Protein AF-A0A4S4N550-F1 (afdb_monomer)

InterPro domains:
  IPR002610 Peptidase S54, RHOMBOID-like [PTHR22936] (182-518)
  IPR022764 Peptidase S54, rhomboid domain [PF01694] (342-481)
  IPR032710 NTF2-like domain superfamily [SSF54427] (17-102)
  IPR035952 Rhomboid-like superfamily [G3DSA:1.20.1540.10] (322-481)
  IPR035952 Rhomboid-like superfamily [SSF144091] (239-483)

Nearest PDB structures (foldseek):
  8snl-assembly1_B  TM=7.639E-01  e=4.269E-12  Homo sapiens
  8ysb-assembly1_A  TM=7.796E-01  e=1.512E-03  Micromonospora chersina
  3kkg-assembly1_A-2  TM=8.257E-01  e=2.969E-03  Jannaschia sp. CCS1
  2f99-assembly1_D  TM=7.691E-01  e=9.806E-03  Streptomyces galilaeus
  8r20-assembly1_B  TM=7.360E-01  e=1.339E-02  Micromonospora

Organism: NCBI:txid2447956

Solvent-accessible surface area (backbone atoms only — not comparable to full-atom values): 31348 Å² total; per-residue (Å²): 140,72,81,51,77,60,71,69,41,34,52,49,34,39,61,73,58,66,70,34,87,78,38,48,35,94,67,58,42,79,46,76,76,46,76,49,79,57,100,46,33,41,40,38,32,29,38,42,32,31,44,33,67,34,49,38,59,65,84,42,66,92,48,70,55,62,68,34,67,41,82,40,63,35,39,38,44,36,32,43,59,86,97,38,80,71,50,76,48,76,44,66,60,64,68,66,50,48,49,46,58,67,56,79,83,77,86,70,93,76,88,77,83,83,74,84,90,74,83,88,69,87,66,70,78,70,65,81,80,73,73,92,80,86,80,89,79,88,83,89,83,88,83,88,86,85,90,84,84,86,89,81,98,81,85,82,87,82,89,86,89,86,84,92,86,88,84,84,91,84,83,92,81,87,89,84,89,80,83,86,81,86,83,84,93,82,84,96,75,87,85,77,82,85,72,79,78,81,72,73,82,78,63,82,74,80,91,69,83,81,66,54,74,65,39,52,66,76,61,58,68,92,66,56,68,67,56,54,52,49,36,56,74,70,65,58,55,72,33,95,68,37,62,54,49,52,53,51,52,52,51,29,51,53,42,43,53,47,46,28,49,54,18,25,73,44,59,72,36,42,50,20,66,38,54,58,65,39,91,35,57,8,36,37,69,38,43,42,31,41,74,32,24,28,43,57,70,48,37,34,82,36,88,88,53,58,80,79,48,63,41,62,31,65,55,41,59,40,73,73,68,81,46,68,32,48,44,48,70,43,42,33,91,86,48,45,88,92,52,75,32,68,48,63,62,32,37,53,48,12,45,45,35,52,60,12,56,56,51,41,52,56,46,48,53,45,37,70,47,54,38,24,51,48,20,13,56,53,25,53,64,52,35,52,52,30,32,49,50,2,28,30,42,1,38,45,42,22,54,33,51,46,73,84,96,54,47,30,39,39,45,63,16,33,46,63,52,71,56,55,78,49,52,53,52,58,41,43,78,69,70,75,56,71,67,72,64,54,54,56,52,53,51,51,50,52,51,52,50,52,51,53,50,60,54,27,74,42,86,40,37,50,47,46,16,37,54,28,2,37,54,39,23,51,29,42,30,59,52,62,47,85,79,85,61,93,44,71,69,55,41,52,51,51,52,51,50,23,54,50,28,49,52,51,49,52,50,53,52,54,52,47,55,48,42,48,78,75,42,54,40,68,60,45,47,54,68,78,70,58,131

Secondary structure (DSSP, 8-state):
-----SHHHHHHHIIIIIS-TTTS-TT-EEEEEEEEE-SSEEEEEEEEEEE--S--TTTSTT------EEEEEEEEEEEEETTEEEEEEEEE-HHHHHHHHHS-------S----S--PPPTTSSGGGS-------------------------------------------------PPPP-----------------GGGS-----PPPPHHHHHHT-----HHHHHHHHHTT--S-SS-HHHHHHHHHHHHHHHHHHHHHHHHHSSSS--SSS--TTS---HHHHHHHT-B-GGGTS-BTTB-TT-EEE-TT---SS---EEEHHHHH-TT--TTS----GGGGTGGGT--SSHHHHHHHHHHIIIIIHHHHHHH-HHHHHHHHHHHHHHHHHHHHHHSPTTS-B--SGGG--THHHHTTHHHHHHTT-S-HHHHHHHHHHHHHHHHHHHHHTTSTT--HHHHHHHHHHHHHHHHHHS----SSHHHHHHHHHHHHHHHHHHHHHHHHHHHHHHHS-HHHHHHHHH--

Radius of gyration: 36.57 Å; Cα contacts (8 Å, |Δi|>4): 682; chains: 1; bounding box: 60×77×114 Å

pLDDT: mean 70.1, std 24.18, range [22.47, 97.38]

Sequence (531 aa):
MTGGVGFEELSRFYKYHFTQDNVTPPDTELITVSRTVGADRIIDEMIYKCTHTTEIDYFLPGITPTGKPLEIALVGVVAFRGDKLTFEHIYWDQASTLVQATIPSTNTRRGMTTPEDAPFNHETIVRHGRTESRTNLLHNDSYEGVKDGSYDPSQAEAGYGYNPSEYNLNDKQNPAVYSYGAHPTQPYSDMAEIVEPYDAARTQAVDEKPPSSVARALGFSSRFLAQRIEDKKRGVVRQRRPYAVYVLTTAMLGVLIYELVLNSKNQGTPISFHPVVNPLLGPSSSALINAGARFPPCMTTVQGLPLDTQFPCLNDTANPPDRLCPLEEVCGFGGFHNETPDQWFRFITPIFLHAGIIHFILNMFAQLTAAAEIEREMGSAGFLIVYFAAGIFGNVLGSNFSLVGVPSVGASGAIFDRITRSLGLISWLIGSTTIDQVGRRLAWMVVELIIAFAVGYIPFVDNFAHIGGFLMGLLTGMVLYPIISATTRHRTIVWALRGAALAVAVVLFVVLIRNFYTSDPYSGVLILLHP

Mean predicted aligned error: 19.84 Å

Foldseek 3Di:
DDAADDDPRNVVCCVPQNPDPQQDAPAWDWAWPDWDDDPFKIKTWTWIWDQQQHHNCRQRNPQGRQRFIDTWIKIWIWGHDVPDTPDIDIDTDNVSRCCRRPPDPPPPPDDDDDDPDDDDDPCPVVPVVDDDDDDDDDDDDDDDDDDDDDDDDDDDDDDDDDDDDDDDDDDDDDDDDDDDDDDDDDDDDDDDDDPDPDPPPPDPDPDDDADDPVCVVLPVGPDDLVVVVVCVVVVPFPADWLVLLVVLLVLLVVLQVVQLVLQCVQQVGSAQPPPHHQPQRGHDQLSCLCSQFLALQLAFPFPVAHQQRWDQASNFRDHVGPDTDGPQRSNHPPGQPPHTRHSLCSLQRLLSDASHDNRSVVQSVLSVPQLRVQCRHLPNVLSVVLQRLQSSQLSLQCLQAPDHPATAHHSLSSRLQPCLVVCVVLVVVVPNDDPVVSVVSVVVSVVVLVVLCVCCVRGRRTNSSNVRSNLSSVLSSLQRGDDRDPDPVSVVVSVVSNVVSVVVSVCSVVVSVCCSHPPRSVVNNVVVPDD

Structure (mmCIF, N/CA/C/O backbone):
data_AF-A0A4S4N550-F1
#
_entry.id   AF-A0A4S4N550-F1
#
loop_
_atom_site.group_PDB
_atom_site.id
_atom_site.type_symbol
_atom_site.label_atom_id
_atom_site.label_alt_id
_atom_site.label_comp_id
_atom_site.label_asym_id
_atom_site.label_entity_id
_atom_site.label_seq_id
_atom_site.pdbx_PDB_ins_code
_atom_site.Cartn_x
_atom_site.Cartn_y
_atom_site.Cartn_z
_atom_site.occupancy
_atom_site.B_iso_or_equiv
_atom_site.auth_seq_id
_atom_site.auth_comp_id
_atom_site.auth_asym_id
_atom_site.auth_atom_id
_atom_site.pdbx_PDB_model_num
ATOM 1 N N . MET A 1 1 ? 13.303 17.871 -47.542 1.00 51.69 1 MET A N 1
ATOM 2 C CA . MET A 1 1 ? 14.172 17.105 -46.625 1.00 51.69 1 MET A CA 1
ATOM 3 C C . MET A 1 1 ? 15.324 16.546 -47.439 1.00 51.69 1 MET A C 1
ATOM 5 O O . MET A 1 1 ? 15.070 15.995 -48.502 1.00 51.69 1 MET A O 1
ATOM 9 N N . THR A 1 2 ? 16.551 16.752 -46.980 1.00 70.50 2 THR A N 1
ATOM 10 C CA . THR A 1 2 ? 17.818 16.268 -47.555 1.00 70.50 2 THR A CA 1
ATOM 11 C C . THR A 1 2 ? 18.341 15.139 -46.661 1.00 70.50 2 THR A C 1
ATOM 13 O O . THR A 1 2 ? 18.217 15.216 -45.441 1.00 70.50 2 THR A O 1
ATOM 16 N N . GLY A 1 3 ? 18.845 14.051 -47.246 1.00 80.19 3 GLY A N 1
ATOM 17 C CA . GLY A 1 3 ? 19.295 12.871 -46.497 1.00 80.19 3 GLY A CA 1
ATOM 18 C C . GLY A 1 3 ? 19.286 11.598 -47.345 1.00 80.19 3 GLY A C 1
ATOM 19 O O . GLY A 1 3 ? 19.142 11.666 -48.564 1.00 80.19 3 GLY A O 1
ATOM 20 N N . GLY A 1 4 ? 19.425 10.437 -46.700 1.00 81.81 4 GLY A N 1
ATOM 21 C CA . GLY A 1 4 ? 19.353 9.125 -47.352 1.00 81.81 4 GLY A CA 1
ATOM 22 C C . GLY A 1 4 ? 18.876 8.031 -46.397 1.00 81.81 4 GLY A C 1
ATOM 23 O O . GLY A 1 4 ? 19.163 8.093 -45.200 1.00 81.81 4 GLY A O 1
ATOM 24 N N . VAL A 1 5 ? 18.150 7.032 -46.913 1.00 79.25 5 VAL A N 1
ATOM 25 C CA . VAL A 1 5 ? 17.636 5.901 -46.125 1.00 79.25 5 VAL A CA 1
ATOM 26 C C . VAL A 1 5 ? 18.313 4.605 -46.568 1.00 79.25 5 VAL A C 1
ATOM 28 O O . VAL A 1 5 ? 18.310 4.224 -47.733 1.00 79.25 5 VAL A O 1
ATOM 31 N N . GLY A 1 6 ? 18.882 3.876 -45.608 1.00 80.12 6 GLY A N 1
ATOM 32 C CA . GLY A 1 6 ? 19.648 2.662 -45.891 1.00 80.12 6 GLY A CA 1
ATOM 33 C C . GLY A 1 6 ? 21.117 2.941 -46.224 1.00 80.12 6 GLY A C 1
ATOM 34 O O . GLY A 1 6 ? 21.540 4.079 -46.404 1.00 80.12 6 GLY A O 1
ATOM 35 N N . PHE A 1 7 ? 21.927 1.881 -46.239 1.00 75.81 7 PHE A N 1
ATOM 36 C CA . PHE A 1 7 ? 23.390 1.996 -46.246 1.00 75.81 7 PHE A CA 1
ATOM 37 C C . PHE A 1 7 ? 23.944 2.727 -47.477 1.00 75.81 7 PHE A C 1
ATOM 39 O O . PHE A 1 7 ? 24.812 3.582 -47.331 1.00 75.81 7 PHE A O 1
ATOM 46 N N . GLU A 1 8 ? 23.447 2.411 -48.675 1.00 81.38 8 GLU A N 1
ATOM 47 C CA . GLU A 1 8 ? 23.959 2.985 -49.926 1.00 81.38 8 GLU A CA 1
ATOM 48 C C . GLU A 1 8 ? 23.646 4.481 -50.044 1.00 81.38 8 GLU A C 1
ATOM 50 O O . GLU A 1 8 ? 24.540 5.278 -50.335 1.00 81.38 8 GLU A O 1
ATOM 55 N N . GLU A 1 9 ? 22.405 4.879 -49.757 1.00 81.25 9 GLU A N 1
ATOM 56 C CA . GLU A 1 9 ? 21.990 6.282 -49.814 1.00 81.25 9 GLU A CA 1
ATOM 57 C C . GLU A 1 9 ? 22.645 7.117 -48.716 1.00 81.25 9 GLU A C 1
ATOM 59 O O . GLU A 1 9 ? 23.111 8.222 -48.989 1.00 81.25 9 GLU A O 1
ATOM 64 N N . LEU A 1 10 ? 22.755 6.580 -47.496 1.00 80.38 10 LEU A N 1
ATOM 65 C CA . LEU A 1 10 ? 23.438 7.255 -46.394 1.00 80.38 10 LEU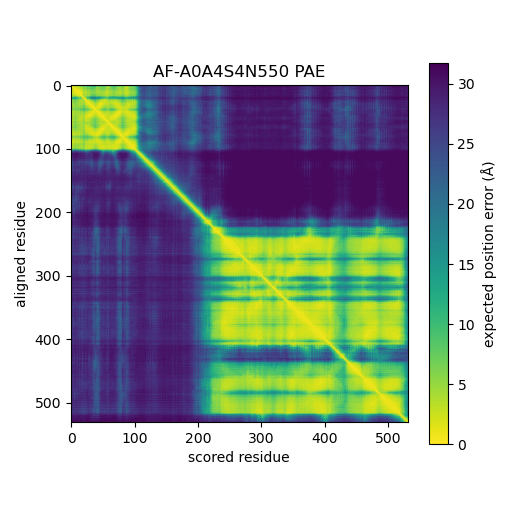 A CA 1
ATOM 66 C C . LEU A 1 10 ? 24.936 7.403 -46.686 1.00 80.38 10 LEU A C 1
ATOM 68 O O . LEU A 1 10 ? 25.495 8.480 -46.516 1.00 80.38 10 LEU A O 1
ATOM 72 N N . SER A 1 11 ? 25.590 6.352 -47.192 1.00 78.44 11 SER A N 1
ATOM 73 C CA . SER A 1 11 ? 27.005 6.414 -47.575 1.00 78.44 11 SER A CA 1
ATOM 74 C C . SER A 1 11 ? 27.244 7.457 -48.666 1.00 78.44 11 SER A C 1
ATOM 76 O O . SER A 1 11 ? 28.199 8.231 -48.576 1.00 78.44 11 SER A O 1
ATOM 78 N N . ARG A 1 12 ? 26.354 7.533 -49.663 1.00 82.31 12 ARG A N 1
ATOM 79 C CA . ARG A 1 12 ? 26.390 8.573 -50.694 1.00 82.31 12 ARG A CA 1
ATOM 80 C C . ARG A 1 12 ? 26.181 9.964 -50.090 1.00 82.31 12 ARG A C 1
ATOM 82 O O . ARG A 1 12 ? 26.948 10.868 -50.409 1.00 82.31 12 ARG A O 1
ATOM 89 N N . PHE A 1 13 ? 25.195 10.133 -49.213 1.00 82.94 13 PHE A N 1
ATOM 90 C CA . PHE A 1 13 ? 24.915 11.409 -48.558 1.00 82.94 13 PHE A CA 1
ATOM 91 C C . PHE A 1 13 ? 26.120 11.911 -47.755 1.00 82.94 13 PHE A C 1
ATOM 93 O O . PHE A 1 13 ? 26.593 13.017 -47.998 1.00 82.94 13 PHE A O 1
ATOM 100 N N . TYR A 1 14 ? 26.704 11.075 -46.893 1.00 78.31 14 TYR A N 1
ATOM 101 C CA . TYR A 1 14 ? 27.886 11.470 -46.120 1.00 78.31 14 TYR A CA 1
ATOM 102 C C . TYR A 1 14 ? 29.057 11.810 -47.036 1.00 78.31 14 TYR A C 1
ATOM 104 O O . TYR A 1 14 ? 29.683 12.859 -46.890 1.00 78.31 14 TYR A O 1
ATOM 112 N N . LYS A 1 15 ? 29.302 10.961 -48.040 1.00 78.50 15 LYS A N 1
ATOM 113 C CA . LYS A 1 15 ? 30.427 11.126 -48.953 1.00 78.50 15 LYS A CA 1
ATOM 114 C C . LYS A 1 15 ? 30.339 12.388 -49.803 1.00 78.50 15 LYS A C 1
ATOM 116 O O . LYS A 1 15 ? 31.391 12.943 -50.083 1.00 78.50 15 LYS A O 1
ATOM 121 N N . TYR A 1 16 ? 29.159 12.799 -50.262 1.00 79.69 16 TYR A N 1
ATOM 122 C CA . TYR A 1 16 ? 29.032 13.870 -51.261 1.00 79.69 16 TYR A CA 1
ATOM 123 C C . TYR A 1 16 ? 28.356 15.145 -50.751 1.00 79.69 16 TYR A C 1
ATOM 125 O O . TYR A 1 16 ? 28.529 16.177 -51.384 1.00 79.69 16 TYR A O 1
ATOM 133 N N . HIS A 1 17 ? 27.628 15.086 -49.634 1.00 75.75 17 HIS A N 1
ATOM 134 C CA . HIS A 1 17 ? 26.764 16.178 -49.169 1.00 75.75 17 HIS A CA 1
ATOM 135 C C . HIS A 1 17 ? 26.995 16.581 -47.703 1.00 75.75 17 HIS A C 1
ATOM 137 O O . HIS A 1 17 ? 26.440 17.582 -47.271 1.00 75.75 17 HIS A O 1
ATOM 143 N N . PHE A 1 18 ? 27.786 15.834 -46.918 1.00 72.44 18 PHE A N 1
ATOM 144 C CA . PHE A 1 18 ? 27.930 16.113 -45.478 1.00 72.44 18 PHE A CA 1
ATOM 145 C C . PHE A 1 18 ? 29.379 16.217 -44.979 1.00 72.44 18 PHE A C 1
ATOM 147 O O . PHE A 1 18 ? 29.677 17.124 -44.212 1.00 72.44 18 PHE A O 1
ATOM 154 N N . THR A 1 19 ? 30.291 15.319 -45.385 1.00 64.06 19 THR A N 1
ATOM 155 C CA . THR A 1 19 ? 31.632 15.208 -44.762 1.00 64.06 19 THR A CA 1
ATOM 156 C C . THR A 1 19 ? 32.814 15.443 -45.707 1.00 64.06 19 THR A C 1
ATOM 158 O O . THR A 1 19 ? 33.930 15.048 -45.377 1.00 64.06 19 THR A O 1
ATOM 161 N N . GLN A 1 20 ? 32.607 15.995 -46.905 1.00 59.69 20 GLN A N 1
ATOM 162 C CA . GLN A 1 20 ? 33.717 16.305 -47.816 1.00 59.69 20 GLN A CA 1
ATOM 163 C C . GLN A 1 20 ? 34.303 17.693 -47.537 1.00 59.69 20 GLN A C 1
ATOM 165 O O . GLN A 1 20 ? 33.554 18.649 -47.345 1.00 59.69 20 GLN A O 1
ATOM 170 N N . ASP A 1 21 ? 35.630 17.810 -47.646 1.00 58.03 21 ASP A N 1
ATOM 171 C CA . ASP A 1 21 ? 36.406 19.051 -47.451 1.00 58.03 21 ASP A CA 1
ATOM 172 C C . ASP A 1 21 ? 35.964 20.227 -48.352 1.00 58.03 21 ASP A C 1
ATOM 174 O O . ASP A 1 21 ? 36.319 21.372 -48.096 1.00 58.03 21 ASP A O 1
ATOM 178 N N . ASN A 1 22 ? 35.180 19.957 -49.403 1.00 62.47 22 ASN A N 1
ATOM 179 C CA . ASN A 1 22 ? 34.661 20.958 -50.343 1.00 62.47 22 ASN A CA 1
ATOM 180 C C . ASN A 1 22 ? 33.187 21.341 -50.106 1.00 62.47 22 ASN A C 1
ATOM 182 O O . ASN A 1 22 ? 32.671 22.205 -50.812 1.00 62.47 22 ASN A O 1
ATOM 186 N N . VAL A 1 23 ? 32.497 20.682 -49.169 1.00 70.31 23 VAL A N 1
ATOM 187 C CA . VAL A 1 23 ? 31.065 20.904 -48.887 1.00 70.31 23 VAL A CA 1
ATOM 188 C C . VAL A 1 23 ? 30.890 21.785 -47.651 1.00 70.31 23 VAL A C 1
ATOM 190 O O . VAL A 1 23 ? 30.044 22.676 -47.618 1.00 70.31 23 VAL A O 1
ATOM 193 N N . THR A 1 24 ? 31.740 21.588 -46.647 1.00 77.44 24 THR A N 1
ATOM 194 C CA . THR A 1 24 ? 31.730 22.366 -45.408 1.00 77.44 24 THR A CA 1
ATOM 195 C C . THR A 1 24 ? 32.736 23.517 -45.504 1.00 77.44 24 THR A C 1
ATOM 197 O O . THR A 1 24 ? 33.897 23.264 -45.827 1.00 77.44 24 THR A O 1
ATOM 200 N N . PRO A 1 25 ? 32.348 24.772 -45.208 1.00 85.69 25 PRO A N 1
ATOM 201 C CA . PRO A 1 25 ? 33.295 25.879 -45.160 1.00 85.69 25 PRO A CA 1
ATOM 202 C C . PRO A 1 25 ? 34.490 25.590 -44.234 1.00 85.69 25 PRO A C 1
ATOM 204 O O . PRO A 1 25 ? 34.302 25.007 -43.162 1.00 85.69 25 PRO A O 1
ATOM 207 N N . PRO A 1 26 ? 35.714 26.017 -44.587 1.00 82.94 26 PRO A N 1
ATOM 208 C CA . PRO A 1 26 ? 36.930 25.649 -43.859 1.00 82.94 26 PRO A CA 1
ATOM 209 C C . PRO A 1 26 ? 37.020 26.248 -42.448 1.00 82.94 26 PRO A C 1
ATOM 211 O O . PRO A 1 26 ? 37.774 25.745 -41.621 1.00 82.94 26 PRO A O 1
ATOM 214 N N . ASP A 1 27 ? 36.267 27.312 -42.165 1.00 88.50 27 ASP A N 1
ATOM 215 C CA . ASP A 1 27 ? 36.181 27.959 -40.853 1.00 88.50 27 ASP A CA 1
ATOM 216 C C . ASP A 1 27 ? 34.979 27.475 -40.023 1.00 88.50 27 ASP A C 1
ATOM 218 O O . ASP A 1 27 ? 34.565 28.150 -39.081 1.00 88.50 27 ASP A O 1
ATOM 222 N N . THR A 1 28 ? 34.405 26.321 -40.376 1.00 86.94 28 THR A N 1
ATOM 223 C CA . THR A 1 28 ? 33.248 25.769 -39.668 1.00 86.94 28 THR A CA 1
ATOM 224 C C . THR A 1 28 ? 33.607 25.330 -38.249 1.00 86.94 28 THR A C 1
ATOM 226 O O . THR A 1 28 ? 34.485 24.494 -38.039 1.00 86.94 28 THR A O 1
ATOM 229 N N . GLU A 1 29 ? 32.858 25.836 -37.274 1.00 88.06 29 GLU A N 1
ATOM 230 C CA . GLU A 1 29 ? 32.938 25.486 -35.860 1.00 88.06 29 GLU A CA 1
ATOM 231 C C . GLU A 1 29 ? 31.569 25.006 -35.352 1.00 88.06 29 GLU A C 1
ATOM 233 O O . GLU A 1 29 ? 30.534 25.630 -35.594 1.00 88.06 29 GLU A O 1
ATOM 238 N N . LEU A 1 30 ? 31.564 23.890 -34.616 1.00 86.62 30 LEU A N 1
ATOM 239 C CA . LEU A 1 30 ? 30.387 23.335 -33.948 1.00 86.62 30 LEU A CA 1
ATOM 240 C C . LEU A 1 30 ? 30.535 23.484 -32.431 1.00 86.62 30 LEU A C 1
ATOM 242 O O . LEU A 1 30 ? 31.266 22.731 -31.786 1.00 86.62 30 LEU A O 1
ATOM 246 N N . ILE A 1 31 ? 29.812 24.435 -31.847 1.00 87.81 31 ILE A N 1
ATOM 247 C CA . ILE A 1 31 ? 29.848 24.715 -30.410 1.00 87.81 31 ILE A CA 1
ATOM 248 C C . ILE A 1 31 ? 28.697 23.972 -29.736 1.00 87.81 31 ILE A C 1
ATOM 250 O O . ILE A 1 31 ? 27.534 24.296 -29.953 1.00 87.81 31 ILE A O 1
ATOM 254 N N . THR A 1 32 ? 28.993 22.985 -28.891 1.00 87.31 32 THR A N 1
ATOM 255 C CA . THR A 1 32 ? 27.948 22.278 -28.128 1.00 87.31 32 THR A CA 1
ATOM 256 C C . THR A 1 32 ? 27.387 23.180 -27.027 1.00 87.31 32 THR A C 1
ATOM 258 O O . THR A 1 32 ? 28.133 23.647 -26.169 1.00 87.31 32 THR A O 1
ATOM 261 N N . VAL A 1 33 ? 26.072 23.395 -27.032 1.00 88.56 33 VAL A N 1
ATOM 262 C CA . VAL A 1 33 ? 25.331 24.125 -25.992 1.00 88.56 33 VAL A CA 1
ATOM 263 C C . VAL A 1 33 ? 24.900 23.166 -24.890 1.00 88.56 33 VAL A C 1
ATOM 265 O O . VAL A 1 33 ? 25.116 23.429 -23.707 1.00 88.56 33 VAL A O 1
ATOM 268 N N . SER A 1 34 ? 24.310 22.032 -25.271 1.00 86.81 34 SER A N 1
ATOM 269 C CA . SER A 1 34 ? 23.877 21.000 -24.336 1.00 86.81 34 SER A CA 1
ATOM 270 C C . SER A 1 34 ? 23.921 19.615 -24.988 1.00 86.81 34 SER A C 1
ATOM 272 O O . SER A 1 34 ? 23.793 19.475 -26.203 1.00 86.81 34 SER A O 1
ATOM 274 N N . ARG A 1 35 ? 24.136 18.577 -24.171 1.00 90.50 35 ARG A N 1
ATOM 275 C CA . ARG A 1 35 ? 24.112 17.172 -24.596 1.00 90.50 35 ARG A CA 1
ATOM 276 C C . ARG A 1 35 ? 23.294 16.356 -23.609 1.00 90.50 35 ARG A C 1
ATOM 278 O O . ARG A 1 35 ? 23.672 16.215 -22.445 1.00 90.50 35 ARG A O 1
ATOM 285 N N . THR A 1 36 ? 22.204 15.768 -24.087 1.00 85.44 36 THR A N 1
ATOM 286 C CA . THR A 1 36 ? 21.369 14.847 -23.312 1.00 85.44 36 THR A CA 1
ATOM 287 C C . THR A 1 36 ? 21.589 13.421 -23.799 1.00 85.44 36 THR A C 1
ATOM 289 O O . THR A 1 36 ? 21.253 13.076 -24.930 1.00 85.44 36 THR A O 1
ATOM 292 N N . VAL A 1 37 ? 22.133 12.570 -22.927 1.00 87.69 37 VAL A N 1
ATOM 293 C CA . VAL A 1 37 ? 22.422 11.162 -23.239 1.00 87.69 37 VAL A CA 1
ATOM 294 C C . VAL A 1 37 ? 21.336 10.264 -22.650 1.00 87.69 37 VAL A C 1
ATOM 296 O O . VAL A 1 37 ? 21.201 10.134 -21.432 1.00 87.69 37 VAL A O 1
ATOM 299 N N . GLY A 1 38 ? 20.553 9.645 -23.530 1.00 73.75 38 GLY A N 1
ATOM 300 C CA . GLY A 1 38 ? 19.590 8.596 -23.215 1.00 73.75 38 GLY A CA 1
ATOM 301 C C . GLY A 1 38 ? 20.188 7.192 -23.353 1.00 73.75 38 GLY A C 1
ATOM 302 O O . GLY A 1 38 ? 21.351 7.012 -23.699 1.00 73.75 38 GLY A O 1
ATOM 303 N N . ALA A 1 39 ? 19.376 6.166 -23.091 1.00 69.12 39 ALA A N 1
ATOM 304 C CA . ALA A 1 39 ? 19.821 4.770 -23.176 1.00 69.12 39 ALA A CA 1
ATOM 305 C C . ALA A 1 39 ? 20.090 4.291 -24.618 1.00 69.12 39 ALA A C 1
ATOM 307 O O . ALA A 1 39 ? 20.836 3.337 -24.821 1.00 69.12 39 ALA A O 1
ATOM 308 N N . ASP A 1 40 ? 19.446 4.921 -25.599 1.00 78.88 40 ASP A N 1
ATOM 309 C CA . ASP A 1 40 ? 19.472 4.565 -27.019 1.00 78.88 40 ASP A CA 1
ATOM 310 C C . ASP A 1 40 ? 19.634 5.790 -27.928 1.00 78.88 40 ASP A C 1
ATOM 312 O O . ASP A 1 40 ? 19.535 5.661 -29.141 1.00 78.88 40 ASP A O 1
ATOM 316 N N . ARG A 1 41 ? 19.823 6.987 -27.368 1.00 88.69 41 ARG A N 1
ATOM 317 C CA . ARG A 1 41 ? 19.858 8.226 -28.143 1.00 88.69 41 ARG A CA 1
ATOM 318 C C . ARG A 1 41 ? 20.725 9.288 -27.501 1.00 88.69 41 ARG A C 1
ATOM 320 O O . ARG A 1 41 ? 20.831 9.342 -26.278 1.00 88.69 41 ARG A O 1
ATOM 327 N N . ILE A 1 42 ? 21.282 10.151 -28.328 1.00 90.94 42 ILE A N 1
ATOM 328 C CA . ILE A 1 42 ? 21.972 11.369 -27.929 1.00 90.94 42 ILE A CA 1
ATOM 329 C C . ILE A 1 42 ? 21.217 12.525 -28.578 1.00 90.94 42 ILE A C 1
ATOM 331 O O . ILE A 1 42 ? 20.914 12.475 -29.770 1.00 90.94 42 ILE A O 1
ATOM 335 N N . ILE A 1 43 ? 20.863 13.521 -27.773 1.00 92.88 43 ILE A N 1
ATOM 336 C CA . ILE A 1 43 ? 20.324 14.791 -28.254 1.00 92.88 43 ILE A CA 1
ATOM 337 C C . ILE A 1 43 ? 21.400 15.839 -28.009 1.00 92.88 43 ILE A C 1
ATOM 339 O O . ILE A 1 43 ? 21.724 16.107 -26.851 1.00 92.88 43 ILE A O 1
ATOM 343 N N . ASP A 1 44 ? 21.937 16.397 -29.087 1.00 91.38 44 ASP A N 1
ATOM 344 C CA . ASP A 1 44 ? 22.925 17.467 -29.048 1.00 91.38 44 ASP A CA 1
ATOM 345 C C . ASP A 1 44 ? 22.298 18.770 -29.532 1.00 91.38 44 ASP A C 1
ATOM 347 O O . ASP A 1 44 ? 21.817 18.865 -30.658 1.00 91.38 44 ASP A O 1
ATOM 351 N N . GLU A 1 45 ? 22.335 19.787 -28.683 1.00 92.00 45 GLU A N 1
ATOM 352 C CA . GLU A 1 45 ? 22.022 21.163 -29.049 1.00 92.00 45 GLU A CA 1
ATOM 353 C C . GLU A 1 45 ? 23.346 21.882 -29.305 1.00 92.00 45 GLU A C 1
ATOM 355 O O . GLU A 1 45 ? 24.230 21.892 -28.444 1.00 92.00 45 GLU A O 1
ATOM 360 N N . MET A 1 46 ? 23.516 22.459 -30.491 1.00 89.50 46 MET A N 1
ATOM 361 C CA . MET A 1 46 ? 24.791 23.020 -30.936 1.00 89.50 46 MET A CA 1
ATOM 362 C C . MET A 1 46 ? 24.601 24.297 -31.757 1.00 89.50 46 MET A C 1
ATOM 364 O O . MET A 1 46 ? 23.584 24.481 -32.415 1.00 89.50 46 MET A O 1
ATOM 368 N N . ILE A 1 47 ? 25.588 25.188 -31.715 1.00 90.88 47 ILE A N 1
ATOM 369 C CA . ILE A 1 47 ? 25.682 26.355 -32.590 1.00 90.88 47 ILE A CA 1
ATOM 370 C C . ILE A 1 47 ? 26.683 26.040 -33.698 1.00 90.88 47 ILE A C 1
ATOM 372 O O . ILE A 1 47 ? 27.846 25.753 -33.424 1.00 90.88 47 ILE A O 1
ATOM 376 N N . TYR A 1 48 ? 26.222 26.113 -34.939 1.00 89.56 48 TYR A N 1
ATOM 377 C CA . TYR A 1 48 ? 27.026 26.012 -36.147 1.00 89.56 48 TYR A CA 1
ATOM 378 C C . TYR A 1 48 ? 27.474 27.408 -36.575 1.00 89.56 48 TYR A C 1
ATOM 380 O O . TYR A 1 48 ? 26.634 28.267 -36.858 1.00 89.56 48 TYR A O 1
ATOM 388 N N . LYS A 1 49 ? 28.789 27.637 -36.609 1.00 90.88 49 LYS A N 1
ATOM 389 C CA . LYS A 1 49 ? 29.404 28.893 -37.047 1.00 90.88 49 LYS A CA 1
ATOM 390 C C . LYS A 1 49 ? 30.260 28.661 -38.275 1.00 90.88 49 LYS A C 1
ATOM 392 O O . LYS A 1 49 ? 31.072 27.749 -38.263 1.00 90.88 49 LYS A O 1
ATOM 397 N N . CYS A 1 50 ? 30.112 29.480 -39.307 1.00 90.31 50 CYS A N 1
ATOM 398 C CA . CYS A 1 50 ? 31.023 29.473 -40.454 1.00 90.31 50 CYS A CA 1
ATOM 399 C C . CYS A 1 50 ? 30.923 30.772 -41.256 1.00 90.31 50 CYS A C 1
ATOM 401 O O . CYS A 1 50 ? 29.934 31.496 -41.149 1.00 90.31 50 CYS A O 1
ATOM 403 N N . THR A 1 51 ? 31.855 31.012 -42.170 1.00 90.88 51 THR A N 1
ATOM 404 C CA . THR A 1 51 ? 31.678 31.967 -43.268 1.00 90.88 51 THR A CA 1
ATOM 405 C C . THR A 1 51 ? 31.178 31.215 -44.498 1.00 90.88 51 THR A C 1
ATOM 407 O O . THR A 1 51 ? 31.807 30.259 -44.943 1.00 90.88 51 THR A O 1
ATOM 410 N N . HIS A 1 52 ? 30.056 31.643 -45.085 1.00 90.69 52 HIS A N 1
ATOM 411 C CA . HIS A 1 52 ? 29.421 30.981 -46.232 1.00 90.69 52 HIS A CA 1
ATOM 412 C C . HIS A 1 52 ? 30.256 31.118 -47.523 1.00 90.69 52 HIS A C 1
ATOM 414 O O . HIS A 1 52 ? 29.987 31.962 -48.380 1.00 90.69 52 HIS A O 1
ATOM 420 N N . THR A 1 53 ? 31.315 30.317 -47.625 1.00 89.12 53 THR A N 1
ATOM 421 C CA . THR A 1 53 ? 32.340 30.335 -48.685 1.00 89.12 53 THR A CA 1
ATOM 422 C C . THR A 1 53 ? 32.189 29.195 -49.693 1.00 89.12 53 THR A C 1
ATOM 424 O O . THR A 1 53 ? 32.723 29.287 -50.797 1.00 89.12 53 THR A O 1
ATOM 427 N N . THR A 1 54 ? 31.417 28.166 -49.350 1.00 86.12 54 THR A N 1
ATOM 428 C CA . THR A 1 54 ? 31.038 27.032 -50.203 1.00 86.12 54 THR A CA 1
ATOM 429 C C . THR A 1 54 ? 29.517 26.889 -50.213 1.00 86.12 54 THR A C 1
ATOM 431 O O . THR A 1 54 ? 28.845 27.394 -49.316 1.00 86.12 54 THR A O 1
ATOM 434 N N . GLU A 1 55 ? 28.963 26.244 -51.241 1.00 85.44 55 GLU A N 1
ATOM 435 C CA . GLU A 1 55 ? 27.534 25.918 -51.274 1.00 85.44 55 GLU A CA 1
ATOM 436 C C . GLU A 1 55 ? 27.244 24.794 -50.270 1.00 85.44 55 GLU A C 1
ATOM 438 O O . GLU A 1 55 ? 27.865 23.733 -50.324 1.00 85.44 55 GLU A O 1
ATOM 443 N N . ILE A 1 56 ? 26.304 25.036 -49.353 1.00 85.50 56 ILE A N 1
ATOM 444 C CA . ILE A 1 56 ? 25.887 24.082 -48.317 1.00 85.50 56 ILE A CA 1
ATOM 445 C C . ILE A 1 56 ? 24.531 23.495 -48.722 1.00 85.50 56 ILE A C 1
ATOM 447 O O . ILE A 1 56 ? 23.479 23.889 -48.223 1.00 85.50 56 ILE A O 1
ATOM 451 N N . ASP A 1 57 ? 24.539 22.555 -49.655 1.00 79.38 57 ASP A N 1
ATOM 452 C CA . ASP A 1 57 ? 23.323 22.050 -50.300 1.00 79.38 57 ASP A CA 1
ATOM 453 C C . ASP A 1 57 ? 22.348 21.312 -49.361 1.00 79.38 57 ASP A C 1
ATOM 455 O O . ASP A 1 57 ? 21.136 21.312 -49.592 1.00 79.38 57 ASP A O 1
ATOM 459 N N . TYR A 1 58 ? 22.841 20.729 -48.267 1.00 76.31 58 TYR A N 1
ATOM 460 C CA . TYR A 1 58 ? 22.010 19.983 -47.326 1.00 76.31 58 TYR A CA 1
ATOM 461 C C . TYR A 1 58 ? 21.086 20.864 -46.466 1.00 76.31 58 TYR A C 1
ATOM 463 O O . TYR A 1 58 ? 20.039 20.365 -46.057 1.00 76.31 58 TYR A O 1
ATOM 471 N N . PHE A 1 59 ? 21.378 22.152 -46.233 1.00 81.44 59 PHE A N 1
ATOM 472 C CA . PHE A 1 59 ? 20.424 23.068 -45.570 1.00 81.44 59 PHE A CA 1
ATOM 473 C C . PHE A 1 59 ? 20.261 24.461 -46.210 1.00 81.44 59 PHE A C 1
ATOM 475 O O . PHE A 1 59 ? 19.321 25.189 -45.882 1.00 81.44 59 PHE A O 1
ATOM 482 N N . LEU A 1 60 ? 21.098 24.820 -47.181 1.00 83.69 60 LEU A N 1
ATOM 483 C CA . LEU A 1 60 ? 20.986 26.009 -48.035 1.00 83.69 60 LEU A CA 1
ATOM 484 C C . LEU A 1 60 ? 20.999 25.622 -49.533 1.00 83.69 60 LEU A C 1
ATOM 486 O O . LEU A 1 60 ? 21.837 26.114 -50.291 1.00 83.69 60 LEU A O 1
ATOM 490 N N . PRO A 1 61 ? 20.078 24.755 -50.000 1.00 82.19 61 PRO A N 1
ATOM 491 C CA . PRO A 1 61 ? 20.087 24.287 -51.385 1.00 82.19 61 PRO A CA 1
ATOM 492 C C . PRO A 1 61 ? 19.916 25.444 -52.379 1.00 82.19 61 PRO A C 1
ATOM 494 O O . PRO A 1 61 ? 18.957 26.214 -52.284 1.00 82.19 61 PRO A O 1
ATOM 497 N N . GLY A 1 62 ? 20.827 25.547 -53.353 1.00 79.75 62 GLY A N 1
ATOM 498 C CA . GLY A 1 62 ? 20.756 26.526 -54.440 1.00 79.75 62 GLY A CA 1
ATOM 499 C C . GLY A 1 62 ? 21.172 27.952 -54.067 1.00 79.75 62 GLY A C 1
ATOM 500 O O . GLY A 1 62 ? 20.996 28.862 -54.879 1.00 79.75 62 GLY A O 1
ATOM 501 N N . ILE A 1 63 ? 21.719 28.176 -52.867 1.00 84.69 63 ILE A N 1
ATOM 502 C CA . ILE A 1 63 ? 22.285 29.473 -52.480 1.00 84.69 63 ILE A CA 1
ATOM 503 C C . ILE A 1 63 ? 23.792 29.449 -52.739 1.00 84.69 63 ILE A C 1
ATOM 505 O O . ILE A 1 63 ? 24.547 28.773 -52.046 1.00 84.69 63 ILE A O 1
ATOM 509 N N . THR A 1 64 ? 24.245 30.233 -53.718 1.00 87.44 64 THR A N 1
ATOM 510 C CA . THR A 1 64 ? 25.676 30.378 -54.020 1.00 87.44 64 THR A CA 1
ATOM 511 C C . THR A 1 64 ? 26.439 30.985 -52.835 1.00 87.44 64 THR A C 1
ATOM 513 O O . THR A 1 64 ? 25.850 31.796 -52.112 1.00 87.44 64 THR A O 1
ATOM 516 N N . PRO A 1 65 ? 27.745 30.697 -52.669 1.00 88.94 65 PRO A N 1
ATOM 517 C CA . PRO A 1 65 ? 28.573 31.283 -51.615 1.00 88.94 65 PRO A CA 1
ATOM 518 C C . PRO A 1 65 ? 28.395 32.800 -51.495 1.00 88.94 65 PRO A C 1
ATOM 520 O O . PRO A 1 65 ? 28.598 33.537 -52.461 1.00 88.94 65 PRO A O 1
ATOM 523 N N . THR A 1 66 ? 27.999 33.275 -50.313 1.00 88.44 66 THR A N 1
ATOM 524 C CA . THR A 1 66 ? 27.683 34.698 -50.086 1.00 88.44 66 THR A CA 1
ATOM 525 C C . THR A 1 66 ? 28.776 35.454 -49.337 1.00 88.44 66 THR A C 1
ATOM 527 O O . THR A 1 66 ? 28.719 36.680 -49.252 1.00 88.44 66 THR A O 1
ATOM 530 N N . GLY A 1 67 ? 29.762 34.747 -48.777 1.00 87.75 67 GLY A N 1
ATOM 531 C CA . GLY A 1 67 ? 30.860 35.318 -47.992 1.00 87.75 67 GLY A CA 1
ATOM 532 C C . GLY A 1 67 ? 30.437 35.905 -46.641 1.00 87.75 67 GLY A C 1
ATOM 533 O O . GLY A 1 67 ? 31.226 36.603 -46.010 1.00 87.75 67 GLY A O 1
ATOM 534 N N . LYS A 1 68 ? 29.198 35.664 -46.194 1.00 86.88 68 LYS A N 1
ATOM 535 C CA . LYS A 1 68 ? 28.679 36.183 -44.922 1.00 86.88 68 LYS A CA 1
ATOM 536 C C . LYS A 1 68 ? 28.915 35.207 -43.770 1.00 86.88 68 LYS A C 1
ATOM 538 O O . LYS A 1 68 ? 28.873 33.998 -44.003 1.00 86.88 68 LYS A O 1
ATOM 543 N N . PRO A 1 69 ? 29.112 35.711 -42.540 1.00 90.94 69 PRO A N 1
ATOM 544 C CA . PRO A 1 69 ? 29.133 34.863 -41.359 1.00 90.94 69 PRO A CA 1
ATOM 545 C C . PRO A 1 69 ? 27.732 34.297 -41.091 1.00 90.94 69 PRO A C 1
ATOM 547 O O . PRO A 1 69 ? 26.734 35.012 -41.199 1.00 90.94 69 PRO A O 1
ATOM 550 N N . LEU A 1 70 ? 27.682 33.021 -40.731 1.00 89.88 70 LEU A N 1
ATOM 551 C CA . LEU A 1 70 ? 26.500 32.286 -40.306 1.00 89.88 70 LEU A CA 1
ATOM 552 C C . LEU A 1 70 ? 26.699 31.834 -38.858 1.00 89.88 70 LEU A C 1
ATOM 554 O O . LEU A 1 70 ? 27.758 31.316 -38.513 1.00 89.88 70 LEU A O 1
ATOM 558 N N . GLU A 1 71 ? 25.671 32.013 -38.034 1.00 92.00 71 GLU A N 1
ATOM 559 C CA . GLU A 1 71 ? 25.560 31.498 -36.670 1.00 92.00 71 GLU A CA 1
ATOM 560 C C . GLU A 1 71 ? 24.160 30.890 -36.495 1.00 92.00 71 GLU A C 1
ATOM 562 O O . GLU A 1 71 ? 23.155 31.599 -36.387 1.00 92.00 71 GLU A O 1
ATOM 567 N N . ILE A 1 72 ? 24.086 29.558 -36.539 1.00 90.38 72 ILE A N 1
ATOM 568 C CA . ILE A 1 72 ? 22.835 28.799 -36.665 1.00 90.38 72 ILE A CA 1
ATOM 569 C C . ILE A 1 72 ? 22.703 27.838 -35.486 1.00 90.38 72 ILE A C 1
ATOM 571 O O . ILE A 1 72 ? 23.616 27.066 -35.204 1.00 90.38 72 ILE A O 1
ATOM 575 N N . ALA A 1 73 ? 21.553 27.846 -34.814 1.00 91.56 73 ALA A N 1
ATOM 576 C CA . ALA A 1 73 ? 21.232 26.833 -33.814 1.00 91.56 73 ALA A CA 1
ATOM 577 C C . ALA A 1 73 ? 20.767 25.535 -34.494 1.00 91.56 73 ALA A C 1
ATOM 579 O O . ALA A 1 73 ? 19.822 25.547 -35.287 1.00 91.56 73 ALA A O 1
ATOM 580 N N . LEU A 1 74 ? 21.424 24.428 -34.153 1.00 90.12 74 LEU A N 1
ATOM 581 C CA . LEU A 1 74 ? 21.140 23.077 -34.620 1.00 90.12 74 LEU A CA 1
ATOM 582 C C . LEU A 1 74 ? 20.743 22.173 -33.447 1.00 90.12 74 LEU A C 1
ATOM 584 O O . LEU A 1 74 ? 21.294 22.277 -32.349 1.00 90.12 74 LEU A O 1
ATOM 588 N N . VAL A 1 75 ? 19.834 21.233 -33.702 1.00 94.25 75 VAL A N 1
ATOM 589 C CA . VAL A 1 75 ? 19.510 20.137 -32.779 1.00 94.25 75 VAL A CA 1
ATOM 590 C C . VAL A 1 75 ? 19.705 18.811 -33.501 1.00 94.25 75 VAL A C 1
ATOM 592 O O . VAL A 1 75 ? 18.944 18.482 -34.407 1.00 94.25 75 VAL A O 1
ATOM 595 N N . GLY A 1 76 ? 20.717 18.046 -33.101 1.00 91.00 76 GLY A N 1
ATOM 596 C CA . GLY A 1 76 ? 20.972 16.693 -33.583 1.00 91.00 76 GLY A CA 1
ATOM 597 C C . GLY A 1 76 ? 20.306 15.655 -32.684 1.00 91.00 76 GLY A C 1
ATOM 598 O O . GLY A 1 76 ? 20.579 15.595 -31.488 1.00 91.00 76 GLY A O 1
ATOM 599 N N . VAL A 1 77 ? 19.445 14.812 -33.249 1.00 93.62 77 VAL A N 1
ATOM 600 C CA . VAL A 1 77 ? 18.850 13.651 -32.580 1.00 93.62 77 VAL A CA 1
ATOM 601 C C . VAL A 1 77 ? 19.426 12.391 -33.206 1.00 93.62 77 VAL A C 1
ATOM 603 O O . VAL A 1 77 ? 19.046 11.999 -34.310 1.00 93.62 77 VAL A O 1
ATOM 606 N N . VAL A 1 78 ? 20.331 11.746 -32.477 1.00 90.75 78 VAL A N 1
ATOM 607 C CA . VAL A 1 78 ? 21.050 10.551 -32.918 1.00 90.75 78 VAL A CA 1
ATOM 608 C C . VAL A 1 78 ? 20.537 9.347 -32.146 1.00 90.75 78 VAL A C 1
ATOM 610 O O . VAL A 1 78 ? 20.592 9.340 -30.919 1.00 90.75 78 VAL A O 1
ATOM 613 N N . ALA A 1 79 ? 20.049 8.317 -32.834 1.00 87.19 79 ALA A N 1
ATOM 614 C CA . ALA A 1 79 ? 19.571 7.085 -32.212 1.00 87.19 79 ALA A CA 1
ATOM 615 C C . ALA A 1 79 ? 20.479 5.894 -32.535 1.00 87.19 79 ALA A C 1
ATOM 617 O O . ALA A 1 79 ? 20.935 5.723 -33.664 1.00 87.19 79 ALA A O 1
ATOM 618 N N . PHE A 1 80 ? 20.682 5.019 -31.553 1.00 82.00 80 PHE A N 1
ATOM 619 C CA . PHE A 1 80 ? 21.559 3.856 -31.606 1.00 82.00 80 PHE A CA 1
ATOM 620 C C . PHE A 1 80 ? 20.800 2.565 -31.291 1.00 82.00 80 PHE A C 1
ATOM 622 O O . PHE A 1 80 ? 19.912 2.511 -30.440 1.00 82.00 80 PHE A O 1
ATOM 629 N N . ARG A 1 81 ? 21.224 1.472 -31.926 1.00 74.44 81 ARG A N 1
ATOM 630 C CA . ARG A 1 81 ? 20.795 0.105 -31.632 1.00 74.44 81 ARG A CA 1
ATOM 631 C C . ARG A 1 81 ? 22.026 -0.767 -31.416 1.00 74.44 81 ARG A C 1
ATOM 633 O O . ARG A 1 81 ? 22.569 -1.336 -32.358 1.00 74.44 81 ARG A O 1
ATOM 640 N N . GLY A 1 82 ? 22.441 -0.891 -30.155 1.00 77.19 82 GLY A N 1
ATOM 641 C CA . GLY A 1 82 ? 23.703 -1.546 -29.811 1.00 77.19 82 GLY A CA 1
ATOM 642 C C . GLY A 1 82 ? 24.877 -0.654 -30.203 1.00 77.19 82 GLY A C 1
ATOM 643 O O . GLY A 1 82 ? 24.941 0.489 -29.771 1.00 77.19 82 GLY A O 1
ATOM 644 N N . ASP A 1 83 ? 25.767 -1.172 -31.039 1.00 75.50 83 ASP A N 1
ATOM 645 C CA . ASP A 1 83 ? 26.923 -0.473 -31.606 1.00 75.50 83 ASP A CA 1
ATOM 646 C C . ASP A 1 83 ? 26.629 0.211 -32.957 1.00 75.50 83 ASP A C 1
ATOM 648 O O . ASP A 1 83 ? 27.536 0.750 -33.586 1.00 75.50 83 ASP A O 1
ATOM 652 N N . LYS A 1 84 ? 25.370 0.199 -33.422 1.00 70.94 84 LYS A N 1
ATOM 653 C CA . LYS A 1 84 ? 24.978 0.720 -34.743 1.00 70.94 84 LYS A CA 1
ATOM 654 C C . LYS A 1 84 ? 24.099 1.964 -34.651 1.00 70.94 84 LYS A C 1
ATOM 656 O O . LYS A 1 84 ? 23.164 2.002 -33.852 1.00 70.94 84 LYS A O 1
ATOM 661 N N . LEU A 1 85 ? 24.349 2.939 -35.525 1.00 76.25 85 LEU A N 1
ATOM 662 C CA . LEU A 1 85 ? 23.467 4.086 -35.764 1.00 76.25 85 LEU A CA 1
ATOM 663 C C . LEU A 1 85 ? 22.148 3.600 -36.393 1.00 76.25 85 LEU A C 1
ATOM 665 O O . LEU A 1 85 ? 22.165 2.808 -37.334 1.00 76.25 85 LEU A O 1
ATOM 669 N N . THR A 1 86 ? 21.011 4.039 -35.855 1.00 80.00 86 THR A N 1
ATOM 670 C CA . THR A 1 86 ? 19.673 3.732 -36.391 1.00 80.00 86 THR A CA 1
ATOM 671 C C . THR A 1 86 ? 19.179 4.859 -37.284 1.00 80.00 86 THR A C 1
ATOM 673 O O . THR A 1 86 ? 18.770 4.603 -38.411 1.00 80.00 86 THR A O 1
ATOM 676 N N . PHE A 1 87 ? 19.231 6.093 -36.786 1.00 84.88 87 PHE A N 1
ATOM 677 C CA . PHE A 1 87 ? 18.968 7.301 -37.558 1.00 84.88 87 PHE A CA 1
ATOM 678 C C . PHE A 1 87 ? 19.675 8.491 -36.907 1.00 84.88 87 PHE A C 1
ATOM 680 O O . PHE A 1 87 ? 19.991 8.463 -35.714 1.00 84.88 87 PHE A O 1
ATOM 687 N N . GLU A 1 88 ? 19.878 9.534 -37.697 1.00 86.62 88 GLU A N 1
ATOM 688 C CA . GLU A 1 88 ? 20.358 10.840 -37.268 1.00 86.62 88 GLU A CA 1
ATOM 689 C C . GLU A 1 88 ? 19.485 11.896 -37.945 1.00 86.62 88 GLU A C 1
ATOM 691 O O . GLU A 1 88 ? 19.383 11.918 -39.169 1.00 86.62 88 GLU A O 1
ATOM 696 N N . HIS A 1 89 ? 18.815 12.733 -37.152 1.00 89.12 89 HIS A N 1
ATOM 697 C CA . HIS A 1 89 ? 18.026 13.860 -37.648 1.00 89.12 89 HIS A CA 1
ATOM 698 C C . HIS A 1 89 ? 18.595 15.158 -37.091 1.00 89.12 89 HIS A C 1
ATOM 700 O O . HIS A 1 89 ? 18.713 15.300 -35.876 1.00 89.12 89 HIS A O 1
ATOM 706 N N . ILE A 1 90 ? 18.903 16.106 -37.970 1.00 88.62 90 ILE A N 1
ATOM 707 C CA . ILE A 1 90 ? 19.407 17.429 -37.604 1.00 88.62 90 ILE A CA 1
ATOM 708 C C . ILE A 1 90 ? 18.315 18.446 -37.928 1.00 88.62 90 ILE A C 1
ATOM 710 O O . ILE A 1 90 ? 17.807 18.476 -39.047 1.00 88.62 90 ILE A O 1
ATOM 714 N N . TYR A 1 91 ? 17.946 19.261 -36.946 1.00 90.00 91 TYR A N 1
ATOM 715 C CA . TYR A 1 91 ? 16.931 20.304 -37.072 1.00 90.00 91 TYR A CA 1
ATOM 716 C C . TYR A 1 91 ? 17.571 21.682 -36.966 1.00 90.00 91 TYR A C 1
ATOM 718 O O . TYR A 1 91 ? 18.486 21.875 -36.168 1.00 90.00 91 TYR A O 1
ATOM 726 N N . TRP A 1 92 ? 17.053 22.640 -37.729 1.00 91.12 92 TRP A N 1
ATOM 727 C CA . TRP A 1 92 ? 17.478 24.037 -37.706 1.00 91.12 92 TRP A CA 1
ATOM 728 C C . TRP A 1 92 ? 16.335 24.951 -38.151 1.00 91.12 92 TRP A C 1
ATOM 730 O O . TRP A 1 92 ? 15.346 24.492 -38.728 1.00 91.12 92 TRP A O 1
ATOM 740 N N . ASP A 1 93 ? 16.475 26.252 -37.902 1.00 89.25 93 ASP A N 1
ATOM 741 C CA . ASP A 1 93 ? 15.534 27.253 -38.404 1.00 89.25 93 ASP A CA 1
ATOM 742 C C . ASP A 1 93 ? 15.962 27.777 -39.784 1.00 89.25 93 ASP A C 1
ATOM 744 O O . ASP A 1 93 ? 16.960 28.496 -39.932 1.00 89.25 93 ASP A O 1
ATOM 748 N N . GLN A 1 94 ? 15.190 27.425 -40.815 1.00 84.69 94 GLN A N 1
ATOM 749 C CA . GLN A 1 94 ? 15.480 27.807 -42.200 1.00 84.69 94 GLN A CA 1
ATOM 750 C C . GLN A 1 94 ? 15.403 29.327 -42.402 1.00 84.69 94 GLN A C 1
ATOM 752 O O . GLN A 1 94 ? 16.198 29.888 -43.157 1.00 84.69 94 GLN A O 1
ATOM 757 N N . ALA A 1 95 ? 14.463 30.003 -41.733 1.00 82.94 95 ALA A N 1
ATOM 758 C CA . ALA A 1 95 ? 14.233 31.433 -41.915 1.00 82.94 95 ALA A CA 1
ATOM 759 C C . ALA A 1 95 ? 15.425 32.260 -41.414 1.00 82.94 95 ALA A C 1
ATOM 761 O O . ALA A 1 95 ? 15.966 33.077 -42.162 1.00 82.94 95 ALA A O 1
ATOM 762 N N . SER A 1 96 ? 15.891 31.998 -40.188 1.00 83.75 96 SER A N 1
ATOM 763 C CA . SER A 1 96 ? 17.071 32.660 -39.617 1.00 83.75 96 SER A CA 1
ATOM 764 C C . SER A 1 96 ? 18.318 32.413 -40.458 1.00 83.75 96 SER A C 1
ATOM 766 O O . SER A 1 96 ? 19.097 33.337 -40.693 1.00 83.75 96 SER A O 1
ATOM 768 N N . THR A 1 97 ? 18.480 31.190 -40.967 1.00 88.00 97 THR A N 1
ATOM 769 C CA . THR A 1 97 ? 19.618 30.815 -41.814 1.00 88.00 97 THR A CA 1
ATOM 770 C C . THR A 1 97 ? 19.624 31.593 -43.136 1.00 88.00 97 THR A C 1
ATOM 772 O O . THR A 1 97 ? 20.641 32.174 -43.520 1.00 88.00 97 THR A O 1
ATOM 775 N N . LEU A 1 98 ? 18.474 31.685 -43.815 1.00 85.25 98 LEU A N 1
ATOM 776 C CA . LEU A 1 98 ? 18.340 32.430 -45.072 1.00 85.25 98 LEU A CA 1
ATOM 777 C C . LEU A 1 98 ? 18.530 33.937 -44.891 1.00 85.25 98 LEU A C 1
ATOM 779 O O . LEU A 1 98 ? 19.161 34.571 -45.737 1.00 85.25 98 LEU A O 1
ATOM 783 N N . VAL A 1 99 ? 18.024 34.517 -43.800 1.00 84.94 99 VAL A N 1
ATOM 784 C CA . VAL A 1 99 ? 18.212 35.942 -43.482 1.00 84.94 99 VAL A CA 1
ATOM 785 C C . VAL A 1 99 ? 19.698 36.281 -43.371 1.00 84.94 99 VAL A C 1
ATOM 787 O O . VAL A 1 99 ? 20.159 37.233 -44.005 1.00 84.94 99 VAL A O 1
ATOM 790 N N . GLN A 1 100 ? 20.458 35.467 -42.633 1.00 86.06 100 GLN A N 1
ATOM 791 C CA . GLN A 1 100 ? 21.901 35.651 -42.468 1.00 86.06 100 GLN A CA 1
ATOM 792 C C . GLN A 1 100 ? 22.658 35.465 -43.792 1.00 86.06 100 GLN A C 1
ATOM 794 O O . GLN A 1 100 ? 23.551 36.251 -44.112 1.00 86.06 100 GLN A O 1
ATOM 799 N N . ALA A 1 101 ? 22.261 34.489 -44.615 1.00 84.06 101 ALA A N 1
ATOM 800 C CA . ALA A 1 101 ? 22.906 34.227 -45.898 1.00 84.06 101 ALA A CA 1
ATOM 801 C C . ALA A 1 101 ? 22.611 35.311 -46.958 1.00 84.06 101 ALA A C 1
ATOM 803 O O . ALA A 1 101 ? 23.512 35.726 -47.692 1.00 84.06 101 ALA A O 1
ATOM 804 N N . THR A 1 102 ? 21.380 35.829 -47.041 1.00 74.62 102 THR A N 1
ATOM 805 C CA . THR A 1 102 ? 20.899 36.588 -48.217 1.00 74.62 102 THR A CA 1
ATOM 806 C C . THR A 1 102 ? 20.777 38.099 -48.011 1.00 74.62 102 THR A C 1
ATOM 808 O O . THR A 1 102 ? 21.054 38.849 -48.946 1.00 74.62 102 THR A O 1
ATOM 811 N N . ILE A 1 103 ? 20.522 38.605 -46.799 1.00 64.69 103 ILE A N 1
ATOM 812 C CA . ILE A 1 103 ? 20.307 40.052 -46.590 1.00 64.69 103 ILE A CA 1
ATOM 813 C C . ILE A 1 103 ? 21.647 40.799 -46.453 1.00 64.69 103 ILE A C 1
ATOM 815 O O . ILE A 1 103 ? 22.482 40.386 -45.644 1.00 64.69 103 ILE A O 1
ATOM 819 N N . PRO A 1 104 ? 21.938 41.842 -47.257 1.00 50.47 104 PRO A N 1
ATOM 820 C CA . PRO A 1 104 ? 23.162 42.631 -47.122 1.00 50.47 104 PRO A CA 1
ATOM 821 C C . PRO A 1 104 ? 23.262 43.241 -45.722 1.00 50.47 104 PRO A C 1
ATOM 823 O O . PRO A 1 104 ? 22.293 43.822 -45.233 1.00 50.47 104 PRO A O 1
ATOM 826 N N . SER A 1 105 ? 24.433 43.161 -45.089 1.00 46.66 105 SER A N 1
ATOM 827 C CA . SER A 1 105 ? 24.698 43.921 -43.871 1.00 46.66 105 SER A CA 1
ATOM 828 C C . SER A 1 105 ? 24.754 45.405 -44.234 1.00 46.66 105 SER A C 1
ATOM 830 O O . SER A 1 105 ? 25.774 45.939 -44.666 1.00 46.66 105 SER A O 1
ATOM 832 N N . THR A 1 106 ? 23.630 46.105 -44.103 1.00 37.25 106 THR A N 1
ATOM 833 C CA . THR A 1 106 ? 23.634 47.563 -44.160 1.00 37.25 106 THR A CA 1
ATOM 834 C C . THR A 1 106 ? 24.434 48.062 -42.968 1.00 37.25 106 THR A C 1
ATOM 836 O O . THR A 1 106 ? 23.978 48.035 -41.825 1.00 37.25 106 THR A O 1
ATOM 839 N N . ASN A 1 107 ? 25.657 48.503 -43.241 1.00 38.12 107 ASN A N 1
ATOM 840 C CA . ASN A 1 107 ? 26.468 49.251 -42.302 1.00 38.12 107 ASN A CA 1
ATOM 841 C C . ASN A 1 107 ? 25.724 50.554 -41.965 1.00 38.12 107 ASN A C 1
ATOM 843 O O . ASN A 1 107 ? 25.801 51.546 -42.685 1.00 38.12 107 ASN A O 1
ATOM 847 N N . THR A 1 108 ? 24.991 50.564 -40.856 1.00 34.91 108 THR A N 1
ATOM 848 C CA . THR A 1 108 ? 24.591 51.798 -40.177 1.00 34.91 108 THR A CA 1
ATOM 849 C C . THR A 1 108 ? 25.030 51.714 -38.723 1.00 34.91 108 THR A C 1
ATOM 851 O O . THR A 1 108 ? 24.232 51.688 -37.795 1.00 34.91 108 THR A O 1
ATOM 854 N N . ARG A 1 109 ? 26.353 51.734 -38.510 1.00 39.66 109 ARG A N 1
ATOM 855 C CA . ARG A 1 109 ? 26.894 52.374 -37.307 1.00 39.66 109 ARG A CA 1
ATOM 856 C C . ARG A 1 109 ? 26.684 53.882 -37.442 1.00 39.66 109 ARG A C 1
ATOM 858 O O . ARG A 1 109 ? 27.511 54.584 -38.014 1.00 39.66 109 ARG A O 1
ATOM 865 N N . ARG A 1 110 ? 25.586 54.381 -36.881 1.00 33.72 110 ARG A N 1
ATOM 866 C CA . ARG A 1 110 ? 25.518 55.703 -36.241 1.00 33.72 110 ARG A CA 1
ATOM 867 C C . ARG A 1 110 ? 24.321 55.704 -35.302 1.00 33.72 110 ARG A C 1
ATOM 869 O O . ARG A 1 110 ? 23.191 55.833 -35.754 1.00 33.72 110 ARG A O 1
ATOM 876 N N . GLY A 1 111 ? 24.589 55.550 -34.005 1.00 33.22 111 GLY A N 1
ATOM 877 C CA . GLY A 1 111 ? 23.569 55.804 -32.992 1.00 33.22 111 GLY A CA 1
ATOM 878 C C . GLY A 1 111 ? 23.621 55.029 -31.680 1.00 33.22 111 GLY A C 1
ATOM 879 O O . GLY A 1 111 ? 22.690 55.196 -30.912 1.00 33.22 111 GLY A O 1
ATOM 880 N N . MET A 1 112 ? 24.647 54.232 -31.367 1.00 26.45 112 MET A N 1
ATOM 881 C CA . MET A 1 112 ? 24.945 53.927 -29.960 1.00 26.45 112 MET A CA 1
ATOM 882 C C . MET A 1 112 ? 26.418 53.572 -29.792 1.00 26.45 112 MET A C 1
ATOM 884 O O . MET A 1 112 ? 26.938 52.645 -30.407 1.00 26.45 112 MET A O 1
ATOM 888 N N . THR A 1 113 ? 27.100 54.409 -29.023 1.00 28.53 113 THR A N 1
ATOM 889 C CA . THR A 1 113 ? 28.494 54.279 -28.609 1.00 28.53 113 THR A CA 1
ATOM 890 C C . THR A 1 113 ? 28.702 52.989 -27.825 1.00 28.53 113 THR A C 1
ATOM 892 O O . THR A 1 113 ? 27.918 52.674 -26.932 1.00 28.53 113 THR A O 1
ATOM 895 N N . THR A 1 114 ? 29.775 52.272 -28.144 1.00 29.77 114 THR A N 1
ATOM 896 C CA . THR A 1 114 ? 30.306 51.162 -27.349 1.00 29.77 114 THR A CA 1
ATOM 897 C C . THR A 1 114 ? 30.691 51.642 -25.949 1.00 29.77 114 THR A C 1
ATOM 899 O O . THR A 1 114 ? 31.292 52.710 -25.818 1.00 29.77 114 THR A O 1
ATOM 902 N N . PRO A 1 115 ? 30.468 50.815 -24.922 1.00 30.00 115 PRO A N 1
ATOM 903 C CA . PRO A 1 115 ? 31.506 50.551 -23.944 1.00 30.00 115 PRO A CA 1
ATOM 904 C C . PRO A 1 115 ? 32.152 49.223 -24.328 1.00 30.00 115 PRO A C 1
ATOM 906 O O . PRO A 1 115 ? 31.493 48.184 -24.360 1.00 30.00 115 PRO A O 1
ATOM 909 N N . GLU A 1 116 ? 33.428 49.291 -24.696 1.00 39.69 116 GLU A N 1
ATOM 910 C CA . GLU A 1 116 ? 34.322 48.137 -24.648 1.00 39.69 116 GLU A CA 1
ATOM 911 C C . GLU A 1 116 ? 34.282 47.542 -23.223 1.00 39.69 116 GLU A C 1
ATOM 913 O O . GLU A 1 116 ? 34.080 48.270 -22.250 1.00 39.69 116 GLU A O 1
ATOM 918 N N . ASP A 1 117 ? 34.438 46.218 -23.133 1.00 34.56 117 ASP A N 1
ATOM 919 C CA . ASP A 1 117 ? 34.559 45.410 -21.905 1.00 34.56 117 ASP A CA 1
ATOM 920 C C . ASP A 1 117 ? 33.277 45.048 -21.12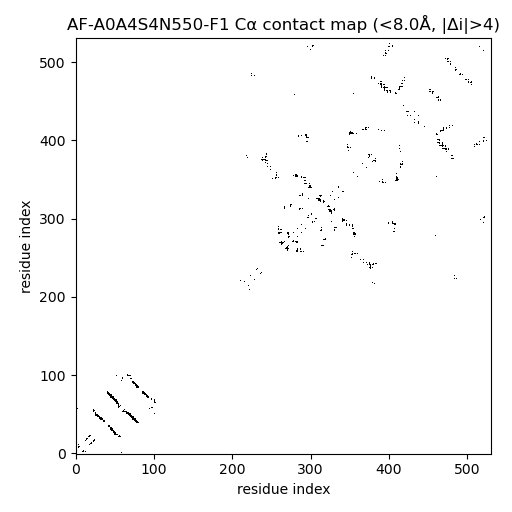3 1.00 34.56 117 ASP A C 1
ATOM 922 O O . ASP A 1 117 ? 33.155 45.319 -19.928 1.00 34.56 117 ASP A O 1
ATOM 926 N N . ALA A 1 118 ? 32.353 44.298 -21.740 1.00 28.44 118 ALA A N 1
ATOM 927 C CA . ALA A 1 118 ? 31.355 43.527 -20.985 1.00 28.44 118 ALA A CA 1
ATOM 928 C C . ALA A 1 118 ? 31.318 42.049 -21.433 1.00 28.44 118 ALA A C 1
ATOM 930 O O . ALA A 1 118 ? 31.172 41.783 -22.629 1.00 28.44 118 ALA A O 1
ATOM 931 N N . PRO A 1 119 ? 31.439 41.072 -20.510 1.00 30.08 119 PRO A N 1
ATOM 932 C CA . PRO A 1 119 ? 31.384 39.656 -20.853 1.00 30.08 119 PRO A CA 1
ATOM 933 C C . PRO A 1 119 ? 29.981 39.289 -21.354 1.00 30.08 119 PRO A C 1
ATOM 935 O O . PRO A 1 119 ? 28.971 39.664 -20.757 1.00 30.08 119 PRO A O 1
ATOM 938 N N . PHE A 1 120 ? 29.927 38.545 -22.460 1.00 34.84 120 PHE A N 1
ATOM 939 C CA . PHE A 1 120 ? 28.692 38.026 -23.047 1.00 34.84 120 PHE A CA 1
ATOM 940 C C . PHE A 1 120 ? 27.974 37.120 -22.027 1.00 34.84 120 PHE A C 1
ATOM 942 O O . PHE A 1 120 ? 28.525 36.114 -21.584 1.00 34.84 120 PHE A O 1
ATOM 949 N N . ASN A 1 121 ? 26.755 37.490 -21.621 1.00 28.95 121 ASN A N 1
ATOM 950 C CA . ASN A 1 121 ? 25.948 36.737 -20.659 1.00 28.95 121 ASN A CA 1
ATOM 951 C C . ASN A 1 121 ? 25.002 35.769 -21.400 1.00 28.95 121 ASN A C 1
ATOM 953 O O . ASN A 1 121 ? 24.160 36.198 -22.186 1.00 28.95 121 ASN A O 1
ATOM 957 N N . HIS A 1 122 ? 25.115 34.469 -21.113 1.00 37.16 122 HIS A N 1
ATOM 958 C CA . HIS A 1 122 ? 24.331 33.376 -21.708 1.00 37.16 122 HIS A CA 1
ATOM 959 C C . HIS A 1 122 ? 22.816 33.389 -21.378 1.00 37.16 122 HIS A C 1
ATOM 961 O O . HIS A 1 122 ? 22.074 32.546 -21.878 1.00 37.16 122 HIS A O 1
ATOM 967 N N . GLU A 1 123 ? 22.309 34.326 -20.572 1.00 31.23 123 GLU A N 1
ATOM 968 C CA . GLU A 1 123 ? 20.905 34.330 -20.122 1.00 31.23 123 GLU A CA 1
ATOM 969 C C . GLU A 1 123 ? 19.880 34.947 -21.098 1.00 31.23 123 GLU A C 1
ATOM 971 O O . GLU A 1 123 ? 18.672 34.821 -20.877 1.00 31.23 123 GLU A O 1
ATOM 976 N N . THR A 1 124 ? 20.293 35.618 -22.178 1.00 31.62 124 THR A N 1
ATOM 977 C CA . THR A 1 124 ? 19.344 36.424 -22.979 1.00 31.62 124 THR A CA 1
ATOM 978 C C . THR A 1 124 ? 18.502 35.614 -23.974 1.00 31.62 124 THR A C 1
ATOM 980 O O . THR A 1 124 ? 17.411 36.054 -24.331 1.00 31.62 124 THR A O 1
ATOM 983 N N . ILE A 1 125 ? 18.916 34.399 -24.351 1.00 34.03 125 ILE A N 1
ATOM 984 C CA . ILE A 1 125 ? 18.127 33.526 -25.248 1.00 34.03 125 ILE A CA 1
ATOM 985 C C . ILE A 1 125 ? 17.001 32.796 -24.484 1.00 34.03 125 ILE A C 1
ATOM 987 O O . ILE A 1 125 ? 15.968 32.456 -25.056 1.00 34.03 125 ILE A O 1
ATOM 991 N N . VAL A 1 126 ? 17.111 32.655 -23.158 1.00 31.86 126 VAL A N 1
ATOM 992 C CA . VAL A 1 126 ? 16.120 31.925 -22.338 1.00 31.86 126 VAL A CA 1
ATOM 993 C C . VAL A 1 126 ? 14.863 32.764 -22.032 1.00 31.86 126 VAL A C 1
ATOM 995 O O . VAL A 1 126 ? 13.837 32.230 -21.611 1.00 31.86 126 VAL A O 1
ATOM 998 N N . ARG A 1 127 ? 14.873 34.086 -22.270 1.00 28.95 127 ARG A N 1
ATOM 999 C CA . ARG A 1 127 ? 13.763 34.975 -21.865 1.00 28.95 127 ARG A CA 1
ATOM 1000 C C . ARG A 1 127 ? 12.648 35.202 -22.891 1.00 28.95 127 ARG A C 1
ATOM 1002 O O . ARG A 1 127 ? 11.658 35.825 -22.521 1.00 28.95 127 ARG A O 1
ATOM 1009 N N . HIS A 1 128 ? 12.720 34.672 -24.115 1.00 28.70 128 HIS A N 1
ATOM 1010 C CA . HIS A 1 128 ? 11.574 34.708 -25.051 1.00 28.70 128 HIS A CA 1
ATOM 1011 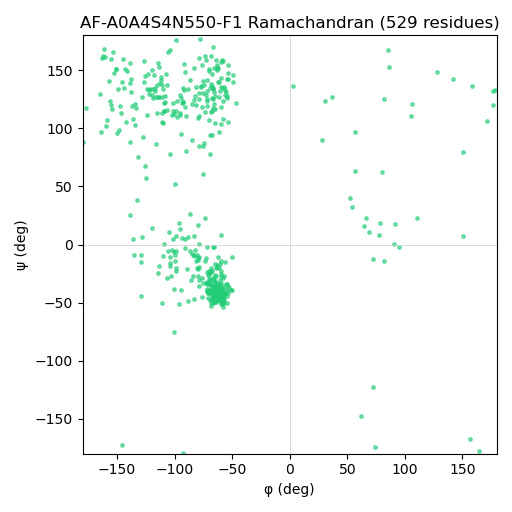C C . HIS A 1 128 ? 10.672 33.458 -25.008 1.00 28.70 128 HIS A C 1
ATOM 1013 O O . HIS A 1 128 ? 9.701 33.377 -25.749 1.00 28.70 128 HIS A O 1
ATOM 1019 N N . GLY A 1 129 ? 10.915 32.525 -24.078 1.00 28.23 129 GLY A N 1
ATOM 1020 C CA . GLY A 1 129 ? 10.059 31.351 -23.837 1.00 28.23 129 GLY A CA 1
ATOM 1021 C C . GLY A 1 129 ? 9.022 31.511 -22.715 1.00 28.23 129 GLY A C 1
ATOM 1022 O O . GLY A 1 129 ? 8.482 30.515 -22.238 1.00 28.23 129 GLY A O 1
ATOM 1023 N N . ARG A 1 130 ? 8.766 32.733 -22.227 1.00 28.95 130 ARG A N 1
ATOM 1024 C CA . ARG A 1 130 ? 7.835 32.987 -21.111 1.00 28.95 130 ARG A CA 1
ATOM 1025 C C . ARG A 1 130 ? 6.861 34.122 -21.428 1.00 28.95 130 ARG A C 1
ATOM 1027 O O . ARG A 1 130 ? 6.963 35.220 -20.899 1.00 28.95 130 ARG A O 1
ATOM 1034 N N . THR A 1 131 ? 5.877 33.835 -22.268 1.00 23.41 131 THR A N 1
ATOM 1035 C CA . THR A 1 131 ? 4.560 34.477 -22.180 1.00 23.41 131 THR A CA 1
ATOM 1036 C C . THR A 1 131 ? 3.509 33.395 -22.374 1.00 23.41 131 THR A C 1
ATOM 1038 O O . THR A 1 131 ? 3.495 32.687 -23.377 1.00 23.41 131 THR A O 1
ATOM 1041 N N . GLU A 1 132 ? 2.676 33.209 -21.352 1.00 29.81 132 GLU A N 1
ATOM 1042 C CA . GLU A 1 132 ? 1.454 32.424 -21.459 1.00 29.81 132 GLU A CA 1
ATOM 1043 C C . GLU A 1 132 ? 0.577 33.017 -22.566 1.00 29.81 132 GLU A C 1
ATOM 1045 O O . GLU A 1 132 ? 0.359 34.227 -22.597 1.00 29.81 132 GLU A O 1
ATOM 1050 N N . SER A 1 133 ? -0.001 32.174 -23.418 1.00 23.09 133 SER A N 1
ATOM 1051 C CA . SER A 1 133 ? -1.273 32.522 -24.040 1.00 23.09 133 SER A CA 1
ATOM 1052 C C . SER A 1 133 ? -2.156 31.288 -24.153 1.00 23.09 133 SER A C 1
ATOM 1054 O O . SER A 1 133 ? -1.926 30.372 -24.942 1.00 23.09 133 SER A O 1
ATOM 1056 N N . ARG A 1 134 ? -3.156 31.253 -23.272 1.00 23.55 134 ARG A N 1
ATOM 1057 C CA . ARG A 1 134 ? -4.369 30.457 -23.430 1.00 23.55 134 ARG A CA 1
ATOM 1058 C C . ARG A 1 134 ? -5.251 31.097 -24.510 1.00 23.55 134 ARG A C 1
ATOM 1060 O O . ARG A 1 134 ? -5.271 32.312 -24.647 1.00 23.55 134 ARG A O 1
ATOM 1067 N N . THR A 1 135 ? -6.129 30.253 -25.051 1.00 23.64 135 THR A N 1
ATOM 1068 C CA . THR A 1 135 ? -7.493 30.506 -25.565 1.00 23.64 135 THR A CA 1
ATOM 1069 C C . THR A 1 135 ? -7.727 30.517 -27.079 1.00 23.64 135 THR A C 1
ATOM 1071 O O . THR A 1 135 ? -7.163 31.298 -27.830 1.00 23.64 135 THR A O 1
ATOM 1074 N N . ASN A 1 136 ? -8.621 29.594 -27.471 1.00 25.67 136 ASN A N 1
ATOM 1075 C CA . ASN A 1 136 ? -9.770 29.746 -28.371 1.00 25.67 136 ASN A CA 1
ATOM 1076 C C . ASN A 1 136 ? -9.957 31.135 -29.007 1.00 25.67 136 ASN A C 1
ATOM 1078 O O . ASN A 1 136 ? -10.035 32.112 -28.272 1.00 25.67 136 ASN A O 1
ATOM 1082 N N . LEU A 1 137 ? -10.271 31.178 -30.307 1.00 24.42 137 LEU A N 1
ATOM 1083 C CA . LEU A 1 137 ? -11.596 31.571 -30.818 1.00 24.42 137 LEU A CA 1
ATOM 1084 C C . LEU A 1 137 ? -11.609 31.606 -32.356 1.00 24.42 137 LEU A C 1
ATOM 1086 O O . LEU A 1 137 ? -10.735 32.171 -33.005 1.00 24.42 137 LEU A O 1
ATOM 1090 N N . LEU A 1 138 ? -12.647 30.981 -32.908 1.00 27.58 138 LEU A N 1
ATOM 1091 C CA . LEU A 1 138 ? -13.197 31.262 -34.230 1.00 27.58 138 LEU A CA 1
ATOM 1092 C C . LEU A 1 138 ? -13.775 32.693 -34.271 1.00 27.58 138 LEU A C 1
ATOM 1094 O O . LEU A 1 138 ? -14.237 33.188 -33.245 1.00 27.58 138 LEU A O 1
ATOM 1098 N N . HIS A 1 139 ? -13.898 33.206 -35.501 1.00 23.27 139 HIS A N 1
ATOM 1099 C CA . HIS A 1 139 ? -14.841 34.221 -36.011 1.00 23.27 139 HIS A CA 1
ATOM 1100 C C . HIS A 1 139 ? -14.348 35.662 -36.284 1.00 23.27 139 HIS A C 1
ATOM 1102 O O . HIS A 1 139 ? -14.043 36.425 -35.376 1.00 23.27 139 HIS A O 1
ATOM 1108 N N . ASN A 1 140 ? -14.315 35.968 -37.593 1.00 27.58 140 ASN A N 1
ATOM 1109 C CA . ASN A 1 140 ? -14.925 37.090 -38.332 1.00 27.58 140 ASN A CA 1
ATOM 1110 C C . ASN A 1 140 ? -15.128 38.448 -37.626 1.00 27.58 140 ASN A C 1
ATOM 1112 O O . ASN A 1 140 ? -15.888 38.529 -36.670 1.00 27.58 140 ASN A O 1
ATOM 1116 N N . ASP A 1 141 ? -14.572 39.529 -38.191 1.00 24.11 141 ASP A N 1
ATOM 1117 C CA . ASP A 1 141 ? -15.340 40.499 -39.001 1.00 24.11 141 ASP A CA 1
ATOM 1118 C C . ASP A 1 141 ? -14.477 41.679 -39.517 1.00 24.11 141 ASP A C 1
ATOM 1120 O O . ASP A 1 141 ? -13.706 42.293 -38.785 1.00 24.11 141 ASP A O 1
ATOM 1124 N N . SER A 1 142 ? -14.652 41.947 -40.820 1.00 24.58 142 SER A N 1
ATOM 1125 C CA . SER A 1 142 ? -14.628 43.217 -41.582 1.00 24.58 142 SER A CA 1
ATOM 1126 C C . SER A 1 142 ? -13.661 44.370 -41.245 1.00 24.58 142 SER A C 1
ATOM 1128 O O . SER A 1 142 ? -13.772 44.988 -40.193 1.00 24.58 142 SER A O 1
ATOM 1130 N N . TYR A 1 143 ? -12.911 44.829 -42.263 1.00 23.67 143 TYR A N 1
ATOM 1131 C CA . TYR A 1 143 ? -13.158 46.147 -42.886 1.00 23.67 143 TYR A CA 1
ATOM 1132 C C . TYR A 1 143 ? -12.598 46.238 -44.326 1.00 23.67 143 TYR A C 1
ATOM 1134 O O . TYR A 1 143 ? -11.543 45.697 -44.646 1.00 23.67 143 TYR A O 1
ATOM 1142 N N . GLU A 1 144 ? -13.385 46.904 -45.175 1.00 24.39 144 GLU A N 1
ATOM 1143 C CA . GLU A 1 144 ? -13.239 47.252 -46.602 1.00 24.39 144 GLU A CA 1
ATOM 1144 C C . GLU A 1 144 ? -11.967 48.088 -46.884 1.00 24.39 144 GLU A C 1
ATOM 1146 O O . GLU A 1 144 ? -11.475 48.768 -45.995 1.00 24.39 144 GLU A O 1
ATOM 1151 N N . GLY A 1 145 ? -11.365 48.194 -48.071 1.00 23.45 145 GLY A N 1
ATOM 1152 C CA . GLY A 1 145 ? -11.649 47.731 -49.424 1.00 23.45 145 GLY A CA 1
ATOM 1153 C C . GLY A 1 145 ? -10.873 48.633 -50.400 1.00 23.45 145 GLY A C 1
ATOM 1154 O O . GLY A 1 145 ? -10.890 49.843 -50.224 1.00 23.45 145 GLY A O 1
ATOM 1155 N N . VAL A 1 146 ? -10.218 48.078 -51.426 1.00 24.41 146 VAL A N 1
ATOM 1156 C CA . VAL A 1 146 ? -9.951 48.758 -52.712 1.00 24.41 146 VAL A CA 1
ATOM 1157 C C . VAL A 1 146 ? -9.961 47.684 -53.801 1.00 24.41 146 VAL A C 1
ATOM 1159 O O . VAL A 1 146 ? -9.202 46.719 -53.743 1.00 24.41 146 VAL A O 1
ATOM 1162 N N . LYS A 1 147 ? -10.878 47.839 -54.758 1.00 26.28 147 LYS A N 1
ATOM 1163 C CA . LYS A 1 147 ? -11.017 47.025 -55.969 1.00 26.28 147 LYS A CA 1
ATOM 1164 C C . LYS A 1 147 ? -10.145 47.608 -57.082 1.00 26.28 147 LYS A C 1
ATOM 1166 O O . LYS A 1 147 ? -10.205 48.812 -57.293 1.00 26.28 147 LYS A O 1
ATOM 1171 N N . ASP A 1 148 ? -9.404 46.751 -57.777 1.00 25.19 148 ASP A N 1
ATOM 1172 C CA . ASP A 1 148 ? -9.376 46.630 -59.248 1.00 25.19 148 ASP A CA 1
ATOM 1173 C C . ASP A 1 148 ? -8.323 45.575 -59.625 1.00 25.19 148 ASP A C 1
ATOM 1175 O O . ASP A 1 148 ? -7.173 45.646 -59.209 1.00 25.19 148 ASP A O 1
ATOM 1179 N N . GLY A 1 149 ? -8.708 44.500 -60.307 1.00 26.86 149 GLY A N 1
ATOM 1180 C CA . GLY A 1 149 ? -8.299 44.333 -61.699 1.00 26.86 149 GLY A CA 1
ATOM 1181 C C . GLY A 1 149 ? -7.978 42.862 -61.982 1.00 26.86 149 GLY A C 1
ATOM 1182 O O . GLY A 1 149 ? -7.496 42.143 -61.115 1.00 26.86 149 GLY A O 1
ATOM 1183 N N . SER A 1 150 ? -8.335 42.411 -63.176 1.00 26.25 150 SER A N 1
ATOM 1184 C CA . SER A 1 150 ? -8.449 41.031 -63.652 1.00 26.25 150 SER A CA 1
ATOM 1185 C C . SER A 1 150 ? -7.150 40.217 -63.743 1.00 26.25 150 SER A C 1
ATOM 1187 O O . SER A 1 150 ? -6.081 40.737 -64.040 1.00 26.25 150 SER A O 1
ATOM 1189 N N . TYR A 1 151 ? -7.316 38.903 -63.601 1.00 28.08 151 TYR A N 1
ATOM 1190 C CA . TYR A 1 151 ? -6.366 37.821 -63.871 1.00 28.08 151 TYR A CA 1
ATOM 1191 C C . TYR A 1 151 ? -6.124 37.599 -65.383 1.00 28.08 151 TYR A C 1
ATOM 1193 O O . TYR A 1 151 ? -7.095 37.610 -66.137 1.00 28.08 151 TYR A O 1
ATOM 1201 N N . ASP A 1 152 ? -4.883 37.307 -65.804 1.00 26.58 152 ASP A N 1
ATOM 1202 C CA . ASP A 1 152 ? -4.561 36.500 -67.005 1.00 26.58 152 ASP A CA 1
ATOM 1203 C C . ASP A 1 152 ? -3.153 35.855 -66.862 1.00 26.58 152 ASP A C 1
ATOM 1205 O O . ASP A 1 152 ? -2.171 36.583 -66.690 1.00 26.58 152 ASP A O 1
ATOM 1209 N N . PRO A 1 153 ? -3.017 34.512 -66.897 1.00 30.47 153 PRO A N 1
ATOM 1210 C CA . PRO A 1 153 ? -1.768 33.787 -66.680 1.00 30.47 153 PRO A CA 1
ATOM 1211 C C . PRO A 1 153 ? -1.103 33.357 -68.002 1.00 30.47 153 PRO A C 1
ATOM 1213 O O . PRO A 1 153 ? -0.791 32.181 -68.189 1.00 30.47 153 PRO A O 1
ATOM 1216 N N . SER A 1 154 ? -0.896 34.282 -68.941 1.00 27.86 154 SER A N 1
ATOM 1217 C CA . SER A 1 154 ? -0.394 33.933 -70.277 1.00 27.86 154 SER A CA 1
ATOM 1218 C C . SER A 1 154 ? 0.756 34.791 -70.798 1.00 27.86 154 SER A C 1
ATOM 1220 O O . SER A 1 154 ? 0.816 35.024 -71.994 1.00 27.86 154 SER A O 1
ATOM 1222 N N . GLN A 1 155 ? 1.726 35.203 -69.971 1.00 27.55 155 GLN A N 1
ATOM 1223 C CA . GLN A 1 155 ? 3.042 35.625 -70.485 1.00 27.55 155 GLN A CA 1
ATOM 1224 C C . GLN A 1 155 ? 4.190 35.288 -69.529 1.00 27.55 155 GLN A C 1
ATOM 1226 O O . GLN A 1 155 ? 4.277 35.863 -68.449 1.00 27.55 155 GLN A O 1
ATOM 1231 N N . ALA A 1 156 ? 5.058 34.368 -69.973 1.00 26.73 156 ALA A N 1
ATOM 1232 C CA . ALA A 1 156 ? 6.528 34.390 -69.874 1.00 26.73 156 ALA A CA 1
ATOM 1233 C C . ALA A 1 156 ? 7.108 32.960 -69.810 1.00 26.73 156 ALA A C 1
ATOM 1235 O O . ALA A 1 156 ? 7.500 32.467 -68.756 1.00 26.73 156 ALA A O 1
ATOM 1236 N N . GLU A 1 157 ? 7.203 32.306 -70.969 1.00 28.33 157 GLU A N 1
ATOM 1237 C CA . GLU A 1 157 ? 8.309 31.380 -71.238 1.00 28.33 157 GLU A CA 1
ATOM 1238 C C . GLU A 1 157 ? 9.585 32.199 -71.510 1.00 28.33 157 GLU A C 1
ATOM 1240 O O . GLU A 1 157 ? 9.508 33.169 -72.263 1.00 28.33 157 GLU A O 1
ATOM 1245 N N . ALA A 1 158 ? 10.744 31.790 -70.966 1.00 25.84 158 ALA A N 1
ATOM 1246 C CA . ALA A 1 158 ? 12.042 31.818 -71.669 1.00 25.84 158 ALA A CA 1
ATOM 1247 C C . ALA A 1 158 ? 13.209 31.224 -70.838 1.00 25.84 158 ALA A C 1
ATOM 1249 O O . ALA A 1 158 ? 13.629 31.818 -69.851 1.00 25.84 158 ALA A O 1
ATOM 1250 N N . GLY A 1 159 ? 13.797 30.129 -71.354 1.00 23.14 159 GLY A N 1
ATOM 1251 C CA . GLY A 1 159 ? 15.223 29.743 -71.242 1.00 23.14 159 GLY A CA 1
ATOM 1252 C C . GLY A 1 159 ? 15.650 29.038 -69.943 1.00 23.14 159 GLY A C 1
ATOM 1253 O O . GLY A 1 159 ? 15.459 29.570 -68.864 1.00 23.14 159 GLY A O 1
ATOM 1254 N N . TYR A 1 160 ? 16.274 27.857 -69.929 1.00 24.84 160 TYR A N 1
ATOM 1255 C CA . TYR A 1 160 ? 17.234 27.261 -70.865 1.00 24.84 160 TYR A CA 1
ATOM 1256 C C . TYR A 1 160 ? 17.046 25.736 -70.972 1.00 24.84 160 TYR A C 1
ATOM 1258 O O . TYR A 1 160 ? 16.851 25.055 -69.968 1.00 24.84 160 TYR A O 1
ATOM 1266 N N . GLY A 1 161 ? 17.154 25.207 -72.195 1.00 23.48 161 GLY A N 1
ATOM 1267 C CA . GLY A 1 161 ? 17.167 23.773 -72.491 1.00 23.48 161 GLY A CA 1
ATOM 1268 C C . GLY A 1 161 ? 18.578 23.175 -72.524 1.00 23.48 161 GLY A C 1
ATOM 1269 O O . GLY A 1 161 ? 19.551 23.865 -72.825 1.00 23.48 161 GLY A O 1
ATOM 1270 N N . TYR A 1 162 ? 18.663 21.867 -72.274 1.00 24.69 162 TYR A N 1
ATOM 1271 C CA . TYR A 1 162 ? 19.836 21.028 -72.529 1.00 24.69 162 TYR A CA 1
ATOM 1272 C C . TYR A 1 162 ? 19.434 19.883 -73.473 1.00 24.69 162 TYR A C 1
ATOM 1274 O O . TYR A 1 162 ? 18.391 19.259 -73.284 1.00 24.69 162 TYR A O 1
ATOM 1282 N N . ASN A 1 163 ? 20.243 19.645 -74.507 1.00 25.05 163 ASN A N 1
ATOM 1283 C CA . ASN A 1 163 ? 20.002 18.693 -75.595 1.00 25.05 163 ASN A CA 1
ATOM 1284 C C . ASN A 1 163 ? 20.946 17.479 -75.439 1.00 25.05 163 ASN A C 1
ATOM 1286 O O . ASN A 1 163 ? 22.152 17.705 -75.319 1.00 25.05 163 ASN A O 1
ATOM 1290 N N . PRO A 1 164 ? 20.470 16.217 -75.440 1.00 30.66 164 PRO A N 1
ATOM 1291 C CA . PRO A 1 164 ? 21.329 15.047 -75.312 1.00 30.66 164 PRO A CA 1
ATOM 1292 C C . PRO A 1 164 ? 21.538 14.370 -76.673 1.00 30.66 164 PRO A C 1
ATOM 1294 O O . PRO A 1 164 ? 20.634 13.739 -77.219 1.00 30.66 164 PRO A O 1
ATOM 1297 N N . SER A 1 165 ? 22.752 14.437 -77.208 1.00 25.39 165 SER A N 1
ATOM 1298 C CA . SER A 1 165 ? 23.139 13.617 -78.357 1.00 25.39 165 SER A CA 1
ATOM 1299 C C . SER A 1 165 ? 24.629 13.323 -78.317 1.00 25.39 165 SER A C 1
ATOM 1301 O O . SER A 1 165 ? 25.416 14.152 -78.751 1.00 25.39 165 SER A O 1
ATOM 1303 N N . GLU A 1 166 ? 24.980 12.159 -77.771 1.00 26.38 166 GLU A N 1
ATOM 1304 C CA . GLU A 1 166 ? 26.080 11.284 -78.204 1.00 26.38 166 GLU A CA 1
ATOM 1305 C C . GLU A 1 166 ? 26.248 10.175 -77.162 1.00 26.38 166 GLU A C 1
ATOM 1307 O O . GLU A 1 166 ? 26.729 10.436 -76.073 1.00 26.38 166 GLU A O 1
ATOM 1312 N N . TYR A 1 167 ? 25.824 8.947 -77.469 1.00 25.89 167 TYR A N 1
ATOM 1313 C CA . TYR A 1 167 ? 26.627 7.743 -77.227 1.00 25.89 167 TYR A CA 1
ATOM 1314 C C . TYR A 1 167 ? 26.033 6.575 -78.020 1.00 25.89 167 TYR A C 1
ATOM 1316 O O . TYR A 1 167 ? 24.827 6.335 -78.042 1.00 25.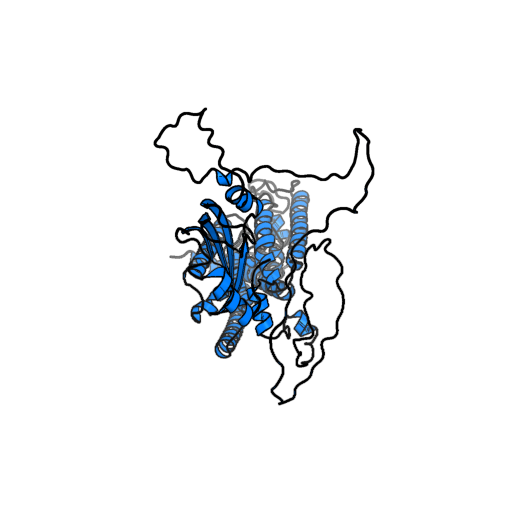89 167 TYR A O 1
ATOM 1324 N N . ASN A 1 168 ? 26.922 5.917 -78.754 1.00 27.69 168 ASN A N 1
ATOM 1325 C CA . ASN A 1 168 ? 26.645 4.992 -79.840 1.00 27.69 168 ASN A CA 1
ATOM 1326 C C . ASN A 1 168 ? 26.297 3.589 -79.311 1.00 27.69 168 ASN A C 1
ATOM 1328 O O . ASN A 1 168 ? 26.980 3.058 -78.437 1.00 27.69 168 ASN A O 1
ATOM 1332 N N . LEU A 1 169 ? 25.255 2.985 -79.881 1.00 27.77 169 LEU A N 1
ATOM 1333 C CA . LEU A 1 169 ? 24.854 1.591 -79.690 1.00 27.77 169 LEU A CA 1
ATOM 1334 C C . LEU A 1 169 ? 25.790 0.678 -80.489 1.00 27.77 169 LEU A C 1
ATOM 1336 O O . LEU A 1 169 ? 25.799 0.774 -81.712 1.00 27.77 169 LEU A O 1
ATOM 1340 N N . ASN A 1 170 ? 26.529 -0.212 -79.821 1.00 27.19 170 ASN A N 1
ATOM 1341 C CA . ASN A 1 170 ? 26.858 -1.565 -80.295 1.00 27.19 170 ASN A CA 1
ATOM 1342 C C . ASN A 1 170 ? 27.715 -2.299 -79.251 1.00 27.19 170 ASN A C 1
ATOM 1344 O O . ASN A 1 170 ? 28.936 -2.306 -79.348 1.00 27.19 170 ASN A O 1
ATOM 1348 N N . ASP A 1 171 ? 27.077 -2.988 -78.305 1.00 28.69 171 ASP A N 1
ATOM 1349 C CA . ASP A 1 171 ? 27.502 -4.359 -78.025 1.00 28.69 171 ASP A CA 1
ATOM 1350 C C . ASP A 1 171 ? 26.313 -5.201 -77.550 1.00 28.69 171 ASP A C 1
ATOM 1352 O O . ASP A 1 171 ? 25.474 -4.767 -76.759 1.00 28.69 171 ASP A O 1
ATOM 1356 N N . LYS A 1 172 ? 26.198 -6.392 -78.129 1.00 27.69 172 LYS A N 1
ATOM 1357 C CA . LYS A 1 172 ? 25.103 -7.335 -77.928 1.00 27.69 172 LYS A CA 1
ATOM 1358 C C . LYS A 1 172 ? 25.541 -8.367 -76.898 1.00 27.69 172 LYS A C 1
ATOM 1360 O O . LYS A 1 172 ? 26.279 -9.276 -77.253 1.00 27.69 172 LYS A O 1
ATOM 1365 N N . GLN A 1 173 ? 24.959 -8.333 -75.700 1.00 27.20 173 GLN A N 1
ATOM 1366 C CA . GLN A 1 173 ? 24.695 -9.541 -74.907 1.00 27.20 173 GLN A CA 1
ATOM 1367 C C . GLN A 1 173 ? 23.591 -9.277 -73.863 1.00 27.20 173 GLN A C 1
ATOM 1369 O O . GLN A 1 173 ? 23.762 -8.549 -72.895 1.00 27.20 173 GLN A O 1
ATOM 1374 N N . ASN A 1 174 ? 22.419 -9.852 -74.137 1.00 26.31 174 ASN A N 1
ATOM 1375 C CA . ASN A 1 174 ? 21.208 -9.929 -73.300 1.00 26.31 174 ASN A CA 1
ATOM 1376 C C . ASN A 1 174 ? 21.384 -11.037 -72.218 1.00 26.31 174 ASN A C 1
ATOM 1378 O O . ASN A 1 174 ? 22.329 -11.815 -72.372 1.00 26.31 174 ASN A O 1
ATOM 1382 N N . PRO A 1 175 ? 20.454 -11.301 -71.261 1.00 36.12 175 PRO A N 1
ATOM 1383 C CA . PRO A 1 175 ? 19.244 -10.560 -70.857 1.00 36.12 175 PRO A CA 1
ATOM 1384 C C . PRO A 1 175 ? 18.989 -10.485 -69.322 1.00 36.12 175 PRO A C 1
ATOM 1386 O O . PRO A 1 175 ? 19.317 -11.404 -68.579 1.00 36.12 175 PRO A O 1
ATOM 1389 N N . ALA A 1 176 ? 18.246 -9.473 -68.861 1.00 25.11 176 ALA A N 1
ATOM 1390 C CA . ALA A 1 176 ? 17.229 -9.629 -67.805 1.00 25.11 176 ALA A CA 1
ATOM 1391 C C . ALA A 1 176 ? 16.309 -8.399 -67.793 1.00 25.11 176 ALA A C 1
ATOM 1393 O O . ALA A 1 176 ? 16.617 -7.348 -67.239 1.00 25.11 176 ALA A O 1
ATOM 1394 N N . VAL A 1 177 ? 15.177 -8.554 -68.468 1.00 24.05 177 VAL A N 1
ATOM 1395 C CA . VAL A 1 177 ? 14.054 -7.619 -68.529 1.00 24.05 177 VAL A CA 1
ATOM 1396 C C . VAL A 1 177 ? 13.275 -7.687 -67.217 1.00 24.05 177 VAL A C 1
ATOM 1398 O O . VAL A 1 177 ? 12.857 -8.780 -66.859 1.00 24.05 177 VAL A O 1
ATOM 1401 N N . TYR A 1 178 ? 12.985 -6.548 -66.579 1.00 24.64 178 TYR A N 1
ATOM 1402 C CA . TYR A 1 178 ? 11.676 -6.313 -65.957 1.00 24.64 178 TYR A CA 1
ATOM 1403 C C . TYR A 1 178 ? 11.259 -4.843 -66.102 1.00 24.64 178 TYR A C 1
ATOM 1405 O O . TYR A 1 178 ? 12.048 -3.915 -65.954 1.00 24.64 178 TYR A O 1
ATOM 1413 N N . SER A 1 179 ? 9.996 -4.695 -66.491 1.00 22.47 179 SER A N 1
ATOM 1414 C CA . SER A 1 179 ? 9.308 -3.518 -67.015 1.00 22.47 179 SER A CA 1
ATOM 1415 C C . SER A 1 179 ? 8.933 -2.506 -65.927 1.00 22.47 179 SER A C 1
ATOM 1417 O O . SER A 1 179 ? 8.336 -2.888 -64.924 1.00 22.47 179 SER A O 1
ATOM 1419 N N . TYR A 1 180 ? 9.172 -1.214 -66.172 1.00 24.33 180 TYR A N 1
ATOM 1420 C CA . TYR A 1 180 ? 8.569 -0.117 -65.405 1.00 24.33 180 TYR A CA 1
ATOM 1421 C C . TYR A 1 180 ? 7.154 0.168 -65.920 1.00 24.33 180 TYR A C 1
ATOM 1423 O O . TYR A 1 180 ? 6.962 0.511 -67.086 1.00 24.33 180 TYR A O 1
ATOM 1431 N N . GLY A 1 181 ? 6.162 0.024 -65.041 1.00 23.66 181 GLY A N 1
ATOM 1432 C CA . GLY A 1 181 ? 4.824 0.577 -65.226 1.00 23.66 181 GLY A CA 1
ATOM 1433 C C . GLY A 1 181 ? 4.796 2.025 -64.746 1.00 23.66 181 GLY A C 1
ATOM 1434 O O . GLY A 1 181 ? 5.101 2.302 -63.589 1.00 23.66 181 GLY A O 1
ATOM 1435 N N . ALA A 1 182 ? 4.461 2.936 -65.654 1.00 26.67 182 ALA A N 1
ATOM 1436 C CA . ALA A 1 182 ? 4.232 4.352 -65.395 1.00 26.67 182 ALA A CA 1
ATOM 1437 C C . ALA A 1 182 ? 2.969 4.580 -64.551 1.00 26.67 182 ALA A C 1
ATOM 1439 O O . ALA A 1 182 ? 1.991 3.871 -64.760 1.00 26.67 182 ALA A O 1
ATOM 1440 N N . HIS A 1 183 ? 2.960 5.610 -63.694 1.00 25.66 183 HIS A N 1
ATOM 1441 C CA . HIS A 1 183 ? 1.754 6.358 -63.306 1.00 25.66 183 HIS A CA 1
ATOM 1442 C C . HIS A 1 183 ? 2.105 7.723 -62.659 1.00 25.66 183 HIS A C 1
ATOM 1444 O O . HIS A 1 183 ? 3.266 7.950 -62.327 1.00 25.66 183 HIS A O 1
ATOM 1450 N N . PRO A 1 184 ? 1.150 8.678 -62.617 1.00 26.20 184 PRO A N 1
ATOM 1451 C CA . PRO A 1 184 ? 1.329 10.029 -63.146 1.00 26.20 184 PRO A CA 1
ATOM 1452 C C . PRO A 1 184 ? 1.515 11.124 -62.083 1.00 26.20 184 PRO A C 1
ATOM 1454 O O . PRO A 1 184 ? 1.202 10.964 -60.908 1.00 26.20 184 PRO A O 1
ATOM 1457 N N . THR A 1 185 ? 1.973 12.280 -62.556 1.00 35.09 185 THR A N 1
ATOM 1458 C CA . THR A 1 185 ? 2.094 13.564 -61.854 1.00 35.09 185 THR A CA 1
ATOM 1459 C C . THR A 1 185 ? 0.737 14.150 -61.438 1.00 35.09 185 THR A C 1
ATOM 1461 O O . THR A 1 185 ? -0.101 14.360 -62.314 1.00 35.09 185 THR A O 1
ATOM 1464 N N . GLN A 1 186 ? 0.555 14.507 -60.157 1.00 27.05 186 GLN A N 1
ATOM 1465 C CA . GLN A 1 186 ? -0.371 15.557 -59.682 1.00 27.05 186 GLN A CA 1
ATOM 1466 C C . GLN A 1 186 ? -0.021 16.021 -58.238 1.00 27.05 186 GLN A C 1
ATOM 1468 O O . GLN A 1 186 ? 0.805 15.373 -57.598 1.00 27.05 186 GLN A O 1
ATOM 1473 N N . PRO A 1 187 ? -0.512 17.192 -57.770 1.00 26.16 187 PRO A N 1
ATOM 1474 C CA . PRO A 1 187 ? 0.314 18.251 -57.193 1.00 26.16 187 PRO A CA 1
ATOM 1475 C C . PRO A 1 187 ? 0.261 18.369 -55.662 1.00 26.16 187 PRO A C 1
ATOM 1477 O O . PRO A 1 187 ? -0.590 17.807 -54.981 1.00 26.16 187 PRO A O 1
ATOM 1480 N N . TYR A 1 188 ? 1.216 19.145 -55.154 1.00 35.00 188 TYR A N 1
ATOM 1481 C CA . TYR A 1 188 ? 1.507 19.424 -53.752 1.00 35.00 188 TYR A CA 1
ATOM 1482 C C . TYR A 1 188 ? 0.394 20.256 -53.084 1.00 35.00 188 TYR A C 1
ATOM 1484 O O . TYR A 1 188 ? 0.219 21.429 -53.411 1.00 35.00 188 TYR A O 1
ATOM 1492 N N . SER A 1 189 ? -0.317 19.673 -52.120 1.00 28.30 189 SER A N 1
ATOM 1493 C CA . SER A 1 189 ? -1.083 20.408 -51.105 1.00 28.30 189 SER A CA 1
ATOM 1494 C C . SER A 1 189 ? -1.278 19.535 -49.862 1.00 28.30 189 SER A C 1
ATOM 1496 O O . SER A 1 189 ? -1.814 18.436 -49.969 1.00 28.30 189 SER A O 1
ATOM 1498 N N . ASP A 1 190 ? -0.828 20.059 -48.720 1.00 37.47 190 ASP A N 1
ATOM 1499 C CA . ASP A 1 190 ? -1.084 19.632 -47.337 1.00 37.47 190 ASP A CA 1
ATOM 1500 C C . ASP A 1 190 ? -0.742 18.184 -46.937 1.00 37.47 190 ASP A C 1
ATOM 1502 O O . ASP A 1 190 ? -1.545 17.262 -47.047 1.00 37.47 190 ASP A O 1
ATOM 1506 N N . MET A 1 191 ? 0.442 18.014 -46.336 1.00 28.58 191 MET A N 1
ATOM 1507 C CA . MET A 1 191 ? 0.819 16.821 -45.566 1.00 28.58 191 MET A CA 1
ATOM 1508 C C . MET A 1 191 ? 1.057 17.214 -44.104 1.00 28.58 191 MET A C 1
ATOM 1510 O O . MET A 1 191 ? 2.176 17.502 -43.679 1.00 28.58 191 MET A O 1
ATOM 1514 N N . ALA A 1 192 ? -0.032 17.220 -43.338 1.00 29.00 192 ALA A N 1
ATOM 1515 C CA . ALA A 1 192 ? 0.015 16.929 -41.914 1.00 29.00 192 ALA A CA 1
ATOM 1516 C C . ALA A 1 192 ? 0.530 15.488 -41.707 1.00 29.00 192 ALA A C 1
ATOM 1518 O O . ALA A 1 192 ? 0.169 14.599 -42.472 1.00 29.00 192 ALA A O 1
ATOM 1519 N N . GLU A 1 193 ? 1.377 15.288 -40.691 1.00 31.30 193 GLU A N 1
ATOM 1520 C CA . GLU A 1 193 ? 1.682 14.009 -40.019 1.00 31.30 193 GLU A CA 1
ATOM 1521 C C . GLU A 1 193 ? 1.522 12.716 -40.853 1.00 31.30 193 GLU A C 1
ATOM 1523 O O . GLU A 1 193 ? 0.499 12.034 -40.799 1.00 31.30 193 GLU A O 1
ATOM 1528 N N . ILE A 1 194 ? 2.589 12.292 -41.541 1.00 26.61 194 ILE A N 1
ATOM 1529 C CA . ILE A 1 194 ? 2.705 10.898 -41.992 1.00 26.61 194 ILE A CA 1
ATOM 1530 C C . ILE A 1 194 ? 3.290 10.075 -40.840 1.00 26.61 194 ILE A C 1
ATOM 1532 O O . ILE A 1 194 ? 4.502 9.925 -40.692 1.00 26.61 194 ILE A O 1
ATOM 1536 N N . VAL A 1 195 ? 2.402 9.539 -40.007 1.00 30.19 195 VAL A N 1
ATOM 1537 C CA . VAL A 1 195 ? 2.669 8.320 -39.239 1.00 30.19 195 VAL A CA 1
ATOM 1538 C C . VAL A 1 195 ? 2.609 7.167 -40.241 1.00 30.19 195 VAL A C 1
ATOM 1540 O O . VAL A 1 195 ? 1.545 6.905 -40.801 1.00 30.19 195 VAL A O 1
ATOM 1543 N N . GLU A 1 196 ? 3.728 6.486 -40.501 1.00 29.19 196 GLU A N 1
ATOM 1544 C CA . GLU A 1 196 ? 3.697 5.262 -41.312 1.00 29.19 196 GLU A CA 1
ATOM 1545 C C . GLU A 1 196 ? 2.723 4.241 -40.692 1.00 29.19 196 GLU A C 1
ATOM 1547 O O . GLU A 1 196 ? 2.784 3.984 -39.480 1.00 29.19 196 GLU A O 1
ATOM 1552 N N . PRO A 1 197 ? 1.828 3.624 -41.487 1.00 30.27 197 PRO A N 1
ATOM 1553 C CA . PRO A 1 197 ? 1.001 2.543 -40.994 1.00 30.27 197 PRO A CA 1
ATOM 1554 C C . PRO A 1 197 ? 1.896 1.342 -40.685 1.00 30.27 197 PRO A C 1
ATOM 1556 O O . PRO A 1 197 ? 2.661 0.865 -41.517 1.00 30.27 197 PRO A O 1
ATOM 1559 N N . TYR A 1 198 ? 1.789 0.859 -39.450 1.00 33.78 198 TYR A N 1
ATOM 1560 C CA . TYR A 1 198 ? 2.435 -0.355 -38.971 1.00 33.78 198 TYR A CA 1
ATOM 1561 C C . TYR A 1 198 ? 2.097 -1.542 -39.888 1.00 33.78 198 TYR A C 1
ATOM 1563 O O . TYR A 1 198 ? 0.991 -2.084 -39.833 1.00 33.78 198 TYR A O 1
ATOM 1571 N N . ASP A 1 199 ? 3.057 -1.957 -40.715 1.00 29.88 199 ASP A N 1
ATOM 1572 C CA . ASP A 1 199 ? 2.911 -3.087 -41.630 1.00 29.88 199 ASP A CA 1
ATOM 1573 C C . ASP A 1 199 ? 3.004 -4.416 -40.857 1.00 29.88 199 ASP A C 1
ATOM 1575 O O . ASP A 1 199 ? 4.049 -5.062 -40.738 1.00 29.88 199 ASP A O 1
ATOM 1579 N N . ALA A 1 200 ? 1.866 -4.840 -40.301 1.00 34.50 200 ALA A N 1
ATOM 1580 C CA . ALA A 1 200 ? 1.721 -6.089 -39.549 1.00 34.50 200 ALA A CA 1
ATOM 1581 C C . ALA A 1 200 ? 2.003 -7.357 -40.389 1.00 34.50 200 ALA A C 1
ATOM 1583 O O . ALA A 1 200 ? 2.123 -8.450 -39.837 1.00 34.50 200 ALA A O 1
ATOM 1584 N N . ALA A 1 201 ? 2.125 -7.232 -41.715 1.00 31.73 201 ALA A N 1
ATOM 1585 C CA . ALA A 1 201 ? 2.221 -8.357 -42.642 1.00 31.73 201 ALA A CA 1
ATOM 1586 C C . ALA A 1 201 ? 3.626 -8.985 -42.761 1.00 31.73 201 ALA A C 1
ATOM 1588 O O . ALA A 1 201 ? 3.745 -10.087 -43.296 1.00 31.73 201 ALA A O 1
ATOM 1589 N N . ARG A 1 202 ? 4.698 -8.338 -42.269 1.00 30.34 202 ARG A N 1
ATOM 1590 C CA . ARG A 1 202 ? 6.081 -8.827 -42.483 1.00 30.34 202 ARG A CA 1
ATOM 1591 C C . ARG A 1 202 ? 6.693 -9.612 -41.316 1.00 30.34 202 ARG A C 1
ATOM 1593 O O . ARG A 1 202 ? 7.764 -10.195 -41.465 1.00 30.34 202 ARG A O 1
ATOM 1600 N N . THR A 1 203 ? 6.006 -9.707 -40.182 1.00 33.06 203 THR A N 1
ATOM 1601 C CA . THR A 1 203 ? 6.314 -10.690 -39.132 1.00 33.06 203 THR A CA 1
ATOM 1602 C C . THR A 1 203 ? 5.437 -11.914 -39.335 1.00 33.06 203 THR A C 1
ATOM 1604 O O . THR A 1 203 ? 4.306 -11.946 -38.860 1.00 33.06 203 THR A O 1
ATOM 1607 N N . GLN A 1 204 ? 5.947 -12.933 -40.031 1.00 29.62 204 GLN A N 1
ATOM 1608 C CA . GLN A 1 204 ? 5.330 -14.258 -39.994 1.00 29.62 204 GLN A CA 1
ATOM 1609 C C . GLN A 1 204 ? 5.327 -14.746 -38.541 1.00 29.62 204 GLN A C 1
ATOM 1611 O O . GLN A 1 204 ? 6.360 -15.121 -37.984 1.00 29.62 204 GLN A O 1
ATOM 1616 N N . ALA A 1 205 ? 4.156 -14.675 -37.913 1.00 30.47 205 ALA A N 1
ATOM 1617 C CA . ALA A 1 205 ? 3.875 -15.331 -36.655 1.00 30.47 205 ALA A CA 1
ATOM 1618 C C . ALA A 1 205 ? 3.953 -16.842 -36.896 1.00 30.47 205 ALA A C 1
ATOM 1620 O O . ALA A 1 205 ? 3.187 -17.396 -37.680 1.00 30.47 205 ALA A O 1
ATOM 1621 N N . VAL A 1 206 ? 4.901 -17.506 -36.240 1.00 33.84 206 VAL A N 1
ATOM 1622 C CA . VAL A 1 206 ? 4.810 -18.950 -36.037 1.00 33.84 206 VAL A CA 1
ATOM 1623 C C . VAL A 1 206 ? 3.637 -19.166 -35.079 1.00 33.84 206 VAL A C 1
ATOM 1625 O O . VAL A 1 206 ? 3.665 -18.675 -33.951 1.00 33.84 206 VAL A O 1
ATOM 1628 N N . ASP A 1 207 ? 2.588 -19.826 -35.568 1.00 34.97 207 ASP A N 1
ATOM 1629 C CA . ASP A 1 207 ? 1.368 -20.153 -34.830 1.00 34.97 207 ASP A CA 1
ATOM 1630 C C . ASP A 1 207 ? 1.675 -20.989 -33.574 1.00 34.97 207 ASP A C 1
ATOM 1632 O O . ASP A 1 207 ? 1.943 -22.188 -33.653 1.00 34.97 207 ASP A O 1
ATOM 1636 N N . GLU A 1 208 ? 1.555 -20.384 -32.390 1.00 43.66 208 GLU A N 1
ATOM 1637 C CA . GLU A 1 208 ? 1.358 -21.115 -31.135 1.00 43.66 208 GLU A CA 1
ATOM 1638 C C . GLU A 1 208 ? 0.024 -20.705 -30.495 1.00 43.66 208 GLU A C 1
ATOM 1640 O O . GLU A 1 208 ? -0.321 -19.523 -30.410 1.00 43.66 208 GLU A O 1
ATOM 1645 N N . LYS A 1 209 ? -0.747 -21.711 -30.051 1.00 35.12 209 LYS A N 1
ATOM 1646 C CA . LYS A 1 209 ? -2.102 -21.560 -29.492 1.00 35.12 209 LYS A CA 1
ATOM 1647 C C . LYS A 1 209 ? -2.165 -20.468 -28.409 1.00 35.12 209 LYS A C 1
ATOM 1649 O O . LYS A 1 209 ? -1.295 -20.417 -27.537 1.00 35.12 209 LYS A O 1
ATOM 1654 N N . PRO A 1 210 ? -3.236 -19.652 -28.378 1.00 39.94 210 PRO A N 1
ATOM 1655 C CA . PRO A 1 210 ? -3.384 -18.615 -27.368 1.00 39.94 210 PRO A CA 1
ATOM 1656 C C . PRO A 1 210 ? -3.459 -19.227 -25.956 1.00 39.94 210 PRO A C 1
ATOM 1658 O O . PRO A 1 210 ? -4.142 -20.238 -25.763 1.00 39.94 210 PRO A O 1
ATOM 1661 N N . PRO A 1 211 ? -2.810 -18.613 -24.947 1.00 50.56 211 PRO A N 1
ATOM 1662 C CA . PRO A 1 211 ? -2.865 -19.101 -23.574 1.00 50.56 211 PRO A CA 1
ATOM 1663 C C . PRO A 1 211 ? -4.299 -19.038 -23.028 1.00 50.56 211 PRO A C 1
ATOM 1665 O O . PRO A 1 211 ? -5.090 -18.165 -23.419 1.00 50.56 211 PRO A O 1
ATOM 1668 N N . SER A 1 212 ? -4.614 -19.967 -22.114 1.00 52.75 212 SER A N 1
ATOM 1669 C CA . SER A 1 212 ? -5.916 -20.079 -21.442 1.00 52.75 212 SER A CA 1
ATOM 1670 C C . SER A 1 212 ? -6.328 -18.761 -20.772 1.00 52.75 212 SER A C 1
ATOM 1672 O O . SER A 1 212 ? -5.487 -17.934 -20.409 1.00 52.75 212 SER A O 1
ATOM 1674 N N . SER A 1 213 ? -7.634 -18.548 -20.589 1.00 55.09 213 SER A N 1
ATOM 1675 C CA . SER A 1 213 ? -8.190 -17.340 -19.954 1.00 55.09 213 SER A CA 1
ATOM 1676 C C . SER A 1 213 ? -7.560 -17.050 -18.585 1.00 55.09 213 SER A C 1
ATOM 1678 O O . SER A 1 213 ? -7.255 -15.900 -18.279 1.00 55.09 213 SER A O 1
ATOM 1680 N N . VAL A 1 214 ? -7.270 -18.101 -17.814 1.00 50.72 214 VAL A N 1
ATOM 1681 C CA . VAL A 1 214 ? -6.589 -18.033 -16.514 1.00 50.72 214 VAL A CA 1
ATOM 1682 C C . VAL A 1 214 ? -5.135 -17.579 -16.662 1.00 50.72 214 VAL A C 1
ATOM 1684 O O . VAL A 1 214 ? -4.693 -16.696 -15.936 1.00 50.72 214 VAL A O 1
ATOM 1687 N N . ALA A 1 215 ? -4.393 -18.105 -17.640 1.00 49.94 215 ALA A N 1
ATOM 1688 C CA . ALA A 1 215 ? -3.021 -17.676 -17.910 1.00 49.94 215 ALA A CA 1
ATOM 1689 C C . ALA A 1 215 ? -2.957 -16.214 -18.389 1.00 49.94 215 ALA A C 1
ATOM 1691 O O . ALA A 1 215 ? -2.040 -15.480 -18.022 1.00 49.94 215 ALA A O 1
ATOM 1692 N N . ARG A 1 216 ? -3.966 -15.755 -19.138 1.00 52.41 216 ARG A N 1
ATOM 1693 C CA . ARG A 1 216 ? -4.104 -14.352 -19.555 1.00 52.41 216 ARG A CA 1
ATOM 1694 C C . ARG A 1 216 ? -4.442 -13.430 -18.376 1.00 52.41 216 ARG A C 1
ATOM 1696 O O . ARG A 1 216 ? -3.850 -12.357 -18.270 1.00 52.41 216 ARG A O 1
ATOM 1703 N N . ALA A 1 217 ? -5.315 -13.874 -17.468 1.00 45.91 217 ALA A N 1
ATOM 1704 C CA . ALA A 1 217 ? -5.669 -13.163 -16.236 1.00 45.91 217 ALA A CA 1
ATOM 1705 C C . ALA A 1 217 ? -4.492 -13.077 -15.242 1.00 45.91 217 ALA A C 1
ATOM 1707 O O . ALA A 1 217 ? -4.235 -12.017 -14.679 1.00 45.91 217 ALA A O 1
ATOM 1708 N N . LEU A 1 218 ? -3.713 -14.155 -15.100 1.00 46.25 218 LEU A N 1
ATOM 1709 C CA . LEU A 1 218 ? -2.494 -14.208 -14.279 1.00 46.25 218 LEU A CA 1
ATOM 1710 C C . LEU A 1 218 ? -1.266 -13.578 -14.960 1.00 46.25 218 LEU A C 1
ATOM 1712 O O . LEU A 1 218 ? -0.251 -13.334 -14.316 1.00 46.25 218 LEU A O 1
ATOM 1716 N N . GLY A 1 219 ? -1.345 -13.252 -16.253 1.00 46.28 219 GLY A N 1
ATOM 1717 C CA . GLY A 1 219 ? -0.315 -12.482 -16.950 1.00 46.28 219 GLY A CA 1
ATOM 1718 C C . GLY A 1 219 ? 0.802 -13.229 -17.642 1.00 46.28 219 GLY A C 1
ATOM 1719 O O . GLY A 1 219 ? 1.809 -12.620 -18.005 1.00 46.28 219 GLY A O 1
ATOM 1720 N N . PHE A 1 220 ? 0.616 -14.512 -17.900 1.00 46.12 220 PHE A N 1
ATOM 1721 C CA . PHE A 1 220 ? 1.480 -15.268 -18.790 1.00 46.12 220 PHE A CA 1
ATOM 1722 C C . PHE A 1 220 ? 1.092 -14.946 -20.247 1.00 46.12 220 PHE A C 1
ATOM 1724 O O . PHE A 1 220 ? 0.269 -15.613 -20.866 1.00 46.12 220 PHE A O 1
ATOM 1731 N N . SER A 1 221 ? 1.639 -13.847 -20.779 1.00 48.97 221 SER A N 1
ATOM 1732 C CA . SER A 1 221 ? 1.472 -13.433 -22.182 1.00 48.97 221 SER A CA 1
ATOM 1733 C C . SER A 1 221 ? 2.400 -14.246 -23.090 1.00 48.97 221 SER A C 1
ATOM 1735 O O . SER A 1 221 ? 3.608 -14.257 -22.863 1.00 48.97 221 SER A O 1
ATOM 1737 N N . SER A 1 222 ? 1.868 -14.818 -24.175 1.00 47.16 222 SER A N 1
ATOM 1738 C CA . SER A 1 222 ? 2.614 -15.523 -25.238 1.00 47.16 222 SER A CA 1
ATOM 1739 C C . SER A 1 222 ? 3.401 -14.591 -26.180 1.00 47.16 222 SER A C 1
ATOM 1741 O O . SER A 1 222 ? 3.697 -14.952 -27.313 1.00 47.16 222 SER A O 1
ATOM 1743 N N . ARG A 1 223 ? 3.736 -13.365 -25.746 1.00 55.97 223 ARG A N 1
ATOM 1744 C CA . ARG A 1 223 ? 4.526 -12.432 -26.567 1.00 55.97 223 ARG A CA 1
ATOM 1745 C C . ARG A 1 223 ? 5.957 -12.953 -26.697 1.00 55.97 223 ARG A C 1
ATOM 1747 O O . ARG A 1 223 ? 6.560 -13.324 -25.685 1.00 55.97 223 ARG A O 1
ATOM 1754 N N . PHE A 1 224 ? 6.506 -12.924 -27.914 1.00 63.62 224 PHE A N 1
ATOM 1755 C CA . PHE A 1 224 ? 7.894 -13.304 -28.176 1.00 63.62 224 PHE A CA 1
ATOM 1756 C C . PHE A 1 224 ? 8.850 -12.500 -27.279 1.00 63.62 224 PHE A C 1
ATOM 1758 O O . PHE A 1 224 ? 8.630 -11.314 -27.010 1.00 63.62 224 PHE A O 1
ATOM 1765 N N . LEU A 1 225 ? 9.921 -13.139 -26.799 1.00 63.88 225 LEU A N 1
ATOM 1766 C CA . LEU A 1 225 ? 10.849 -12.545 -25.831 1.00 63.88 225 LEU A CA 1
ATOM 1767 C C . LEU A 1 225 ? 11.414 -11.201 -26.318 1.00 63.88 225 LEU A C 1
ATOM 1769 O O . LEU A 1 225 ? 11.486 -10.261 -25.528 1.00 63.88 225 LEU A O 1
ATOM 1773 N N . ALA A 1 226 ? 11.746 -11.081 -27.608 1.00 60.59 226 ALA A N 1
ATOM 1774 C CA . ALA A 1 226 ? 12.270 -9.832 -28.162 1.00 60.59 226 ALA A CA 1
ATOM 1775 C C . ALA A 1 226 ? 11.237 -8.695 -28.145 1.00 60.59 226 ALA A C 1
ATOM 1777 O O . ALA A 1 226 ? 11.602 -7.565 -27.840 1.00 60.59 226 ALA A O 1
ATOM 1778 N N . GLN A 1 227 ? 9.954 -8.990 -28.375 1.00 64.50 227 GLN A N 1
ATOM 1779 C CA . GLN A 1 227 ? 8.888 -7.988 -28.294 1.00 64.50 227 GLN A CA 1
ATOM 1780 C C . GLN A 1 227 ? 8.709 -7.495 -26.856 1.00 64.50 227 GLN A C 1
ATOM 1782 O O . GLN A 1 227 ? 8.600 -6.300 -26.624 1.00 64.50 227 GLN A O 1
ATOM 1787 N N . ARG A 1 228 ? 8.792 -8.390 -25.863 1.00 63.94 228 ARG A N 1
ATOM 1788 C CA . ARG A 1 228 ? 8.756 -7.994 -24.444 1.00 63.94 228 ARG A CA 1
ATOM 1789 C C . ARG A 1 228 ? 9.955 -7.129 -24.049 1.00 63.94 228 ARG A C 1
ATOM 1791 O O . ARG A 1 228 ? 9.799 -6.204 -23.256 1.00 63.94 228 ARG A O 1
ATOM 1798 N N . ILE A 1 229 ? 11.148 -7.450 -24.557 1.00 63.03 229 ILE A N 1
ATOM 1799 C CA . ILE A 1 229 ? 12.363 -6.654 -24.320 1.00 63.03 229 ILE A CA 1
ATOM 1800 C C . ILE A 1 229 ? 12.193 -5.254 -24.918 1.00 63.03 229 ILE A C 1
ATOM 1802 O O . ILE A 1 229 ? 12.495 -4.273 -24.244 1.00 63.03 229 ILE A O 1
ATOM 1806 N N . GLU A 1 230 ? 11.687 -5.165 -26.145 1.00 63.84 230 GLU A N 1
ATOM 1807 C CA . GLU A 1 230 ? 11.450 -3.903 -26.846 1.00 63.84 230 GLU A CA 1
ATOM 1808 C C . GLU A 1 230 ? 10.371 -3.056 -26.157 1.00 63.84 230 GLU A C 1
ATOM 1810 O O . GLU A 1 230 ? 10.599 -1.882 -25.877 1.00 63.84 230 GLU A O 1
ATOM 1815 N N . ASP A 1 231 ? 9.247 -3.663 -25.771 1.00 64.12 231 ASP A N 1
ATOM 1816 C CA . ASP A 1 231 ? 8.183 -3.013 -24.997 1.00 64.12 231 ASP A CA 1
ATOM 1817 C C . ASP A 1 231 ? 8.737 -2.431 -23.685 1.00 64.12 231 ASP A C 1
ATOM 1819 O O . ASP A 1 231 ? 8.449 -1.288 -23.328 1.00 64.12 231 ASP A O 1
ATOM 1823 N N . LYS A 1 232 ? 9.602 -3.183 -22.987 1.00 63.94 232 LYS A N 1
ATOM 1824 C CA . LYS A 1 232 ? 10.251 -2.713 -21.756 1.00 63.94 232 LYS A CA 1
ATOM 1825 C C . LYS A 1 232 ? 11.228 -1.563 -22.014 1.00 63.94 232 LYS A C 1
ATOM 1827 O O . LYS A 1 232 ? 11.274 -0.637 -21.210 1.00 63.94 232 LYS A O 1
ATOM 1832 N N . LYS A 1 233 ? 11.986 -1.591 -23.117 1.00 62.28 233 LYS A N 1
ATOM 1833 C CA . LYS A 1 233 ? 12.874 -0.482 -23.518 1.00 62.28 233 LYS A CA 1
ATOM 1834 C C . LYS A 1 233 ? 12.093 0.789 -23.849 1.00 62.28 233 LYS A C 1
ATOM 1836 O O . LYS A 1 233 ? 12.534 1.875 -23.499 1.00 62.28 233 LYS A O 1
ATOM 1841 N N . ARG A 1 234 ? 10.914 0.642 -24.453 1.00 54.47 234 ARG A N 1
ATOM 1842 C CA . ARG A 1 234 ? 9.995 1.740 -24.788 1.00 54.47 234 ARG A CA 1
ATOM 1843 C C . ARG A 1 234 ? 9.173 2.247 -23.597 1.00 54.47 234 ARG A C 1
ATOM 1845 O O . ARG A 1 234 ? 8.349 3.137 -23.772 1.00 54.47 234 ARG A O 1
ATOM 1852 N N . GLY A 1 235 ? 9.356 1.678 -22.400 1.00 63.00 235 GLY A N 1
ATOM 1853 C CA . GLY A 1 235 ? 8.585 2.049 -21.209 1.00 63.00 235 GLY A CA 1
ATOM 1854 C C . GLY A 1 235 ? 7.098 1.688 -21.304 1.00 63.00 235 GLY A C 1
ATOM 1855 O O . GLY A 1 235 ? 6.269 2.291 -20.625 1.00 63.00 235 GLY A O 1
ATOM 1856 N N . VAL A 1 236 ? 6.738 0.718 -22.151 1.00 62.66 236 VAL A N 1
ATOM 1857 C CA . VAL A 1 236 ? 5.349 0.292 -22.335 1.00 62.66 236 VAL A CA 1
ATOM 1858 C C . VAL A 1 236 ? 4.890 -0.448 -21.083 1.00 62.66 236 VAL A C 1
ATOM 1860 O O . VAL A 1 236 ? 5.282 -1.585 -20.812 1.00 62.66 236 VAL A O 1
ATOM 1863 N N . VAL A 1 237 ? 4.040 0.219 -20.307 1.00 68.31 237 VAL A N 1
ATOM 1864 C CA . VAL A 1 237 ? 3.382 -0.353 -19.132 1.00 68.31 237 VAL A CA 1
ATOM 1865 C C . VAL A 1 237 ? 2.336 -1.391 -19.540 1.00 68.31 237 VAL A C 1
ATOM 1867 O O . VAL A 1 237 ? 1.733 -1.321 -20.612 1.00 68.31 237 VAL A O 1
ATOM 1870 N N . ARG A 1 238 ? 2.096 -2.371 -18.667 1.00 71.38 238 ARG A N 1
ATOM 1871 C CA . ARG A 1 238 ? 1.156 -3.464 -18.930 1.00 71.38 238 ARG A CA 1
ATOM 1872 C C . ARG A 1 238 ? -0.295 -2.987 -18.958 1.00 71.38 238 ARG A C 1
ATOM 1874 O O . ARG A 1 238 ? -1.101 -3.532 -19.708 1.00 71.38 238 ARG A O 1
ATOM 1881 N N . GLN A 1 239 ? -0.612 -1.971 -18.163 1.00 81.31 239 GLN A N 1
ATOM 1882 C CA . GLN A 1 239 ? -1.900 -1.289 -18.168 1.00 81.31 239 GLN A CA 1
ATOM 1883 C C . GLN A 1 239 ? -1.696 0.226 -18.051 1.00 81.31 239 GLN A C 1
ATOM 1885 O O . GLN A 1 239 ? -0.824 0.698 -17.327 1.00 81.31 239 GLN A O 1
ATOM 1890 N N . ARG A 1 240 ? -2.518 1.010 -18.759 1.00 80.19 240 ARG A N 1
ATOM 1891 C CA . ARG A 1 240 ? -2.395 2.479 -18.783 1.00 80.19 240 ARG A CA 1
ATOM 1892 C C . ARG A 1 240 ? -2.977 3.141 -17.529 1.00 80.19 240 ARG A C 1
ATOM 1894 O O . ARG A 1 240 ? -2.458 4.154 -17.056 1.00 80.19 240 ARG A O 1
ATOM 1901 N N . ARG A 1 241 ? -4.070 2.583 -17.000 1.00 89.81 241 ARG A N 1
ATOM 1902 C CA . ARG A 1 241 ? -4.802 3.114 -15.841 1.00 89.81 241 ARG A CA 1
ATOM 1903 C C . ARG A 1 241 ? -4.731 2.138 -14.656 1.00 89.81 241 ARG A C 1
ATOM 1905 O O . ARG A 1 241 ? -4.867 0.939 -14.890 1.00 89.81 241 ARG A O 1
ATOM 1912 N N . PRO A 1 242 ? -4.519 2.637 -13.427 1.00 92.56 242 PRO A N 1
ATOM 1913 C CA . PRO A 1 242 ? -4.432 1.837 -12.213 1.00 92.56 242 PRO A CA 1
ATOM 1914 C C . PRO A 1 242 ? -5.827 1.677 -11.580 1.00 92.56 242 PRO A C 1
ATOM 1916 O O . PRO A 1 242 ? -6.225 2.426 -10.689 1.00 92.56 242 PRO A O 1
ATOM 1919 N N . TYR A 1 243 ? -6.622 0.751 -12.119 1.00 94.19 243 TYR A N 1
ATOM 1920 C CA . TYR A 1 243 ? -8.012 0.566 -11.698 1.00 94.19 243 TYR A CA 1
ATOM 1921 C C . TYR A 1 243 ? -8.137 0.091 -10.248 1.00 94.19 243 TYR A C 1
ATOM 1923 O O . TYR A 1 243 ? -9.000 0.587 -9.528 1.00 94.19 243 TYR A O 1
ATOM 1931 N N . ALA A 1 244 ? -7.289 -0.845 -9.811 1.00 92.62 244 ALA A N 1
ATOM 1932 C CA . ALA A 1 244 ? -7.345 -1.384 -8.455 1.00 92.62 244 ALA A CA 1
ATOM 1933 C C . ALA A 1 244 ? -7.035 -0.304 -7.417 1.00 92.62 244 ALA A C 1
ATOM 1935 O O . ALA A 1 244 ? -7.744 -0.192 -6.422 1.00 92.62 244 ALA A O 1
ATOM 1936 N N . VAL A 1 245 ? -6.036 0.538 -7.679 1.00 93.25 245 VAL A N 1
ATOM 1937 C CA . VAL A 1 245 ? -5.695 1.670 -6.819 1.00 93.25 245 VAL A CA 1
ATOM 1938 C C . VAL A 1 245 ? -6.851 2.657 -6.722 1.00 93.25 245 VAL A C 1
ATOM 1940 O O . VAL A 1 245 ? -7.181 3.072 -5.615 1.00 93.25 245 VAL A O 1
ATOM 1943 N N . TYR A 1 246 ? -7.512 2.996 -7.834 1.00 95.44 246 TYR A N 1
ATOM 1944 C CA . TYR A 1 246 ? -8.683 3.877 -7.787 1.00 95.44 246 TYR A CA 1
ATOM 1945 C C . TYR A 1 246 ? -9.817 3.282 -6.953 1.00 95.44 246 TYR A C 1
ATOM 1947 O O . TYR A 1 246 ? -10.364 3.976 -6.100 1.00 95.44 246 TYR A O 1
ATOM 1955 N N . VAL A 1 247 ? -10.126 1.996 -7.142 1.00 96.31 247 VAL A N 1
ATOM 1956 C CA . VAL A 1 247 ? -11.163 1.304 -6.364 1.00 96.31 247 VAL A CA 1
ATOM 1957 C C . VAL A 1 247 ? -10.817 1.283 -4.874 1.00 96.31 247 VAL A C 1
ATOM 1959 O O . VAL A 1 247 ? -11.661 1.635 -4.052 1.00 96.31 247 VAL A O 1
ATOM 1962 N N . LEU A 1 248 ? -9.579 0.930 -4.515 1.00 94.81 248 LEU A N 1
ATOM 1963 C CA . LEU A 1 248 ? -9.121 0.910 -3.124 1.00 94.81 248 LEU A CA 1
ATOM 1964 C C . LEU A 1 248 ? -9.155 2.307 -2.496 1.00 94.81 248 LEU A C 1
ATOM 1966 O O . LEU A 1 248 ? -9.634 2.457 -1.378 1.00 94.81 248 LEU A O 1
ATOM 1970 N N . THR A 1 249 ? -8.716 3.338 -3.219 1.00 95.00 249 THR A N 1
ATOM 1971 C CA . THR A 1 249 ? -8.767 4.730 -2.751 1.00 95.00 249 THR A CA 1
ATOM 1972 C C . THR A 1 249 ? -10.204 5.193 -2.510 1.00 95.00 249 THR A C 1
ATOM 1974 O O . THR A 1 249 ? -10.481 5.811 -1.484 1.00 95.00 249 THR A O 1
ATOM 1977 N N . THR A 1 250 ? -11.142 4.864 -3.402 1.00 96.44 250 THR A N 1
ATOM 1978 C CA . THR A 1 250 ? -12.564 5.174 -3.191 1.00 96.44 250 THR A CA 1
ATOM 1979 C C . THR A 1 250 ? -13.135 4.424 -1.987 1.00 96.44 250 THR A C 1
ATOM 1981 O O . THR A 1 250 ? -13.860 5.021 -1.194 1.00 96.44 250 THR A O 1
ATOM 1984 N N . ALA A 1 251 ? -12.784 3.147 -1.808 1.00 96.25 251 ALA A N 1
ATOM 1985 C CA . ALA A 1 251 ? -13.208 2.371 -0.645 1.00 96.25 251 ALA A CA 1
ATOM 1986 C C . ALA A 1 251 ? -12.680 2.979 0.666 1.00 96.25 251 ALA A C 1
ATOM 1988 O O . ALA A 1 251 ? -13.449 3.180 1.600 1.00 96.25 251 ALA A O 1
ATOM 1989 N N . MET A 1 252 ? -11.399 3.350 0.710 1.00 95.62 252 MET A N 1
ATOM 1990 C CA . MET A 1 252 ? -10.767 3.990 1.870 1.00 95.62 252 MET A CA 1
ATOM 1991 C C . MET A 1 252 ? -11.377 5.351 2.198 1.00 95.62 252 MET A C 1
ATOM 1993 O O . MET A 1 252 ? -11.554 5.670 3.368 1.00 95.62 252 MET A O 1
ATOM 1997 N N . LEU A 1 253 ? -11.754 6.138 1.186 1.00 96.75 253 LEU A N 1
ATOM 1998 C CA . LEU A 1 253 ? -12.487 7.386 1.405 1.00 96.75 253 LEU A CA 1
ATOM 1999 C C . LEU A 1 253 ? -13.852 7.124 2.058 1.00 96.75 253 LEU A C 1
ATOM 2001 O O . LEU A 1 253 ? -14.230 7.824 2.994 1.00 96.75 253 LEU A O 1
ATOM 2005 N N . GLY A 1 254 ? -14.582 6.110 1.585 1.00 97.38 254 GLY A N 1
ATOM 2006 C CA . GLY A 1 254 ? -15.850 5.698 2.188 1.00 97.38 254 GLY A CA 1
ATOM 2007 C C . GLY A 1 254 ? -15.689 5.253 3.644 1.00 97.38 254 GLY A C 1
ATOM 2008 O O . GLY A 1 254 ? -16.496 5.631 4.493 1.00 97.38 254 GLY A O 1
ATOM 2009 N N . VAL A 1 255 ? -14.620 4.510 3.943 1.00 96.69 255 VAL A N 1
ATOM 2010 C CA . VAL A 1 255 ? -14.284 4.078 5.307 1.00 96.69 255 VAL A CA 1
ATOM 2011 C C . VAL A 1 255 ? -13.914 5.267 6.196 1.00 96.69 255 VAL A C 1
ATOM 2013 O O . VAL A 1 255 ? -14.467 5.368 7.284 1.00 96.69 255 VAL A O 1
ATOM 2016 N N . LEU A 1 256 ? -13.117 6.230 5.718 1.00 96.38 256 LEU A N 1
ATOM 2017 C CA . LEU A 1 256 ? -12.818 7.453 6.474 1.00 96.38 256 LEU A CA 1
ATOM 2018 C C . LEU A 1 256 ? -14.087 8.243 6.817 1.00 96.38 256 LEU A C 1
ATOM 2020 O O . LEU A 1 256 ? -14.248 8.720 7.939 1.00 96.38 256 LEU A O 1
ATOM 2024 N N . ILE A 1 257 ? -15.015 8.378 5.865 1.00 96.81 257 ILE A N 1
ATOM 2025 C CA . ILE A 1 257 ? -16.303 9.036 6.121 1.00 96.81 257 ILE A CA 1
ATOM 2026 C C . ILE A 1 257 ? -17.069 8.277 7.210 1.00 96.81 257 ILE A C 1
ATOM 2028 O O . ILE A 1 257 ? -17.612 8.900 8.122 1.00 96.81 257 ILE A O 1
ATOM 2032 N N . TYR A 1 258 ? -17.088 6.944 7.147 1.00 96.38 258 TYR A N 1
ATOM 2033 C CA . TYR A 1 258 ? -17.700 6.115 8.182 1.00 96.38 258 TYR A CA 1
ATOM 2034 C C . TYR A 1 258 ? -17.035 6.308 9.555 1.00 96.38 258 TYR A C 1
ATOM 2036 O O . TYR A 1 258 ? -17.752 6.507 10.532 1.00 96.38 258 TYR A O 1
ATOM 2044 N N . GLU A 1 259 ? -15.702 6.334 9.632 1.00 95.06 259 GLU A N 1
ATOM 2045 C CA . GLU A 1 259 ? -14.934 6.572 10.863 1.00 95.06 259 GLU A CA 1
ATOM 2046 C C . GLU A 1 259 ? -15.307 7.915 11.517 1.00 95.06 259 GLU A C 1
ATOM 2048 O O . GLU A 1 259 ? -15.599 7.978 12.715 1.00 95.06 259 GLU A O 1
ATOM 2053 N N . LEU A 1 260 ? -15.378 8.989 10.724 1.00 94.94 260 LEU A N 1
ATOM 2054 C CA . LEU A 1 260 ? -15.745 10.326 11.204 1.00 94.94 260 LEU A CA 1
ATOM 2055 C C . LEU A 1 260 ? -17.219 10.410 11.627 1.00 94.94 260 LEU A C 1
ATOM 2057 O O . LEU A 1 260 ? -17.544 11.040 12.635 1.00 94.94 260 LEU A O 1
ATOM 2061 N N . VAL A 1 261 ? -18.127 9.759 10.893 1.00 95.56 261 VAL A N 1
ATOM 2062 C CA . VAL A 1 261 ? -19.552 9.689 11.256 1.00 95.56 261 VAL A CA 1
ATOM 2063 C C . VAL A 1 261 ? -19.749 8.877 12.535 1.00 95.56 261 VAL A C 1
ATOM 2065 O O . VAL A 1 261 ? -20.545 9.273 13.388 1.00 95.56 261 VAL A O 1
ATOM 2068 N N . LEU A 1 262 ? -19.026 7.766 12.695 1.00 93.25 262 LEU A N 1
ATOM 2069 C CA . LEU A 1 262 ? -19.060 6.941 13.899 1.00 93.25 262 LEU A CA 1
ATOM 2070 C C . LEU A 1 262 ? -18.620 7.758 15.116 1.00 93.25 262 LEU A C 1
ATOM 2072 O O . LEU A 1 262 ? -19.319 7.764 16.127 1.00 93.25 262 LEU A O 1
ATOM 2076 N N . ASN A 1 263 ? -17.526 8.512 15.008 1.00 93.06 263 ASN A N 1
ATOM 2077 C CA . ASN A 1 263 ? -17.090 9.383 16.096 1.00 93.06 263 ASN A CA 1
ATOM 2078 C C . ASN A 1 263 ? -18.104 10.495 16.389 1.00 93.06 263 ASN A C 1
ATOM 2080 O O . ASN A 1 263 ? -18.461 10.714 17.542 1.00 93.06 263 ASN A O 1
ATOM 2084 N N . SER A 1 264 ? -18.653 11.126 15.346 1.00 93.00 264 SER A N 1
ATOM 2085 C CA . SER A 1 264 ? -19.658 12.183 15.496 1.00 93.00 264 SER A CA 1
ATOM 2086 C C . SER A 1 264 ? -20.935 11.707 16.179 1.00 93.00 264 SER A C 1
ATOM 2088 O O . SER A 1 264 ? -21.537 12.480 16.919 1.00 93.00 264 SER A O 1
ATOM 2090 N N . LYS A 1 265 ? -21.360 10.459 15.954 1.00 92.75 265 LYS A N 1
ATOM 2091 C CA . LYS A 1 265 ? -22.538 9.888 16.621 1.00 92.75 265 LYS A CA 1
ATOM 2092 C C . LYS A 1 265 ? -22.303 9.603 18.102 1.00 92.75 265 LYS A C 1
ATOM 2094 O O . LYS A 1 265 ? -23.241 9.723 18.880 1.00 92.75 265 LYS A O 1
ATOM 2099 N N . ASN A 1 266 ? -21.085 9.217 18.477 1.00 89.88 266 ASN A N 1
ATOM 2100 C CA . ASN A 1 266 ? -20.782 8.773 19.837 1.00 89.88 266 ASN A CA 1
ATOM 2101 C C . ASN A 1 266 ? -20.248 9.893 20.739 1.00 89.88 266 ASN A C 1
ATOM 2103 O O . ASN A 1 266 ? -20.634 9.961 21.899 1.00 89.88 266 ASN A O 1
ATOM 2107 N N . GLN A 1 267 ? -19.401 10.779 20.211 1.00 87.56 267 GLN A N 1
ATOM 2108 C CA . GLN A 1 267 ? -18.776 11.883 20.952 1.00 87.56 267 GLN A CA 1
ATOM 2109 C C . GLN A 1 267 ? -19.381 13.259 20.619 1.00 87.56 267 GLN A C 1
ATOM 2111 O O . GLN A 1 267 ? -18.993 14.266 21.202 1.00 87.56 267 GLN A O 1
ATOM 2116 N N . GLY A 1 268 ? -20.300 13.338 19.651 1.00 87.94 268 GLY A N 1
ATOM 2117 C CA . GLY A 1 268 ? -20.901 14.598 19.193 1.00 87.94 268 GLY A CA 1
ATOM 2118 C C . GLY A 1 268 ? -20.053 15.381 18.182 1.00 87.94 268 GLY A C 1
ATOM 2119 O O . GLY A 1 268 ? -20.582 16.259 17.503 1.00 87.94 268 GLY A O 1
ATOM 2120 N N . THR A 1 269 ? -18.768 15.047 18.016 1.00 90.06 269 THR A N 1
ATOM 2121 C CA . THR A 1 269 ? -17.859 15.671 17.039 1.00 90.06 269 THR A CA 1
ATOM 2122 C C . THR A 1 269 ? -17.198 14.629 16.128 1.00 90.06 269 THR A C 1
ATOM 2124 O O . THR A 1 269 ? -16.877 13.528 16.576 1.00 90.06 269 THR A O 1
ATOM 2127 N N . PRO A 1 270 ? -16.944 14.936 14.841 1.00 89.00 270 PRO A N 1
ATOM 2128 C CA . PRO A 1 270 ? -16.260 14.007 13.934 1.00 89.00 270 PRO A CA 1
ATOM 2129 C C . PRO A 1 270 ? -14.779 13.808 14.284 1.00 89.00 270 PRO A C 1
ATOM 2131 O O . PRO A 1 270 ? -14.196 12.783 13.943 1.00 89.00 270 PRO A O 1
ATOM 2134 N N . ILE A 1 271 ? -14.176 14.785 14.964 1.00 90.56 271 ILE A N 1
ATOM 2135 C CA . ILE A 1 271 ? -12.782 14.765 15.411 1.00 90.56 271 ILE A CA 1
ATOM 2136 C C . ILE A 1 271 ? -12.768 14.639 16.933 1.00 90.56 271 ILE A C 1
ATOM 2138 O O . ILE A 1 271 ? -13.494 15.361 17.621 1.00 90.56 271 ILE A O 1
ATOM 2142 N N . SER A 1 272 ? -11.928 13.743 17.445 1.00 85.12 272 SER A N 1
ATOM 2143 C CA . SER A 1 272 ? -11.720 13.536 18.877 1.00 85.12 272 SER A CA 1
ATOM 2144 C C . SER A 1 272 ? -10.785 14.603 19.447 1.00 85.12 272 SER A C 1
ATOM 2146 O O . SER A 1 272 ? -9.575 14.581 19.203 1.00 85.12 272 SER A O 1
ATOM 2148 N N . PHE A 1 273 ? -11.346 15.519 20.236 1.00 82.50 273 PHE A N 1
ATOM 2149 C CA . PHE A 1 273 ? -10.591 16.468 21.066 1.00 82.50 273 PHE A CA 1
ATOM 2150 C C . PHE A 1 273 ? -10.494 16.023 22.535 1.00 82.50 273 PHE A C 1
ATOM 2152 O O . PHE A 1 273 ? -9.660 16.536 23.277 1.00 82.50 273 PHE A O 1
ATOM 2159 N N . HIS A 1 274 ? -11.316 15.050 22.937 1.00 72.62 274 HIS A N 1
ATOM 2160 C CA . HIS A 1 274 ? -11.401 14.504 24.289 1.00 72.62 274 HIS A CA 1
ATOM 2161 C C . HIS A 1 274 ? -11.620 12.979 24.233 1.00 72.62 274 HIS A C 1
ATOM 2163 O O . HIS A 1 274 ? -12.252 12.521 23.279 1.00 72.62 274 HIS A O 1
ATOM 2169 N N . PRO A 1 275 ? -11.146 12.180 25.213 1.00 65.38 275 PRO A N 1
ATOM 2170 C CA . PRO A 1 275 ? -10.240 12.518 26.326 1.00 65.38 275 PRO A CA 1
ATOM 2171 C C . PRO A 1 275 ? -8.873 13.047 25.873 1.00 65.38 275 PRO A C 1
ATOM 2173 O O . PRO A 1 275 ? -8.288 13.911 26.520 1.00 65.38 275 PRO A O 1
ATOM 2176 N N . VAL A 1 276 ? -8.379 12.556 24.735 1.00 77.25 276 VAL A N 1
ATOM 2177 C CA . VAL A 1 276 ? -7.075 12.918 24.169 1.00 77.25 276 VAL A CA 1
ATOM 2178 C C . VAL A 1 276 ? -7.285 13.486 22.771 1.00 77.25 276 VAL A C 1
ATOM 2180 O O . VAL A 1 276 ? -8.024 12.921 21.961 1.00 77.25 276 VAL A O 1
ATOM 2183 N N . VAL A 1 277 ? -6.620 14.607 22.485 1.00 81.75 277 VAL A N 1
ATOM 2184 C CA . VAL A 1 277 ? -6.622 15.215 21.152 1.00 81.75 277 VAL A CA 1
ATOM 2185 C C . VAL A 1 277 ? -5.909 14.280 20.186 1.00 81.75 277 VAL A C 1
ATOM 2187 O O . VAL A 1 277 ? -4.729 13.979 20.366 1.00 81.75 277 VAL A O 1
ATOM 2190 N N . ASN A 1 278 ? -6.609 13.847 19.140 1.00 85.00 278 ASN A N 1
ATOM 2191 C CA . ASN A 1 278 ? -5.985 13.103 18.057 1.00 85.00 278 ASN A CA 1
ATOM 2192 C C . ASN A 1 278 ? -5.240 14.088 17.126 1.00 85.00 278 ASN A C 1
ATOM 2194 O O . ASN A 1 278 ? -5.894 14.854 16.408 1.00 85.00 278 ASN A O 1
ATOM 2198 N N . PRO A 1 279 ? -3.891 14.075 17.086 1.00 86.12 279 PRO A N 1
ATOM 2199 C CA . PRO A 1 279 ? -3.116 15.034 16.297 1.00 86.12 279 PRO A CA 1
ATOM 2200 C C . PRO A 1 279 ? -3.338 14.894 14.784 1.00 86.12 279 PRO A C 1
ATOM 2202 O O . PRO A 1 279 ? -3.028 15.811 14.030 1.00 86.12 279 PRO A O 1
ATOM 2205 N N . LEU A 1 280 ? -3.887 13.766 14.326 1.00 88.56 280 LEU A N 1
ATOM 2206 C CA . LEU A 1 280 ? -4.134 13.480 12.913 1.00 88.56 280 LEU A CA 1
ATOM 2207 C C . LEU A 1 280 ? -5.504 13.963 12.413 1.00 88.56 280 LEU A C 1
ATOM 2209 O O . LEU A 1 280 ? -5.841 13.707 11.253 1.00 88.56 280 LEU A O 1
ATOM 2213 N N . LEU A 1 281 ? -6.260 14.690 13.248 1.00 91.31 281 LEU A N 1
ATOM 2214 C CA . LEU A 1 281 ? -7.611 15.189 12.961 1.00 91.31 281 LEU A CA 1
ATOM 2215 C C . LEU A 1 281 ? -8.560 14.046 12.583 1.00 91.31 281 LEU A C 1
ATOM 2217 O O . LEU A 1 281 ? -9.043 13.955 11.452 1.00 91.31 281 LEU A O 1
ATOM 2221 N N . GLY A 1 282 ? -8.776 13.134 13.525 1.00 91.62 282 GLY A N 1
ATOM 2222 C CA . GLY A 1 282 ? -9.553 11.923 13.304 1.00 91.62 282 GLY A CA 1
ATOM 2223 C C . GLY A 1 282 ? -10.350 11.467 14.523 1.00 91.62 282 GLY A C 1
ATOM 2224 O O . GLY A 1 282 ? -10.428 12.194 15.520 1.00 91.62 282 GLY A O 1
ATOM 2225 N N . PRO A 1 283 ? -10.955 10.274 14.436 1.00 92.62 283 PRO A N 1
ATOM 2226 C CA . PRO A 1 283 ? -11.756 9.686 15.507 1.00 92.62 283 PRO A CA 1
ATOM 2227 C C . PRO A 1 283 ? -10.909 9.329 16.741 1.00 92.62 283 PRO A C 1
ATOM 2229 O O . PRO A 1 283 ? -9.676 9.367 16.708 1.00 92.62 283 PRO A O 1
ATOM 2232 N N . SER A 1 284 ? -11.569 8.979 17.843 1.00 90.94 284 SER A N 1
ATOM 2233 C CA . SER A 1 284 ? -10.908 8.512 19.064 1.00 90.94 284 SER A CA 1
ATOM 2234 C C . SER A 1 284 ? -10.371 7.084 18.924 1.00 90.94 284 SER A C 1
ATOM 2236 O O . SER A 1 284 ? -10.802 6.317 18.060 1.00 90.94 284 SER A O 1
ATOM 2238 N N . SER A 1 285 ? -9.448 6.689 19.806 1.00 89.56 285 SER A N 1
ATOM 2239 C CA . SER A 1 285 ? -8.895 5.326 19.842 1.00 89.56 285 SER A CA 1
ATOM 2240 C C . SER A 1 285 ? -9.990 4.263 19.960 1.00 89.56 285 SER A C 1
ATOM 2242 O O . SER A 1 285 ? -9.968 3.278 19.226 1.00 89.56 285 SER A O 1
ATOM 2244 N N . SER A 1 286 ? -10.975 4.478 20.838 1.00 89.56 286 SER A N 1
ATOM 2245 C CA . SER A 1 286 ? -12.097 3.553 21.037 1.00 89.56 286 SER A CA 1
ATOM 2246 C C . SER A 1 286 ? -12.974 3.450 19.787 1.00 89.56 286 SER A C 1
ATOM 2248 O O . SER A 1 286 ? -13.411 2.354 19.441 1.00 89.56 286 SER A O 1
ATOM 2250 N N . ALA A 1 287 ? -13.167 4.552 19.052 1.00 91.94 287 ALA A N 1
ATOM 2251 C CA . ALA A 1 287 ? -13.884 4.541 17.777 1.00 91.94 287 ALA A CA 1
ATOM 2252 C C . ALA A 1 287 ? -13.131 3.783 16.681 1.00 91.94 287 ALA A C 1
ATOM 2254 O O . ALA A 1 287 ? -13.747 3.008 15.953 1.00 91.94 287 ALA A O 1
ATOM 2255 N N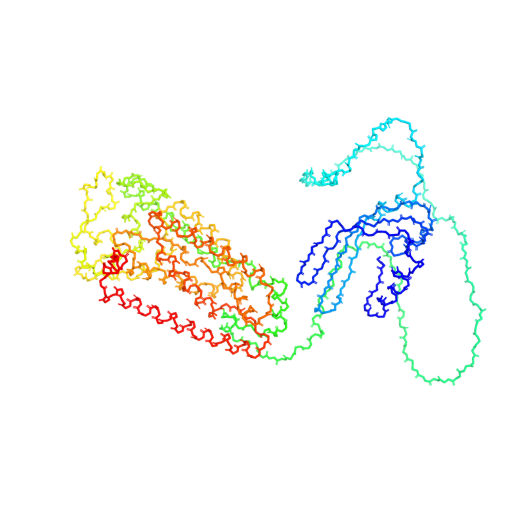 . LEU A 1 288 ? -11.805 3.921 16.608 1.00 93.44 288 LEU A N 1
ATOM 2256 C CA . LEU A 1 288 ? -10.980 3.132 15.689 1.00 93.44 288 LEU A CA 1
ATOM 2257 C C . LEU A 1 288 ? -11.020 1.636 16.031 1.00 93.44 288 LEU A C 1
ATOM 2259 O O . LEU A 1 288 ? -11.167 0.804 15.135 1.00 93.44 288 LEU A O 1
ATOM 2263 N N . ILE A 1 289 ? -10.931 1.271 17.316 1.00 93.31 289 ILE A N 1
ATOM 2264 C CA . ILE A 1 289 ? -11.042 -0.130 17.754 1.00 93.31 289 ILE A CA 1
ATOM 2265 C C . ILE A 1 289 ? -12.409 -0.693 17.362 1.00 93.31 289 ILE A C 1
ATOM 2267 O O . ILE A 1 289 ? -12.467 -1.759 16.745 1.00 93.31 289 ILE A O 1
ATOM 2271 N N . ASN A 1 290 ? -13.489 0.038 17.636 1.00 93.94 290 ASN A N 1
ATOM 2272 C CA . ASN A 1 290 ? -14.841 -0.387 17.291 1.00 93.94 290 ASN A CA 1
ATOM 2273 C C . ASN A 1 290 ? -15.054 -0.499 15.770 1.00 93.94 290 ASN A C 1
ATOM 2275 O O . ASN A 1 290 ? -15.735 -1.411 15.315 1.00 93.94 290 ASN A O 1
ATOM 2279 N N . ALA A 1 291 ? -14.403 0.356 14.974 1.00 93.88 291 ALA A N 1
ATOM 2280 C CA . ALA A 1 291 ? -14.436 0.298 13.511 1.00 93.88 291 ALA A CA 1
ATOM 2281 C C . ALA A 1 291 ? -13.623 -0.868 12.909 1.00 93.88 291 ALA A C 1
ATOM 2283 O O . ALA A 1 291 ? -13.758 -1.160 11.721 1.00 93.88 291 ALA A O 1
ATOM 2284 N N . GLY A 1 292 ? -12.792 -1.553 13.705 1.00 94.25 292 GLY A N 1
ATOM 2285 C CA . GLY A 1 292 ? -12.016 -2.716 13.263 1.00 94.25 292 GLY A CA 1
ATOM 2286 C C . GLY A 1 292 ? -10.506 -2.487 13.164 1.00 94.25 292 GLY A C 1
ATOM 2287 O O . GLY A 1 292 ? -9.838 -3.202 12.416 1.00 94.25 292 GLY A O 1
ATOM 2288 N N . ALA A 1 293 ? -9.947 -1.510 13.882 1.00 94.69 293 ALA A N 1
ATOM 2289 C CA . ALA A 1 293 ? -8.499 -1.304 13.940 1.00 94.69 293 ALA A CA 1
ATOM 2290 C C . ALA A 1 293 ? -7.756 -2.535 14.481 1.00 94.69 293 ALA A C 1
ATOM 2292 O O . ALA A 1 293 ? -8.320 -3.375 15.190 1.00 94.69 293 ALA A O 1
ATOM 2293 N N . ARG A 1 294 ? -6.458 -2.635 14.186 1.00 93.06 294 ARG A N 1
ATOM 2294 C CA . ARG A 1 294 ? -5.619 -3.699 14.733 1.00 93.06 294 ARG A CA 1
ATOM 2295 C C . ARG A 1 294 ? -5.515 -3.480 16.235 1.00 93.06 294 ARG A C 1
ATOM 2297 O O . ARG A 1 294 ? -4.993 -2.454 16.670 1.00 93.06 294 ARG A O 1
ATOM 2304 N N . PHE A 1 295 ? -6.009 -4.433 17.015 1.00 92.00 295 PHE A N 1
ATOM 2305 C CA . PHE A 1 295 ? -5.979 -4.363 18.471 1.00 92.00 295 PHE A CA 1
ATOM 2306 C C . PHE A 1 295 ? -5.848 -5.780 19.044 1.00 92.00 295 PHE A C 1
ATOM 2308 O O . PHE A 1 295 ? -6.854 -6.487 19.115 1.00 92.00 295 PHE A O 1
ATOM 2315 N N . PRO A 1 296 ? -4.629 -6.221 19.420 1.00 90.56 296 PRO A N 1
ATOM 2316 C CA . PRO A 1 296 ? -4.378 -7.592 19.868 1.00 90.56 296 PRO A CA 1
ATOM 2317 C C . PRO A 1 296 ? -5.322 -8.113 20.963 1.00 90.56 296 PRO A C 1
ATOM 2319 O O . PRO A 1 296 ? -5.769 -9.249 20.817 1.00 90.56 296 PRO A O 1
ATOM 2322 N N . PRO A 1 297 ? -5.728 -7.314 21.976 1.00 89.06 297 PRO A N 1
ATOM 2323 C CA . PRO A 1 297 ? -6.690 -7.779 22.977 1.00 89.06 297 PRO A CA 1
ATOM 2324 C C . PRO A 1 297 ? -8.060 -8.194 22.410 1.00 89.06 297 PRO A C 1
ATOM 2326 O O . PRO A 1 297 ? -8.722 -9.036 23.001 1.00 89.06 297 PRO A O 1
ATOM 2329 N N . CYS A 1 298 ? -8.489 -7.667 21.253 1.00 89.94 298 CYS A N 1
ATOM 2330 C CA . CYS A 1 298 ? -9.727 -8.117 20.597 1.00 89.94 298 CYS A CA 1
ATOM 2331 C C . CYS A 1 298 ? -9.556 -9.420 19.788 1.00 89.94 298 CYS A C 1
ATOM 2333 O O . CYS A 1 298 ? -10.532 -9.945 19.257 1.00 89.94 298 CYS A O 1
ATOM 2335 N N . MET A 1 299 ? -8.322 -9.895 19.600 1.00 90.56 299 MET A N 1
ATOM 2336 C CA . MET A 1 299 ? -7.980 -10.966 18.654 1.00 90.56 299 MET A CA 1
ATOM 2337 C C . MET A 1 299 ? -7.479 -12.242 19.327 1.00 90.56 299 MET A C 1
ATOM 2339 O O . MET A 1 299 ? -7.506 -13.293 18.694 1.00 90.56 299 MET A O 1
ATOM 2343 N N . THR A 1 300 ? -6.929 -12.123 20.536 1.00 88.50 300 THR A N 1
ATOM 2344 C CA . THR A 1 300 ? -6.435 -13.228 21.361 1.00 88.50 300 THR A CA 1
ATOM 2345 C C . THR A 1 300 ? -6.343 -12.775 22.820 1.00 88.50 300 THR A C 1
ATOM 2347 O O . THR A 1 300 ? -6.306 -11.576 23.109 1.00 88.50 300 THR A O 1
ATOM 2350 N N . THR A 1 301 ? -6.280 -13.720 23.756 1.00 84.88 301 THR A N 1
ATOM 2351 C CA . THR A 1 301 ? -6.047 -13.430 25.177 1.00 84.88 301 THR A CA 1
ATOM 2352 C C . THR A 1 301 ? -4.603 -12.997 25.416 1.00 84.88 301 THR A C 1
ATOM 2354 O O . THR A 1 301 ? -3.675 -13.680 24.984 1.00 84.88 301 THR A O 1
ATOM 2357 N N . VAL A 1 302 ? -4.406 -11.905 26.153 1.00 81.75 302 VAL A N 1
ATOM 2358 C CA . VAL A 1 302 ? -3.086 -11.324 26.429 1.00 81.75 302 VAL A CA 1
ATOM 2359 C C . VAL A 1 302 ? -2.803 -11.391 27.929 1.00 81.75 302 VAL A C 1
ATOM 2361 O O . VAL A 1 302 ? -3.618 -10.917 28.717 1.00 81.75 302 VAL A O 1
ATOM 2364 N N . GLN A 1 303 ? -1.666 -11.954 28.357 1.00 73.00 303 GLN A N 1
ATOM 2365 C CA . GLN A 1 303 ? -1.446 -12.231 29.791 1.00 73.00 303 GLN A CA 1
ATOM 2366 C C . GLN A 1 303 ? -1.280 -10.953 30.635 1.00 73.00 303 GLN A C 1
ATOM 2368 O O . GLN A 1 303 ? -1.549 -10.973 31.833 1.00 73.00 303 GLN A O 1
ATOM 2373 N N . GLY A 1 304 ? -0.894 -9.833 30.013 1.00 67.19 304 GLY A N 1
ATOM 2374 C CA . GLY A 1 304 ? -0.782 -8.517 30.657 1.00 67.19 304 GLY A CA 1
ATOM 2375 C C . GLY A 1 304 ? -2.069 -7.679 30.701 1.00 67.19 304 GLY A C 1
ATOM 2376 O O . GLY A 1 304 ? -2.058 -6.607 31.299 1.00 67.19 304 GLY A O 1
ATOM 2377 N N . LEU A 1 305 ? -3.159 -8.130 30.069 1.00 72.94 305 LEU A N 1
ATOM 2378 C CA . LEU A 1 305 ? -4.440 -7.416 29.985 1.00 72.94 305 LEU A CA 1
ATOM 2379 C C . LEU A 1 305 ? -5.590 -8.414 30.186 1.00 72.94 305 LEU A C 1
ATOM 2381 O O . LEU A 1 305 ? -6.074 -8.991 29.207 1.00 72.94 305 LEU A O 1
ATOM 2385 N N . PRO A 1 306 ? -6.014 -8.659 31.438 1.00 71.75 306 PRO A N 1
ATOM 2386 C CA . PRO A 1 306 ? -7.123 -9.565 31.707 1.00 71.75 306 PRO A CA 1
ATOM 2387 C C . PRO A 1 306 ? -8.430 -9.030 31.090 1.00 71.75 306 PRO A C 1
ATOM 2389 O O . PRO A 1 306 ? -8.571 -7.833 30.835 1.00 71.75 306 PRO A O 1
ATOM 2392 N N . LEU A 1 307 ? -9.379 -9.924 30.792 1.00 72.00 307 LEU A N 1
ATOM 2393 C CA . LEU A 1 307 ? -10.613 -9.604 30.045 1.00 72.00 307 LEU A CA 1
ATOM 2394 C C . LEU A 1 307 ? -11.539 -8.608 30.771 1.00 72.00 307 LEU A C 1
ATOM 2396 O O . LEU A 1 307 ? -12.403 -7.999 30.143 1.00 72.00 307 LEU A O 1
ATOM 2400 N N . ASP A 1 308 ? -11.346 -8.428 32.076 1.00 71.62 308 ASP A N 1
ATOM 2401 C CA . ASP A 1 308 ? -12.013 -7.438 32.923 1.00 71.62 308 ASP A CA 1
ATOM 2402 C C . ASP A 1 308 ? -11.370 -6.041 32.851 1.00 71.62 308 ASP A C 1
ATOM 2404 O O . ASP A 1 308 ? -11.904 -5.094 33.434 1.00 71.62 308 ASP A O 1
ATOM 2408 N N . THR A 1 309 ? -10.254 -5.887 32.124 1.00 79.56 309 THR A N 1
ATOM 2409 C CA . THR A 1 309 ? -9.619 -4.583 31.920 1.00 79.56 309 THR A CA 1
ATOM 2410 C C . THR A 1 309 ? -10.611 -3.631 31.270 1.00 79.56 309 THR A C 1
ATOM 2412 O O . THR A 1 309 ? -11.133 -3.889 30.181 1.00 79.56 309 THR A O 1
ATOM 2415 N N . GLN A 1 310 ? -10.843 -2.502 31.933 1.00 82.62 310 GLN A N 1
ATOM 2416 C CA . GLN A 1 310 ? -11.765 -1.497 31.440 1.00 82.62 310 GLN A CA 1
ATOM 2417 C C . GLN A 1 310 ? -11.034 -0.452 30.597 1.00 82.62 310 GLN A C 1
ATOM 2419 O O . GLN A 1 310 ? -9.976 0.055 30.974 1.00 82.62 310 GLN A O 1
ATOM 2424 N N . PHE A 1 311 ? -11.625 -0.118 29.457 1.00 85.00 311 PHE A N 1
ATOM 2425 C CA . PHE A 1 311 ? -11.117 0.876 28.517 1.00 85.00 311 PHE A CA 1
ATOM 2426 C C . PHE A 1 311 ? -12.076 2.070 28.444 1.00 85.00 311 PHE A C 1
ATOM 2428 O O . PHE A 1 311 ? -13.264 1.902 28.725 1.00 85.00 311 PHE A O 1
ATOM 2435 N N . PRO A 1 312 ? -11.614 3.268 28.043 1.00 85.19 312 PRO A N 1
ATOM 2436 C CA . PRO A 1 312 ? -12.499 4.411 27.837 1.00 85.19 312 PRO A CA 1
ATOM 2437 C C . PRO A 1 312 ? -13.630 4.060 26.868 1.00 85.19 312 PRO A C 1
ATOM 2439 O O . PRO A 1 312 ? -13.382 3.577 25.754 1.00 85.19 312 PRO A O 1
ATOM 2442 N N . CYS A 1 313 ? -14.870 4.285 27.299 1.00 86.94 313 CYS A N 1
ATOM 2443 C CA . CYS A 1 313 ? -16.046 4.000 26.487 1.00 86.94 313 CYS A CA 1
ATOM 2444 C C . CYS A 1 313 ? -16.041 4.801 25.179 1.00 86.94 313 CYS A C 1
ATOM 2446 O O . CYS A 1 313 ? -15.450 5.873 25.069 1.00 86.94 313 CYS A O 1
ATOM 2448 N N . LEU A 1 314 ? -16.770 4.307 24.177 1.00 85.62 314 LEU A N 1
ATOM 2449 C CA . LEU A 1 314 ? -16.856 4.947 22.862 1.00 85.62 314 LEU A CA 1
ATOM 2450 C C . LEU A 1 314 ? -17.431 6.378 22.913 1.00 85.62 314 LEU A C 1
ATOM 2452 O O . LEU A 1 314 ? -17.076 7.221 22.090 1.00 85.62 314 LEU A O 1
ATOM 2456 N N . ASN A 1 315 ? -18.314 6.644 23.877 1.00 85.81 315 ASN A N 1
ATOM 2457 C CA . ASN A 1 315 ? -18.967 7.934 24.101 1.00 85.81 315 ASN A CA 1
ATOM 2458 C C . ASN A 1 315 ? -18.317 8.775 25.211 1.00 85.81 315 ASN A C 1
ATOM 2460 O O . ASN A 1 315 ? -18.875 9.802 25.592 1.00 85.81 315 ASN A O 1
ATOM 2464 N N . ASP A 1 316 ? -17.177 8.338 25.748 1.00 82.88 316 ASP A N 1
ATOM 2465 C CA . ASP A 1 316 ? -16.470 9.078 26.784 1.00 82.88 316 ASP A CA 1
ATOM 2466 C C . ASP A 1 316 ? -15.791 10.323 26.191 1.00 82.88 316 ASP A C 1
ATOM 2468 O O . ASP A 1 316 ? -15.081 10.254 25.182 1.00 82.88 316 ASP A O 1
ATOM 2472 N N . THR A 1 317 ? -16.042 11.471 26.820 1.00 81.81 317 THR A N 1
ATOM 2473 C CA . THR A 1 317 ? -15.463 12.774 26.454 1.00 81.81 317 THR A CA 1
ATOM 2474 C C . THR A 1 317 ? -14.829 13.481 27.655 1.00 81.81 317 THR A C 1
ATOM 2476 O O . THR A 1 317 ? -14.445 14.645 27.541 1.00 81.81 317 THR A O 1
ATOM 2479 N N . ALA A 1 318 ? -14.749 12.832 28.820 1.00 78.44 318 ALA A N 1
ATOM 2480 C CA . ALA A 1 318 ? -14.091 13.388 29.999 1.00 78.44 318 ALA A CA 1
ATOM 2481 C C . ALA A 1 318 ? -12.562 13.293 29.858 1.00 78.44 318 ALA A C 1
ATOM 2483 O O . ALA A 1 318 ? -12.057 12.455 29.127 1.00 78.44 318 ALA A O 1
ATOM 2484 N N . ASN A 1 319 ? -11.794 14.157 30.528 1.00 78.81 319 ASN A N 1
ATOM 2485 C CA . ASN A 1 319 ? -10.334 14.024 30.608 1.00 78.81 319 ASN A CA 1
ATOM 2486 C C . ASN A 1 319 ? -9.869 14.286 32.055 1.00 78.81 319 ASN A C 1
ATOM 2488 O O . ASN A 1 319 ? -9.902 15.447 32.476 1.00 78.81 319 ASN A O 1
ATOM 2492 N N . PRO A 1 320 ? -9.433 13.264 32.819 1.00 79.19 320 PRO A N 1
ATOM 2493 C CA . PRO A 1 320 ? -9.308 11.849 32.441 1.00 79.19 320 PRO A CA 1
ATOM 2494 C C . PRO A 1 320 ? -10.673 11.162 32.211 1.00 79.19 320 PRO A C 1
ATOM 2496 O O . PRO A 1 320 ? -11.685 11.694 32.666 1.00 79.19 320 PRO A O 1
ATOM 2499 N N . PRO A 1 321 ? -10.705 10.000 31.528 1.00 79.50 321 PRO A N 1
ATOM 2500 C CA . PRO A 1 321 ? -11.926 9.219 31.315 1.00 79.50 321 PRO A CA 1
ATOM 2501 C C . PRO A 1 321 ? -12.641 8.896 32.629 1.00 79.50 321 PRO A C 1
ATOM 2503 O O . PRO A 1 321 ? -12.018 8.358 33.547 1.00 79.50 321 PRO A O 1
ATOM 2506 N N . ASP A 1 322 ? -13.937 9.195 32.718 1.00 83.75 322 ASP A N 1
ATOM 2507 C CA . ASP A 1 322 ? -14.773 8.870 33.882 1.00 83.75 322 ASP A CA 1
ATOM 2508 C C . ASP A 1 322 ? -15.695 7.671 33.619 1.00 83.75 322 ASP A C 1
ATOM 2510 O O . ASP A 1 322 ? -16.152 7.013 34.559 1.00 83.75 322 ASP A O 1
ATOM 2514 N N . ARG A 1 323 ? -15.908 7.335 32.341 1.00 84.50 323 ARG A N 1
ATOM 2515 C CA . ARG A 1 323 ? -16.687 6.180 31.912 1.00 84.50 323 ARG A CA 1
ATOM 2516 C C . ARG A 1 323 ? -15.802 5.117 31.271 1.00 84.50 323 ARG A C 1
ATOM 2518 O O . ARG A 1 323 ? -15.265 5.284 30.173 1.00 84.50 323 ARG A O 1
ATOM 2525 N N . LEU A 1 324 ? -15.709 3.979 31.950 1.00 88.31 324 LEU A N 1
ATOM 2526 C CA . LEU A 1 324 ? -14.949 2.823 31.497 1.00 88.31 324 LEU A CA 1
ATOM 2527 C C . LEU A 1 324 ? -15.896 1.676 31.111 1.00 88.31 324 LEU A C 1
ATOM 2529 O O . LEU A 1 324 ? -16.888 1.417 31.793 1.00 88.31 324 LEU A O 1
ATOM 2533 N N . CYS A 1 325 ? -15.591 1.013 29.999 1.00 87.56 325 CYS A N 1
ATOM 2534 C CA . CYS A 1 325 ? -16.373 -0.061 29.396 1.00 87.56 325 CYS A CA 1
ATOM 2535 C C . CYS A 1 325 ? -15.540 -1.349 29.332 1.00 87.56 325 CYS A C 1
ATOM 2537 O O . CYS A 1 325 ? -14.312 -1.277 29.196 1.00 87.56 325 CYS A O 1
ATOM 2539 N N . PRO A 1 326 ? -16.179 -2.532 29.407 1.00 87.69 326 PRO A N 1
ATOM 2540 C CA . PRO A 1 326 ? -15.481 -3.795 29.217 1.00 87.69 326 PRO A CA 1
ATOM 2541 C C . PRO A 1 326 ? -14.907 -3.887 27.798 1.00 87.69 326 PRO A C 1
ATOM 2543 O O . PRO A 1 326 ? -15.456 -3.321 26.847 1.00 87.69 326 PRO A O 1
ATOM 2546 N N . LEU A 1 327 ? -13.818 -4.643 27.648 1.00 87.00 327 LEU A N 1
ATOM 2547 C CA . LEU A 1 327 ? -13.134 -4.845 26.368 1.00 87.00 327 LEU A CA 1
ATOM 2548 C C . LEU A 1 327 ? -14.089 -5.285 25.247 1.00 87.00 327 LEU A C 1
ATOM 2550 O O . LEU A 1 327 ? -13.980 -4.807 24.121 1.00 87.00 327 LEU A O 1
ATOM 2554 N N . GLU A 1 328 ? -15.049 -6.153 25.563 1.00 87.44 328 GLU A N 1
ATOM 2555 C CA . GLU A 1 328 ? -16.056 -6.658 24.626 1.00 87.44 328 GLU A CA 1
ATOM 2556 C C . GLU A 1 328 ? -16.874 -5.538 23.959 1.00 87.44 328 GLU A C 1
ATOM 2558 O O . GLU A 1 328 ? -17.083 -5.554 22.744 1.00 87.44 328 GLU A O 1
ATOM 2563 N N . GLU A 1 329 ? -17.275 -4.522 24.727 1.00 88.31 329 GLU A N 1
ATOM 2564 C CA . GLU A 1 329 ? -18.053 -3.388 24.219 1.00 88.31 329 GLU A CA 1
ATOM 2565 C C . GLU A 1 329 ? -17.209 -2.502 23.291 1.00 88.31 329 GLU A C 1
ATOM 2567 O O . GLU A 1 329 ? -17.678 -2.054 22.242 1.00 88.31 329 GLU A O 1
ATOM 2572 N N . VAL A 1 330 ? -15.932 -2.302 23.630 1.00 89.50 330 VAL A N 1
ATOM 2573 C CA . VAL A 1 330 ? -15.004 -1.510 22.811 1.00 89.50 330 VAL A CA 1
ATOM 2574 C C . VAL A 1 330 ? -14.648 -2.242 21.515 1.00 89.50 330 VAL A C 1
ATOM 2576 O O . VAL A 1 330 ? -14.640 -1.633 20.443 1.00 89.50 330 VAL A O 1
ATOM 2579 N N . CYS A 1 331 ? -14.410 -3.553 21.588 1.00 90.75 331 CYS A N 1
ATOM 2580 C CA . CYS A 1 331 ? -14.125 -4.390 20.427 1.00 90.75 331 CYS A CA 1
ATOM 2581 C C . CYS A 1 331 ? -15.319 -4.500 19.471 1.00 90.75 331 CYS A C 1
ATOM 2583 O O . CYS A 1 331 ? -15.106 -4.605 18.265 1.00 90.75 331 CYS A O 1
ATOM 2585 N N . GLY A 1 332 ? -16.560 -4.449 19.961 1.00 89.62 332 GLY A N 1
ATOM 2586 C CA . GLY A 1 332 ? -17.751 -4.505 19.112 1.00 89.62 332 GLY A CA 1
ATOM 2587 C C . GLY A 1 332 ? -17.870 -5.816 18.318 1.00 89.62 332 GLY A C 1
ATOM 2588 O O . GLY A 1 332 ? -17.469 -6.878 18.788 1.00 89.62 332 GLY A O 1
ATOM 2589 N N . PHE A 1 333 ? -18.444 -5.747 17.109 1.00 89.56 333 PHE A N 1
ATOM 2590 C CA . PHE A 1 333 ? -18.633 -6.885 16.184 1.00 89.56 333 PHE A CA 1
ATOM 2591 C C . PHE A 1 333 ? -19.358 -8.113 16.771 1.00 89.56 333 PHE A C 1
ATOM 2593 O O . PHE A 1 333 ? -19.110 -9.241 16.357 1.00 89.56 333 PHE A O 1
ATOM 2600 N N . GLY A 1 334 ? -20.294 -7.894 17.697 1.00 79.81 334 GLY A N 1
ATOM 2601 C CA . GLY A 1 334 ? -21.078 -8.970 18.312 1.00 79.81 334 GLY A CA 1
ATOM 2602 C C . GLY A 1 334 ? -20.470 -9.550 19.587 1.00 79.81 334 GLY A C 1
ATOM 2603 O O . GLY A 1 334 ? -21.103 -10.409 20.179 1.00 79.81 334 GLY A O 1
ATOM 2604 N N . GLY A 1 335 ? -19.320 -9.049 20.046 1.00 79.88 335 GLY A N 1
ATOM 2605 C CA . GLY A 1 335 ? -18.723 -9.453 21.318 1.00 79.88 335 GLY A CA 1
ATOM 2606 C C . GLY A 1 335 ? -18.077 -10.843 21.302 1.00 79.88 335 GLY A C 1
ATOM 2607 O O . GLY A 1 335 ? -17.955 -11.476 20.255 1.00 79.88 335 GLY A O 1
ATOM 2608 N N . PHE A 1 336 ? -17.627 -11.291 22.474 1.00 81.50 336 PHE A N 1
ATOM 2609 C CA . PHE A 1 336 ? -16.922 -12.560 22.687 1.00 81.50 336 PHE A CA 1
ATOM 2610 C C . PHE A 1 336 ? -17.765 -13.574 23.468 1.00 81.50 336 PHE A C 1
ATOM 2612 O O . PHE A 1 336 ? -17.377 -14.729 23.549 1.00 81.50 336 PHE A O 1
ATOM 2619 N N . HIS A 1 337 ? -18.908 -13.178 24.043 1.00 78.88 337 HIS A N 1
ATOM 2620 C CA . HIS A 1 337 ? -19.853 -14.078 24.722 1.00 78.88 337 HIS A CA 1
ATOM 2621 C C . HIS A 1 337 ? -19.217 -14.981 25.807 1.00 78.88 337 HIS A C 1
ATOM 2623 O O . HIS A 1 337 ? -19.592 -16.143 25.945 1.00 78.88 337 HIS A O 1
ATOM 2629 N N . ASN A 1 338 ? -18.275 -14.451 26.601 1.00 69.00 338 ASN A N 1
ATOM 2630 C CA . ASN A 1 338 ? -17.445 -15.192 27.575 1.00 69.00 338 ASN A CA 1
ATOM 2631 C C . ASN A 1 338 ? -16.482 -16.241 26.978 1.00 69.00 338 ASN A C 1
ATOM 2633 O O . ASN A 1 338 ? -15.956 -17.081 27.711 1.00 69.00 338 ASN A O 1
ATOM 2637 N N . GLU A 1 339 ? -16.215 -16.189 25.676 1.00 78.81 339 GLU A N 1
ATOM 2638 C CA . GLU A 1 339 ? -15.206 -17.006 25.003 1.00 78.81 339 GLU A CA 1
ATOM 2639 C C . GLU A 1 339 ? -13.895 -16.227 24.796 1.00 78.81 339 GLU A C 1
ATOM 2641 O O . GLU A 1 339 ? -13.759 -15.049 25.140 1.00 78.81 339 GLU A O 1
ATOM 2646 N N . THR A 1 340 ? -12.879 -16.908 24.266 1.00 82.38 340 THR A N 1
ATOM 2647 C CA . THR A 1 340 ? -11.606 -16.275 23.910 1.00 82.38 340 THR A CA 1
ATOM 2648 C C . THR A 1 340 ? -11.803 -15.295 22.750 1.00 82.38 340 THR A C 1
ATOM 2650 O O . THR A 1 340 ? -12.421 -15.690 21.762 1.00 82.38 340 THR A O 1
ATOM 2653 N N . PRO A 1 341 ? -11.238 -14.072 22.800 1.00 85.38 341 PRO A N 1
ATOM 2654 C CA . PRO A 1 341 ? -11.317 -13.133 21.685 1.00 85.38 341 PRO A CA 1
ATOM 2655 C C . PRO A 1 341 ? -10.777 -13.735 20.383 1.00 85.38 341 PRO A C 1
ATOM 2657 O O . PRO A 1 341 ? -9.674 -14.277 20.383 1.00 85.38 341 PRO A O 1
ATOM 2660 N N . ASP A 1 342 ? -11.527 -13.623 19.282 1.00 88.12 342 ASP A N 1
ATOM 2661 C CA . ASP A 1 342 ? -11.230 -14.313 18.016 1.00 88.12 342 ASP A CA 1
ATOM 2662 C C . ASP A 1 342 ? -11.447 -13.447 16.752 1.00 88.12 342 ASP A C 1
ATOM 2664 O O . ASP A 1 342 ? -11.631 -13.961 15.644 1.00 88.12 342 ASP A O 1
ATOM 2668 N N . GLN A 1 343 ? -11.354 -12.114 16.864 1.00 92.25 343 GLN A N 1
ATOM 2669 C CA . GLN A 1 343 ? -11.574 -11.180 15.743 1.00 92.25 343 GLN A CA 1
ATOM 2670 C C . GLN A 1 343 ? -10.396 -11.133 14.743 1.00 92.25 343 GLN A C 1
ATOM 2672 O O . GLN A 1 343 ? -9.782 -10.091 14.507 1.00 92.25 343 GLN A O 1
ATOM 2677 N N . TRP A 1 344 ? -10.082 -12.268 14.112 1.00 92.06 344 TRP A N 1
ATOM 2678 C CA . TRP A 1 344 ? -8.968 -12.458 13.169 1.00 92.06 344 TRP A CA 1
ATOM 2679 C C . TRP A 1 344 ? -9.010 -11.509 11.962 1.00 92.06 344 TRP A C 1
ATOM 2681 O O . TRP A 1 344 ? -7.970 -11.161 11.399 1.00 92.06 344 TRP A O 1
ATOM 2691 N N . PHE A 1 345 ? -10.198 -11.040 11.568 1.00 94.00 345 PHE A N 1
ATOM 2692 C CA . PHE A 1 345 ? -10.369 -10.097 10.459 1.00 94.00 345 PHE A CA 1
ATOM 2693 C C . PHE A 1 345 ? -9.630 -8.770 10.691 1.00 94.00 345 PHE A C 1
ATOM 2695 O O . PHE A 1 345 ? -9.344 -8.058 9.727 1.00 94.00 345 PHE A O 1
ATOM 2702 N N . ARG A 1 346 ? -9.238 -8.471 11.940 1.00 94.56 346 ARG A N 1
ATOM 2703 C CA . ARG A 1 346 ? -8.386 -7.334 12.320 1.00 94.56 346 ARG A CA 1
ATOM 2704 C C . ARG A 1 346 ? -6.947 -7.421 11.802 1.00 94.56 346 ARG A C 1
ATOM 2706 O O . ARG A 1 346 ? -6.188 -6.478 11.987 1.00 94.56 346 ARG A O 1
ATOM 2713 N N . PHE A 1 347 ? -6.563 -8.493 11.105 1.00 93.69 347 PHE A N 1
ATOM 2714 C CA . PHE A 1 347 ? -5.366 -8.489 10.253 1.00 93.69 347 PHE A CA 1
ATOM 2715 C C . PHE A 1 347 ? -5.594 -7.810 8.890 1.00 93.69 347 PHE A C 1
ATOM 2717 O O . PHE A 1 347 ? -4.633 -7.408 8.237 1.00 93.69 347 PHE A O 1
ATOM 2724 N N . ILE A 1 348 ? -6.849 -7.674 8.452 1.00 94.88 348 ILE A N 1
ATOM 2725 C CA . ILE A 1 348 ? -7.229 -7.189 7.116 1.00 94.88 348 ILE A CA 1
ATOM 2726 C C . ILE A 1 348 ? -7.883 -5.810 7.195 1.00 94.88 348 ILE A C 1
ATOM 2728 O O . ILE A 1 348 ? -7.479 -4.896 6.481 1.00 94.88 348 ILE A O 1
ATOM 2732 N N . THR A 1 349 ? -8.876 -5.633 8.068 1.00 95.38 349 THR A N 1
ATOM 2733 C CA . THR A 1 349 ? -9.639 -4.379 8.195 1.00 95.38 349 THR A CA 1
ATOM 2734 C C . THR A 1 349 ? -8.795 -3.116 8.409 1.00 95.38 349 THR A C 1
ATOM 2736 O O . THR A 1 349 ? -9.143 -2.096 7.808 1.00 95.38 349 THR A O 1
ATOM 2739 N N . PRO A 1 350 ? -7.659 -3.132 9.143 1.00 94.31 350 PRO A N 1
ATOM 2740 C CA . PRO A 1 350 ? -6.866 -1.922 9.366 1.00 94.31 350 PRO A CA 1
ATOM 2741 C C . PRO A 1 350 ? -6.274 -1.332 8.087 1.00 94.31 350 PRO A C 1
ATOM 2743 O O . PRO A 1 350 ? -5.976 -0.143 8.067 1.00 94.31 350 PRO A O 1
ATOM 2746 N N . ILE A 1 351 ? -6.153 -2.128 7.015 1.00 94.00 351 ILE A N 1
ATOM 2747 C CA . ILE A 1 351 ? -5.664 -1.677 5.702 1.00 94.00 351 ILE A CA 1
ATOM 2748 C C . ILE A 1 351 ? -6.559 -0.562 5.135 1.00 94.00 351 ILE A C 1
ATOM 2750 O O . ILE A 1 351 ? -6.089 0.270 4.368 1.00 94.00 351 ILE A O 1
ATOM 2754 N N . PHE A 1 352 ? -7.842 -0.524 5.507 1.00 95.12 352 PHE A N 1
ATOM 2755 C CA . PHE A 1 352 ? -8.794 0.471 5.007 1.00 95.12 352 PHE A CA 1
ATOM 2756 C C . PHE A 1 352 ? -9.026 1.648 5.962 1.00 95.12 352 PHE A C 1
ATOM 2758 O O . PHE A 1 352 ? -9.499 2.697 5.523 1.00 95.12 352 PHE A O 1
ATOM 2765 N N . LEU A 1 353 ? -8.709 1.470 7.245 1.00 94.81 353 LEU A N 1
ATOM 2766 C CA . LEU A 1 353 ? -8.946 2.446 8.307 1.00 94.81 353 LEU A CA 1
ATOM 2767 C C . LEU A 1 353 ? -7.832 3.489 8.362 1.00 94.81 353 LEU A C 1
ATOM 2769 O O . LEU A 1 353 ? -6.679 3.216 8.018 1.00 94.81 353 LEU A O 1
ATOM 2773 N N . HIS A 1 354 ? -8.167 4.687 8.829 1.00 93.50 354 HIS A N 1
ATOM 2774 C CA . HIS A 1 354 ? -7.235 5.798 8.912 1.00 93.50 354 HIS A CA 1
ATOM 2775 C C . HIS A 1 354 ? -7.402 6.561 10.223 1.00 93.50 354 HIS A C 1
ATOM 2777 O O . HIS A 1 354 ? -8.470 7.034 10.584 1.00 93.50 354 HIS A O 1
ATOM 2783 N N . ALA A 1 355 ? -6.275 6.801 10.890 1.00 91.62 355 ALA A N 1
ATOM 2784 C CA . ALA A 1 355 ? -6.221 7.545 12.143 1.00 91.62 355 ALA A CA 1
ATOM 2785 C C . ALA A 1 355 ? -6.743 8.994 12.066 1.00 91.62 355 ALA A C 1
ATOM 2787 O O . ALA A 1 355 ? -6.962 9.612 13.102 1.00 91.62 355 ALA A O 1
ATOM 2788 N N . GLY A 1 356 ? -6.929 9.548 10.866 1.00 92.25 356 GLY A N 1
ATOM 2789 C CA . GLY A 1 356 ? -7.510 10.868 10.651 1.00 92.25 356 GLY A CA 1
ATOM 2790 C C . GLY A 1 356 ? -7.260 11.407 9.247 1.00 92.25 356 GLY A C 1
ATOM 2791 O O . GLY A 1 356 ? -6.647 10.743 8.405 1.00 92.25 356 GLY A O 1
ATOM 2792 N N . ILE A 1 357 ? -7.722 12.633 8.999 1.00 93.50 357 ILE A N 1
ATOM 2793 C CA . ILE A 1 357 ? -7.674 13.274 7.676 1.00 93.50 357 ILE A CA 1
ATOM 2794 C C . ILE A 1 357 ? -6.228 13.448 7.192 1.00 93.50 357 ILE A C 1
ATOM 2796 O O . ILE A 1 357 ? -5.932 13.176 6.029 1.00 93.50 357 ILE A O 1
ATOM 2800 N N . ILE A 1 358 ? -5.308 13.853 8.076 1.00 90.88 358 ILE A N 1
ATOM 2801 C CA . ILE A 1 358 ? -3.895 14.063 7.711 1.00 90.88 358 ILE A CA 1
ATOM 2802 C C . ILE A 1 358 ? -3.263 12.738 7.272 1.00 90.88 358 ILE A C 1
ATOM 2804 O O . ILE A 1 358 ? -2.624 12.658 6.223 1.00 90.88 358 ILE A O 1
ATOM 2808 N N . HIS A 1 359 ? -3.493 11.678 8.048 1.00 89.62 359 HIS A N 1
ATOM 2809 C CA . HIS A 1 359 ? -2.974 10.349 7.744 1.00 89.62 359 HIS A CA 1
ATOM 2810 C C . HIS A 1 359 ? -3.562 9.783 6.445 1.00 89.62 359 HIS A C 1
ATOM 2812 O O . HIS A 1 359 ? -2.834 9.185 5.652 1.00 89.62 359 HIS A O 1
ATOM 2818 N N . PHE A 1 360 ? -4.849 10.021 6.184 1.00 92.50 360 PHE A N 1
ATOM 2819 C CA . PHE A 1 360 ? -5.489 9.661 4.921 1.00 92.50 360 PHE A CA 1
ATOM 2820 C C . PHE A 1 360 ? -4.854 10.370 3.725 1.00 92.50 360 PHE A C 1
ATOM 2822 O O . PHE A 1 360 ? -4.509 9.712 2.748 1.00 92.50 360 PHE A O 1
ATOM 2829 N N . ILE A 1 361 ? -4.632 11.686 3.797 1.00 91.75 361 ILE A N 1
ATOM 2830 C CA . ILE A 1 361 ? -4.023 12.444 2.693 1.00 91.75 361 ILE A CA 1
ATOM 2831 C C . ILE A 1 361 ? -2.621 11.911 2.370 1.00 91.75 361 ILE A C 1
ATOM 2833 O O . ILE A 1 361 ? -2.308 11.694 1.199 1.00 91.75 361 ILE A O 1
ATOM 2837 N N . LEU A 1 362 ? -1.798 11.651 3.391 1.00 86.06 362 LEU A N 1
ATOM 2838 C CA . LEU A 1 362 ? -0.453 11.096 3.207 1.00 86.06 362 LEU A CA 1
ATOM 2839 C C . LEU A 1 362 ? -0.491 9.696 2.572 1.00 86.06 362 LEU A C 1
ATOM 2841 O O . LEU A 1 362 ? 0.254 9.434 1.625 1.00 86.06 362 LEU A O 1
ATOM 2845 N N . ASN A 1 363 ? -1.399 8.823 3.024 1.00 88.06 363 ASN A N 1
ATOM 2846 C CA . ASN A 1 363 ? -1.584 7.502 2.416 1.00 88.06 363 ASN A CA 1
ATOM 2847 C C . ASN A 1 363 ? -2.085 7.606 0.975 1.00 88.06 363 ASN A C 1
ATOM 2849 O O . ASN A 1 363 ? -1.568 6.916 0.101 1.00 88.06 363 ASN A O 1
ATOM 2853 N N . MET A 1 364 ? -3.049 8.485 0.691 1.00 90.94 364 MET A N 1
ATOM 2854 C CA . MET A 1 364 ? -3.598 8.636 -0.656 1.00 90.94 364 MET A CA 1
ATOM 2855 C C . MET A 1 364 ? -2.576 9.225 -1.620 1.00 90.94 364 MET A C 1
ATOM 2857 O O . MET A 1 364 ? -2.528 8.806 -2.775 1.00 90.94 364 MET A O 1
ATOM 2861 N N . PHE A 1 365 ? -1.712 10.130 -1.156 1.00 87.94 365 PHE A N 1
ATOM 2862 C CA . PHE A 1 365 ? -0.585 10.610 -1.947 1.00 87.94 365 PHE A CA 1
ATOM 2863 C C . PHE A 1 365 ? 0.350 9.457 -2.331 1.00 87.94 365 PHE A C 1
ATOM 2865 O O . PHE A 1 365 ? 0.655 9.279 -3.511 1.00 87.94 365 PHE A O 1
ATOM 2872 N N . ALA A 1 366 ? 0.756 8.627 -1.367 1.00 83.56 366 ALA A N 1
ATOM 2873 C CA . ALA A 1 366 ? 1.623 7.481 -1.629 1.00 83.56 366 ALA A CA 1
ATOM 2874 C C . ALA A 1 366 ? 0.937 6.422 -2.521 1.00 83.56 366 ALA A C 1
ATOM 2876 O O . ALA A 1 366 ? 1.543 5.893 -3.452 1.00 83.56 366 ALA A O 1
ATOM 2877 N N . GLN A 1 367 ? -0.353 6.163 -2.306 1.00 88.69 367 GLN A N 1
ATOM 2878 C CA . GLN A 1 367 ? -1.142 5.187 -3.055 1.00 88.69 367 GLN A CA 1
ATOM 2879 C C . GLN A 1 367 ? -1.386 5.619 -4.512 1.00 88.69 367 GLN A C 1
ATOM 2881 O O . GLN A 1 367 ? -1.144 4.851 -5.443 1.00 88.69 367 GLN A O 1
ATOM 2886 N N . LEU A 1 368 ? -1.803 6.866 -4.744 1.00 90.06 368 LEU A N 1
ATOM 2887 C CA . LEU A 1 368 ? -2.077 7.383 -6.091 1.00 90.06 368 LEU A CA 1
ATOM 2888 C C . LEU A 1 368 ? -0.804 7.664 -6.905 1.00 90.06 368 LEU A C 1
ATOM 2890 O O . LEU A 1 368 ? -0.889 7.815 -8.126 1.00 90.06 368 LEU A O 1
ATOM 2894 N N . THR A 1 369 ? 0.364 7.708 -6.257 1.00 86.00 369 THR A N 1
ATOM 2895 C CA . THR A 1 369 ? 1.666 7.848 -6.921 1.00 86.00 369 THR A CA 1
ATOM 2896 C C . THR A 1 369 ? 2.382 6.503 -7.039 1.00 86.00 369 THR A C 1
ATOM 2898 O O . THR A 1 369 ? 2.402 5.925 -8.123 1.00 86.00 369 THR A O 1
ATOM 2901 N N . ALA A 1 370 ? 2.940 5.976 -5.947 1.00 80.81 370 ALA A N 1
ATOM 2902 C CA . ALA A 1 370 ? 3.783 4.784 -5.945 1.00 80.81 370 ALA A CA 1
ATOM 2903 C C . ALA A 1 370 ? 2.995 3.506 -6.272 1.00 80.81 370 ALA A C 1
ATOM 2905 O O . ALA A 1 370 ? 3.348 2.799 -7.217 1.00 80.81 370 ALA A O 1
ATOM 2906 N N . ALA A 1 371 ? 1.896 3.234 -5.561 1.00 85.31 371 ALA A N 1
ATOM 2907 C CA . ALA A 1 371 ? 1.111 2.016 -5.792 1.00 85.31 371 ALA A CA 1
ATOM 2908 C C . ALA A 1 371 ? 0.468 2.005 -7.193 1.00 85.31 371 ALA A C 1
ATOM 2910 O O . ALA A 1 371 ? 0.470 0.985 -7.881 1.00 85.31 371 ALA A O 1
ATOM 2911 N N . ALA A 1 372 ? 0.004 3.165 -7.668 1.00 88.44 372 ALA A N 1
ATOM 2912 C CA . ALA A 1 372 ? -0.527 3.342 -9.019 1.00 88.44 372 ALA A CA 1
ATOM 2913 C C . ALA A 1 372 ? 0.490 2.999 -10.117 1.00 88.44 372 ALA A C 1
ATOM 2915 O O . ALA A 1 372 ? 0.137 2.483 -11.177 1.00 88.44 372 ALA A O 1
ATOM 2916 N N . GLU A 1 373 ? 1.759 3.319 -9.901 1.00 83.88 373 GLU A N 1
ATOM 2917 C CA . GLU A 1 373 ? 2.839 3.016 -10.835 1.00 83.88 373 GLU A CA 1
ATOM 2918 C C . GLU A 1 373 ? 3.135 1.511 -10.891 1.00 83.88 373 GLU A C 1
ATOM 2920 O O . GLU A 1 373 ? 3.278 0.937 -11.971 1.00 83.88 373 GLU A O 1
ATOM 2925 N N . ILE A 1 374 ? 3.136 0.859 -9.730 1.00 81.19 374 ILE A N 1
ATOM 2926 C CA . ILE A 1 374 ? 3.339 -0.587 -9.594 1.00 81.19 374 ILE A CA 1
ATOM 2927 C C . ILE A 1 374 ? 2.194 -1.352 -10.253 1.00 81.19 374 ILE A C 1
ATOM 2929 O O . ILE A 1 374 ? 2.427 -2.300 -11.007 1.00 81.19 374 ILE A O 1
ATOM 2933 N N . GLU A 1 375 ? 0.953 -0.909 -10.044 1.00 87.50 375 GLU A N 1
ATOM 2934 C CA . GLU A 1 375 ? -0.210 -1.507 -10.691 1.00 87.50 375 GLU A CA 1
ATOM 2935 C C . GLU A 1 375 ? -0.096 -1.416 -12.218 1.00 87.50 375 GLU A C 1
ATOM 2937 O O . GLU A 1 375 ? -0.353 -2.393 -12.921 1.00 87.50 375 GLU A O 1
ATOM 2942 N N . ARG A 1 376 ? 0.345 -0.266 -12.753 1.00 84.88 376 ARG A N 1
ATOM 2943 C CA . ARG A 1 376 ? 0.553 -0.075 -14.200 1.00 84.88 376 ARG A CA 1
ATOM 2944 C C . ARG A 1 376 ? 1.544 -1.074 -14.801 1.00 84.88 376 ARG A C 1
ATOM 2946 O O . ARG A 1 376 ? 1.344 -1.539 -15.925 1.00 84.88 376 ARG A O 1
ATOM 2953 N N . GLU A 1 377 ? 2.577 -1.444 -14.056 1.00 79.25 377 GLU A N 1
ATOM 2954 C CA . GLU A 1 377 ? 3.610 -2.382 -14.504 1.00 79.25 377 GLU A CA 1
ATOM 2955 C C . GLU A 1 377 ? 3.214 -3.849 -14.334 1.00 79.25 377 GLU A C 1
ATOM 2957 O O . GLU A 1 377 ? 3.376 -4.658 -15.252 1.00 79.25 377 GLU A O 1
ATOM 2962 N N . MET A 1 378 ? 2.691 -4.202 -13.164 1.00 78.75 378 MET A N 1
ATOM 2963 C CA . MET A 1 378 ? 2.389 -5.583 -12.799 1.00 78.75 378 MET A CA 1
ATOM 2964 C C . MET A 1 378 ? 1.016 -6.040 -13.318 1.00 78.75 378 MET A C 1
ATOM 2966 O O . MET A 1 378 ? 0.829 -7.222 -13.625 1.00 78.75 378 MET A O 1
ATOM 2970 N N . GLY A 1 379 ? 0.088 -5.102 -13.508 1.00 85.62 379 GLY A N 1
ATOM 2971 C CA . GLY A 1 379 ? -1.332 -5.344 -13.751 1.00 85.62 379 GLY A CA 1
ATOM 2972 C C . GLY A 1 379 ? -2.122 -5.489 -12.444 1.00 85.62 379 GLY A C 1
ATOM 2973 O O . GLY A 1 379 ? -1.579 -5.936 -11.432 1.00 85.62 379 GLY A O 1
ATOM 2974 N N . SER A 1 380 ? -3.420 -5.164 -12.475 1.00 89.56 380 SER A N 1
ATOM 2975 C CA . SER A 1 380 ? -4.282 -5.120 -11.280 1.00 89.56 380 SER A CA 1
ATOM 2976 C C . SER A 1 380 ? -4.284 -6.405 -10.442 1.00 89.56 380 SER A C 1
ATOM 2978 O O . SER A 1 380 ? -4.227 -6.330 -9.221 1.00 89.56 380 SER A O 1
ATOM 2980 N N . ALA A 1 381 ? -4.316 -7.590 -11.064 1.00 88.75 381 ALA A N 1
ATOM 2981 C CA . ALA A 1 381 ? -4.399 -8.858 -10.328 1.00 88.75 381 ALA A CA 1
ATOM 2982 C C . ALA A 1 381 ? -3.141 -9.146 -9.489 1.00 88.75 381 ALA A C 1
ATOM 2984 O O . ALA A 1 381 ? -3.248 -9.467 -8.309 1.00 88.75 381 ALA A O 1
ATOM 2985 N N . GLY A 1 382 ? -1.951 -9.001 -10.084 1.00 86.19 382 GLY A N 1
ATOM 2986 C CA . GLY A 1 382 ? -0.690 -9.192 -9.360 1.00 86.19 382 GLY A CA 1
ATOM 2987 C C . GLY A 1 382 ? -0.503 -8.134 -8.276 1.00 86.19 382 GLY A C 1
ATOM 2988 O O . GLY A 1 382 ? -0.122 -8.465 -7.158 1.00 86.19 382 GLY A O 1
ATOM 2989 N N . PHE A 1 383 ? -0.872 -6.886 -8.582 1.00 88.56 383 PHE A N 1
ATOM 2990 C CA . PHE A 1 383 ? -0.861 -5.795 -7.614 1.00 88.56 383 PHE A CA 1
ATOM 2991 C C . PHE A 1 383 ? -1.730 -6.076 -6.391 1.00 88.56 383 PHE A C 1
ATOM 2993 O O . PHE A 1 383 ? -1.236 -5.939 -5.281 1.00 88.56 383 PHE A O 1
ATOM 3000 N N . LEU A 1 384 ? -2.979 -6.513 -6.566 1.00 91.88 384 LEU A N 1
ATOM 3001 C CA . LEU A 1 384 ? -3.860 -6.801 -5.432 1.00 91.88 384 LEU A CA 1
ATOM 3002 C C . LEU A 1 384 ? -3.284 -7.887 -4.516 1.00 91.88 384 LEU A C 1
ATOM 3004 O O . LEU A 1 384 ? -3.374 -7.759 -3.298 1.00 91.88 384 LEU A O 1
ATOM 3008 N N . ILE A 1 385 ? -2.657 -8.926 -5.079 1.00 91.12 385 ILE A N 1
ATOM 3009 C CA . ILE A 1 385 ? -2.031 -9.989 -4.280 1.00 91.12 385 ILE A CA 1
ATOM 3010 C C . ILE A 1 385 ? -0.864 -9.431 -3.461 1.00 91.12 385 ILE A C 1
ATOM 3012 O O . ILE A 1 385 ? -0.813 -9.669 -2.258 1.00 91.12 385 ILE A O 1
ATOM 3016 N N . VAL A 1 386 ? 0.047 -8.677 -4.087 1.00 88.88 386 VAL A N 1
ATOM 3017 C CA . VAL A 1 386 ? 1.186 -8.053 -3.387 1.00 88.88 386 VAL A CA 1
ATOM 3018 C C . VAL A 1 386 ? 0.694 -7.078 -2.317 1.00 88.88 386 VAL A C 1
ATOM 3020 O O . VAL A 1 386 ? 1.132 -7.151 -1.174 1.00 88.88 386 VAL A O 1
ATOM 3023 N N . TYR A 1 387 ? -0.264 -6.219 -2.665 1.00 90.31 387 TYR A N 1
ATOM 3024 C CA . TYR A 1 387 ? -0.815 -5.191 -1.787 1.00 90.31 387 TYR A CA 1
ATOM 3025 C C . TYR A 1 387 ? -1.445 -5.793 -0.526 1.00 90.31 387 TYR A C 1
ATOM 3027 O O . TYR A 1 387 ? -1.090 -5.418 0.591 1.00 90.31 387 TYR A O 1
ATOM 3035 N N . PHE A 1 388 ? -2.338 -6.776 -0.680 1.00 93.31 388 PHE A N 1
ATOM 3036 C CA . PHE A 1 388 ? -2.968 -7.416 0.473 1.00 93.31 388 PHE A CA 1
ATOM 3037 C C . PHE A 1 388 ? -2.000 -8.312 1.244 1.00 93.31 388 PHE A C 1
ATOM 3039 O O . PHE A 1 388 ? -2.032 -8.294 2.469 1.00 93.31 388 PHE A O 1
ATOM 3046 N N . ALA A 1 389 ? -1.106 -9.051 0.581 1.00 92.81 389 ALA A N 1
ATOM 3047 C CA . ALA A 1 389 ? -0.112 -9.855 1.291 1.00 92.81 389 ALA A CA 1
ATOM 3048 C C . ALA A 1 389 ? 0.808 -8.978 2.156 1.00 92.81 389 ALA A C 1
ATOM 3050 O O . ALA A 1 389 ? 1.043 -9.306 3.317 1.00 92.81 389 ALA A O 1
ATOM 3051 N N . ALA A 1 390 ? 1.269 -7.843 1.623 1.00 91.31 390 ALA A N 1
ATOM 3052 C CA . ALA A 1 390 ? 2.074 -6.875 2.357 1.00 91.31 390 ALA A CA 1
ATOM 3053 C C . ALA A 1 390 ? 1.297 -6.238 3.518 1.00 91.31 390 ALA A C 1
ATOM 3055 O O . ALA A 1 390 ? 1.773 -6.259 4.651 1.00 91.31 390 ALA A O 1
ATOM 3056 N N . GLY A 1 391 ? 0.081 -5.738 3.275 1.00 91.88 391 GLY A N 1
ATOM 3057 C CA . GLY A 1 391 ? -0.743 -5.124 4.321 1.00 91.88 391 GLY A CA 1
ATOM 3058 C C . GLY A 1 391 ? -1.092 -6.091 5.458 1.00 91.88 391 GLY A C 1
ATOM 3059 O O . GLY A 1 391 ? -0.912 -5.764 6.630 1.00 91.88 391 GLY A O 1
ATOM 3060 N N . ILE A 1 392 ? -1.524 -7.311 5.123 1.00 94.81 392 ILE A N 1
ATOM 3061 C CA . ILE A 1 392 ? -1.889 -8.335 6.113 1.00 94.81 392 ILE A CA 1
ATOM 3062 C C . ILE A 1 392 ? -0.657 -8.763 6.906 1.00 94.81 392 ILE A C 1
ATOM 3064 O O . ILE A 1 392 ? -0.709 -8.813 8.133 1.00 94.81 392 ILE A O 1
ATOM 3068 N N . PHE A 1 393 ? 0.463 -9.047 6.236 1.00 94.00 393 PHE A N 1
ATOM 3069 C CA . PHE A 1 393 ? 1.682 -9.445 6.936 1.00 94.00 393 PHE A CA 1
ATOM 3070 C C . PHE A 1 393 ? 2.240 -8.324 7.817 1.00 94.00 393 PHE A C 1
ATOM 3072 O O . PHE A 1 393 ? 2.720 -8.602 8.912 1.00 94.00 393 PHE A O 1
ATOM 3079 N N . GLY A 1 394 ? 2.136 -7.065 7.382 1.00 91.94 394 GLY A N 1
ATOM 3080 C CA . GLY A 1 394 ? 2.436 -5.905 8.218 1.00 91.94 394 GLY A CA 1
ATOM 3081 C C . GLY A 1 394 ? 1.631 -5.935 9.517 1.00 91.94 394 GLY A C 1
ATOM 3082 O O . GLY A 1 394 ? 2.208 -5.896 10.601 1.00 91.94 394 GLY A O 1
ATOM 3083 N N . ASN A 1 395 ? 0.312 -6.124 9.430 1.00 92.69 395 ASN A N 1
ATOM 3084 C CA . ASN A 1 395 ? -0.537 -6.244 10.617 1.00 92.69 395 ASN A CA 1
ATOM 3085 C C . ASN A 1 395 ? -0.196 -7.474 11.474 1.00 92.69 395 ASN A C 1
ATOM 3087 O O . ASN A 1 395 ? -0.230 -7.382 12.698 1.00 92.69 395 ASN A O 1
ATOM 3091 N N . VAL A 1 396 ? 0.172 -8.609 10.871 1.00 93.62 396 VAL A N 1
ATOM 3092 C CA . VAL A 1 396 ? 0.638 -9.795 11.612 1.00 93.62 396 VAL A CA 1
ATOM 3093 C C . VAL A 1 396 ? 1.925 -9.490 12.381 1.00 93.62 396 VAL A C 1
ATOM 3095 O O . VAL A 1 396 ? 2.012 -9.809 13.568 1.00 93.62 396 VAL A O 1
ATOM 3098 N N . LEU A 1 397 ? 2.911 -8.849 11.746 1.00 92.12 397 LEU A N 1
ATOM 3099 C CA . LEU A 1 397 ? 4.167 -8.483 12.400 1.00 92.12 397 LEU A CA 1
ATOM 3100 C C . LEU A 1 397 ? 3.922 -7.468 13.526 1.00 92.12 397 LEU A C 1
ATOM 3102 O O . LEU A 1 397 ? 4.394 -7.671 14.642 1.00 92.12 397 LEU A O 1
ATOM 3106 N N . GLY A 1 398 ? 3.115 -6.435 13.273 1.00 89.94 398 GLY A N 1
ATOM 3107 C CA . GLY A 1 398 ? 2.736 -5.448 14.286 1.00 89.94 398 GLY A CA 1
ATOM 3108 C C . GLY A 1 398 ? 1.970 -6.055 15.465 1.00 89.94 398 GLY A C 1
ATOM 3109 O O . GLY A 1 398 ? 2.184 -5.685 16.614 1.00 89.94 398 GLY A O 1
ATOM 3110 N N . SER A 1 399 ? 1.123 -7.057 15.239 1.00 89.12 399 SER A N 1
ATOM 3111 C CA . SER A 1 399 ? 0.434 -7.758 16.331 1.00 89.12 399 SER A CA 1
ATOM 3112 C C . SER A 1 399 ? 1.354 -8.589 17.228 1.00 89.12 399 SER A C 1
ATOM 3114 O O . SER A 1 399 ? 0.991 -8.835 18.373 1.00 89.12 399 SER A O 1
ATOM 3116 N N . ASN A 1 400 ? 2.530 -8.994 16.744 1.00 88.75 400 ASN A N 1
ATOM 3117 C CA . ASN A 1 400 ? 3.510 -9.729 17.547 1.00 88.75 400 ASN A CA 1
ATOM 3118 C C . ASN A 1 400 ? 4.444 -8.811 18.355 1.00 88.75 400 ASN A C 1
ATOM 3120 O O . ASN A 1 400 ? 4.924 -9.231 19.405 1.00 88.75 400 ASN A O 1
ATOM 3124 N N . PHE A 1 401 ? 4.743 -7.605 17.856 1.00 87.44 401 PHE A N 1
ATOM 3125 C CA . PHE A 1 401 ? 5.865 -6.801 18.366 1.00 87.44 401 PHE A CA 1
ATOM 3126 C C . PHE A 1 401 ? 5.524 -5.351 18.736 1.00 87.44 401 PHE A C 1
ATOM 3128 O O . PHE A 1 401 ? 6.315 -4.700 19.418 1.00 87.44 401 PHE A O 1
ATOM 3135 N N . SER A 1 402 ? 4.375 -4.825 18.315 1.00 84.38 402 SER A N 1
ATOM 3136 C CA . SER A 1 402 ? 3.972 -3.454 18.646 1.00 84.38 402 SER A CA 1
ATOM 3137 C C . SER A 1 402 ? 3.415 -3.351 20.062 1.00 84.38 402 SER A C 1
ATOM 3139 O O . SER A 1 402 ? 2.963 -4.338 20.644 1.00 84.38 402 SER A O 1
ATOM 3141 N N . LEU A 1 403 ? 3.402 -2.129 20.605 1.00 78.75 403 LEU A N 1
ATOM 3142 C CA . LEU A 1 403 ? 2.859 -1.874 21.937 1.00 78.75 403 LEU A CA 1
ATOM 3143 C C . LEU A 1 403 ? 1.407 -2.349 22.046 1.00 78.75 403 LEU A C 1
ATOM 3145 O O . LEU A 1 403 ? 0.546 -1.997 21.235 1.00 78.75 403 LEU A O 1
ATOM 3149 N N . VAL A 1 404 ? 1.145 -3.133 23.086 1.00 76.75 404 VAL A N 1
ATOM 3150 C CA . VAL A 1 404 ? -0.197 -3.603 23.411 1.00 76.75 404 VAL A CA 1
ATOM 3151 C C . VAL A 1 404 ? -1.000 -2.452 24.027 1.00 76.75 404 VAL A C 1
ATOM 3153 O O . VAL A 1 404 ? -0.465 -1.653 24.791 1.00 76.75 404 VAL A O 1
ATOM 3156 N N . GLY A 1 405 ? -2.287 -2.347 23.683 1.00 77.12 405 GLY A N 1
ATOM 3157 C CA . GLY A 1 405 ? -3.192 -1.327 24.231 1.00 77.12 405 GLY A CA 1
ATOM 3158 C C . GLY A 1 405 ? -3.332 -0.057 23.386 1.00 77.12 405 GLY A C 1
ATOM 3159 O O . GLY A 1 405 ? -4.160 0.790 23.710 1.00 77.12 405 GLY A O 1
ATOM 3160 N N . VAL A 1 406 ? -2.612 0.056 22.264 1.00 83.12 406 VAL A N 1
ATOM 3161 C CA . VAL A 1 406 ? -2.795 1.139 21.283 1.00 83.12 406 VAL A CA 1
ATOM 3162 C C . VAL A 1 406 ? -3.310 0.551 19.966 1.00 83.12 406 VAL A C 1
ATOM 3164 O O . VAL A 1 406 ? -2.703 -0.392 19.451 1.00 83.12 406 VAL A O 1
ATOM 3167 N N . PRO A 1 407 ? -4.420 1.062 19.399 1.00 89.62 407 PRO A N 1
ATOM 3168 C CA . PRO A 1 407 ? -4.879 0.604 18.097 1.00 89.62 407 PRO A CA 1
ATOM 3169 C C . PRO A 1 407 ? -3.950 1.070 16.981 1.00 89.62 407 PRO A C 1
ATOM 3171 O O . PRO A 1 407 ? -3.370 2.153 17.044 1.00 89.62 407 PRO A O 1
ATOM 3174 N N . SER A 1 408 ? -3.857 0.268 15.926 1.00 90.81 408 SER A N 1
ATOM 3175 C CA . SER A 1 408 ? -3.092 0.593 14.724 1.00 90.81 408 SER A CA 1
ATOM 3176 C C . SER A 1 408 ? -3.960 0.473 13.477 1.00 90.81 408 SER A C 1
ATOM 3178 O O . SER A 1 408 ? -4.800 -0.426 13.366 1.00 90.81 408 SER A O 1
ATOM 3180 N N . VAL A 1 409 ? -3.774 1.415 12.555 1.00 90.88 409 VAL A N 1
ATOM 3181 C CA . VAL A 1 409 ? -4.526 1.532 11.301 1.00 90.88 409 VAL A CA 1
ATOM 3182 C C . VAL A 1 409 ? -3.620 2.047 10.186 1.00 90.88 409 VAL A C 1
ATOM 3184 O O . VAL A 1 409 ? -2.610 2.696 10.455 1.00 90.88 409 VAL A O 1
ATOM 3187 N N . GLY A 1 410 ? -4.011 1.818 8.936 1.00 81.44 410 GLY A N 1
ATOM 3188 C CA . GLY A 1 410 ? -3.358 2.390 7.766 1.00 81.44 410 GLY A CA 1
ATOM 3189 C C . GLY A 1 410 ? -2.961 1.359 6.717 1.00 81.44 410 GLY A C 1
ATOM 3190 O O . GLY A 1 410 ? -2.593 0.221 7.010 1.00 81.44 410 GLY A O 1
ATOM 3191 N N . ALA A 1 411 ? -2.989 1.808 5.466 1.00 72.31 411 ALA A N 1
ATOM 3192 C CA . ALA A 1 411 ? -2.566 1.047 4.296 1.00 72.31 411 ALA A CA 1
ATOM 3193 C C . ALA A 1 411 ? -1.047 1.082 4.048 1.00 72.31 411 ALA A C 1
ATOM 3195 O O . ALA A 1 411 ? -0.542 0.375 3.176 1.00 72.31 411 ALA A O 1
ATOM 3196 N N . SER A 1 412 ? -0.318 1.926 4.778 1.00 69.94 412 SER A N 1
ATOM 3197 C CA . SER A 1 412 ? 1.075 2.306 4.523 1.00 69.94 412 SER A CA 1
ATOM 3198 C C . SER A 1 412 ? 2.036 1.121 4.406 1.00 69.94 412 SER A C 1
ATOM 3200 O O . SER A 1 412 ? 2.928 1.156 3.561 1.00 69.94 412 SER A O 1
ATOM 3202 N N . GLY A 1 413 ? 1.820 0.033 5.156 1.00 56.97 413 GLY A N 1
ATOM 3203 C CA . GLY A 1 413 ? 2.611 -1.199 5.030 1.00 56.97 413 GLY A CA 1
ATOM 3204 C C . GLY A 1 413 ? 2.585 -1.817 3.621 1.00 56.97 413 GLY A C 1
ATOM 3205 O O . GLY A 1 413 ? 3.570 -2.410 3.192 1.00 56.97 413 GLY A O 1
ATOM 3206 N N . ALA A 1 414 ? 1.509 -1.628 2.853 1.00 57.56 414 ALA A N 1
ATOM 3207 C CA . ALA A 1 414 ? 1.351 -2.193 1.513 1.00 57.56 414 ALA A CA 1
ATOM 3208 C C . ALA A 1 414 ? 1.992 -1.359 0.382 1.00 57.56 414 ALA A C 1
ATOM 3210 O O . ALA A 1 414 ? 2.028 -1.809 -0.764 1.00 57.56 414 ALA A O 1
ATOM 3211 N N . ILE A 1 415 ? 2.472 -0.140 0.666 1.00 59.47 415 ILE A N 1
ATOM 3212 C CA . ILE A 1 415 ? 2.772 0.875 -0.366 1.00 59.47 415 ILE A CA 1
ATOM 3213 C C . ILE A 1 415 ? 4.278 0.966 -0.717 1.00 59.47 415 ILE A C 1
ATOM 3215 O O . ILE A 1 415 ? 4.652 1.611 -1.696 1.00 59.47 415 ILE A O 1
ATOM 3219 N N . PHE A 1 416 ? 5.164 0.258 -0.009 1.00 57.78 416 PHE A N 1
ATOM 3220 C CA . PHE A 1 416 ? 6.627 0.393 -0.161 1.00 57.78 416 PHE A CA 1
ATOM 322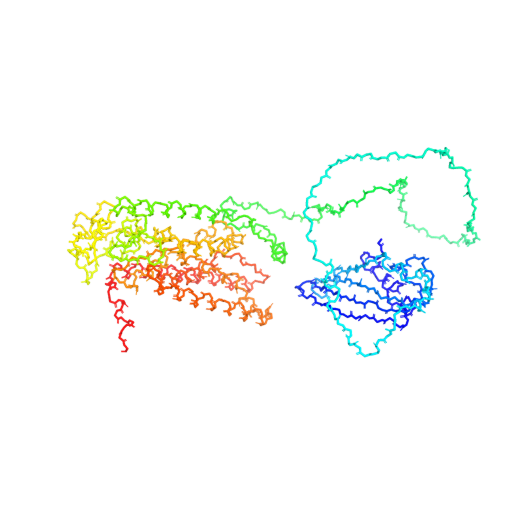1 C C . PHE A 1 416 ? 7.275 -0.332 -1.365 1.00 57.78 416 PHE A C 1
ATOM 3223 O O . PHE A 1 416 ? 8.492 -0.505 -1.423 1.00 57.78 416 PHE A O 1
ATOM 3230 N N . ASP A 1 417 ? 6.507 -0.735 -2.376 1.00 52.22 417 ASP A N 1
ATOM 3231 C CA . ASP A 1 417 ? 6.972 -1.647 -3.433 1.00 52.22 417 ASP A CA 1
ATOM 3232 C C . ASP A 1 417 ? 7.681 -0.956 -4.638 1.00 52.22 417 ASP A C 1
ATOM 3234 O O . ASP A 1 417 ? 7.784 -1.486 -5.746 1.00 52.22 417 ASP A O 1
ATOM 3238 N N . ARG A 1 418 ? 8.290 0.228 -4.441 1.00 54.00 418 ARG A N 1
ATOM 3239 C CA . ARG A 1 418 ? 9.194 0.821 -5.463 1.00 54.00 418 ARG A CA 1
ATOM 3240 C C . ARG A 1 418 ? 10.435 -0.045 -5.727 1.00 54.00 418 ARG A C 1
ATOM 3242 O O . ARG A 1 418 ? 11.085 0.082 -6.769 1.00 54.00 418 ARG A O 1
ATOM 3249 N N . ILE A 1 419 ? 10.759 -0.948 -4.805 1.00 52.72 419 ILE A N 1
ATOM 3250 C CA . ILE A 1 419 ? 11.976 -1.763 -4.827 1.00 52.72 419 ILE A CA 1
ATOM 3251 C C . ILE A 1 419 ? 11.892 -2.897 -5.838 1.00 52.72 419 ILE A C 1
ATOM 3253 O O . ILE A 1 419 ? 12.914 -3.257 -6.422 1.00 52.72 419 ILE A O 1
ATOM 3257 N N . THR A 1 420 ? 10.712 -3.421 -6.148 1.00 50.94 420 THR A N 1
ATOM 3258 C CA . THR A 1 420 ? 10.626 -4.518 -7.115 1.00 50.94 420 THR A CA 1
ATOM 3259 C C . THR A 1 420 ? 10.965 -4.052 -8.539 1.00 50.94 420 THR A C 1
ATOM 3261 O O . THR A 1 420 ? 11.623 -4.771 -9.298 1.00 50.94 420 THR A O 1
ATOM 3264 N N . ARG A 1 421 ? 10.705 -2.777 -8.870 1.00 48.38 421 ARG A N 1
ATOM 3265 C CA . ARG A 1 421 ? 11.246 -2.121 -10.078 1.00 48.38 421 ARG A CA 1
ATOM 3266 C C . ARG A 1 421 ? 12.780 -2.011 -10.053 1.00 48.38 421 ARG A C 1
ATOM 3268 O O . ARG A 1 421 ? 13.435 -2.011 -11.098 1.00 48.38 421 ARG A O 1
ATOM 3275 N N . SER A 1 422 ? 13.374 -1.960 -8.861 1.00 47.44 422 SER A N 1
ATOM 3276 C CA . SER A 1 422 ? 14.823 -1.945 -8.630 1.00 47.44 422 SER A CA 1
ATOM 3277 C C . SER A 1 422 ? 15.484 -3.332 -8.631 1.00 47.44 422 SER A C 1
ATOM 3279 O O . SER A 1 422 ? 16.700 -3.404 -8.485 1.00 47.44 422 SER A O 1
ATOM 3281 N N . LEU A 1 423 ? 14.764 -4.417 -8.971 1.00 50.44 423 LEU A N 1
ATOM 3282 C CA . LEU A 1 423 ? 15.353 -5.719 -9.354 1.00 50.44 423 LEU A CA 1
ATOM 3283 C C . LEU A 1 423 ? 16.282 -5.652 -10.588 1.00 50.44 423 LEU A C 1
ATOM 3285 O O . LEU A 1 423 ? 16.813 -6.666 -11.039 1.00 50.44 423 LEU A O 1
ATOM 3289 N N . GLY A 1 424 ? 16.589 -4.447 -11.073 1.00 47.06 424 GLY A N 1
ATOM 3290 C CA . GLY A 1 424 ? 17.907 -4.133 -11.620 1.00 47.06 424 GLY A CA 1
ATOM 3291 C C . GLY A 1 424 ? 19.085 -4.518 -10.703 1.00 47.06 424 GLY A C 1
ATOM 3292 O O . GLY A 1 424 ? 20.201 -4.554 -11.191 1.00 47.06 424 GLY A O 1
ATOM 3293 N N . LEU A 1 425 ? 18.868 -4.895 -9.436 1.00 47.50 425 LEU A N 1
ATOM 3294 C CA . LEU A 1 425 ? 19.856 -5.566 -8.585 1.00 47.50 425 LEU A CA 1
ATOM 3295 C C . LEU A 1 425 ? 20.285 -6.929 -9.159 1.00 47.50 425 LEU A C 1
ATOM 3297 O O . LEU A 1 425 ? 21.446 -7.300 -9.054 1.00 47.50 425 LEU A O 1
ATOM 3301 N N . ILE A 1 426 ? 19.379 -7.654 -9.828 1.00 50.00 426 ILE A N 1
ATOM 3302 C CA . ILE A 1 426 ? 19.721 -8.887 -10.555 1.00 50.00 426 ILE A CA 1
ATOM 3303 C C . ILE A 1 426 ? 20.520 -8.541 -11.819 1.00 50.00 426 ILE A C 1
ATOM 3305 O O . ILE A 1 426 ? 21.506 -9.205 -12.122 1.00 50.00 426 ILE A O 1
ATOM 3309 N N . SER A 1 427 ? 20.157 -7.464 -12.525 1.00 45.91 427 SER A N 1
ATOM 3310 C CA . SER A 1 427 ? 20.971 -6.924 -13.626 1.00 45.91 427 SER A CA 1
ATOM 3311 C C . SER A 1 427 ? 22.354 -6.445 -13.157 1.00 45.91 427 SER A C 1
ATOM 3313 O O . SER A 1 427 ? 23.327 -6.633 -13.878 1.00 45.91 427 SER A O 1
ATOM 3315 N N . TRP A 1 428 ? 22.469 -5.911 -11.939 1.00 45.19 428 TRP A N 1
ATOM 3316 C CA . TRP A 1 428 ? 23.725 -5.529 -11.289 1.00 45.19 428 TRP A CA 1
ATOM 3317 C C . TRP A 1 428 ? 24.562 -6.751 -10.881 1.00 45.19 428 TRP A C 1
ATOM 3319 O O . TRP A 1 428 ? 25.738 -6.809 -11.228 1.00 45.19 428 TRP A O 1
ATOM 3329 N N . LEU A 1 429 ? 23.955 -7.777 -10.265 1.00 49.38 429 LEU A N 1
ATOM 3330 C CA . LEU A 1 429 ? 24.604 -9.068 -9.963 1.00 49.38 429 LEU A CA 1
ATOM 3331 C C . LEU A 1 429 ? 25.097 -9.789 -11.228 1.00 49.38 429 LEU A C 1
ATOM 3333 O O . LEU A 1 429 ? 25.991 -10.630 -11.161 1.00 49.38 429 LEU A O 1
ATOM 3337 N N . ILE A 1 430 ? 24.509 -9.468 -12.383 1.00 49.34 430 ILE A N 1
ATOM 3338 C CA . ILE A 1 430 ? 24.860 -10.016 -13.700 1.00 49.34 430 ILE A CA 1
ATOM 3339 C C . ILE A 1 430 ? 25.728 -9.025 -14.511 1.00 49.34 430 ILE A C 1
ATOM 3341 O O . ILE A 1 430 ? 26.105 -9.315 -15.643 1.00 49.34 430 ILE A O 1
ATOM 3345 N N . GLY A 1 431 ? 26.121 -7.887 -13.924 1.00 44.62 431 GLY A N 1
ATOM 3346 C CA . GLY A 1 431 ? 27.116 -6.960 -14.477 1.00 44.62 431 GLY A CA 1
ATOM 3347 C C . GLY A 1 431 ? 26.624 -6.037 -15.598 1.00 44.62 431 GLY A C 1
ATOM 3348 O O . GLY A 1 431 ? 27.442 -5.503 -16.338 1.00 44.62 431 GLY A O 1
ATOM 3349 N N . SER A 1 432 ? 25.312 -5.842 -15.762 1.00 48.19 432 SER A N 1
ATOM 3350 C CA . SER A 1 432 ? 24.734 -5.182 -16.944 1.00 48.19 432 SER A CA 1
ATOM 3351 C C . SER A 1 432 ? 24.241 -3.741 -16.732 1.00 48.19 432 SER A C 1
ATOM 3353 O O . SER A 1 432 ? 23.520 -3.229 -17.589 1.00 48.19 432 SER A O 1
ATOM 3355 N N . THR A 1 433 ? 24.543 -3.086 -15.605 1.00 50.19 433 THR A N 1
ATOM 3356 C CA . THR A 1 433 ? 24.103 -1.701 -15.318 1.00 50.19 433 THR A CA 1
ATOM 3357 C C . THR A 1 433 ? 25.207 -0.872 -14.671 1.00 50.19 433 THR A C 1
ATOM 3359 O O . THR A 1 433 ? 25.880 -1.353 -13.761 1.00 50.19 433 THR A O 1
ATOM 3362 N N . THR A 1 434 ? 25.345 0.390 -15.085 1.00 47.12 434 THR A N 1
ATOM 3363 C CA . THR A 1 434 ? 26.281 1.369 -14.513 1.00 47.12 434 THR A CA 1
ATOM 3364 C C . THR A 1 434 ? 25.982 1.616 -13.028 1.00 47.12 434 THR A C 1
ATOM 3366 O O . THR A 1 434 ? 24.830 1.838 -12.647 1.00 47.12 434 THR A O 1
ATOM 3369 N N . ILE A 1 435 ? 27.022 1.580 -12.189 1.00 53.28 435 ILE A N 1
ATOM 3370 C CA . ILE A 1 435 ? 26.959 1.619 -10.712 1.00 53.28 435 ILE A CA 1
ATOM 3371 C C . ILE A 1 435 ? 26.185 2.849 -10.182 1.00 53.28 435 ILE A C 1
ATOM 3373 O O . ILE A 1 435 ? 25.424 2.739 -9.216 1.00 53.28 435 ILE A O 1
ATOM 3377 N N . ASP A 1 436 ? 26.275 3.989 -10.869 1.00 56.00 436 ASP A N 1
ATOM 3378 C CA . ASP A 1 436 ? 25.738 5.279 -10.407 1.00 56.00 436 ASP A CA 1
ATOM 3379 C C . ASP A 1 436 ? 24.205 5.347 -10.321 1.00 56.00 436 ASP A C 1
ATOM 3381 O O . ASP A 1 436 ? 23.643 6.076 -9.497 1.00 56.00 436 ASP A O 1
ATOM 3385 N N . GLN A 1 437 ? 23.495 4.587 -11.158 1.00 59.91 437 GLN A N 1
ATOM 3386 C CA . GLN A 1 437 ? 22.027 4.588 -11.158 1.00 59.91 437 GLN A CA 1
ATOM 3387 C C . GLN A 1 437 ? 21.449 3.719 -10.036 1.00 59.91 437 GLN A C 1
ATOM 3389 O O . GLN A 1 437 ? 20.348 3.986 -9.555 1.00 59.91 437 GLN A O 1
ATOM 3394 N N . VAL A 1 438 ? 22.189 2.696 -9.602 1.00 62.75 438 VAL A N 1
ATOM 3395 C CA . VAL A 1 438 ? 21.777 1.796 -8.516 1.00 62.75 438 VAL A CA 1
ATOM 3396 C C . VAL A 1 438 ? 21.944 2.493 -7.168 1.00 62.75 438 VAL A C 1
ATOM 3398 O O . VAL A 1 438 ? 21.003 2.507 -6.377 1.00 62.75 438 VAL A O 1
ATOM 3401 N N . GLY A 1 439 ? 23.082 3.161 -6.945 1.00 65.69 439 GLY A N 1
ATOM 3402 C CA . GLY A 1 439 ? 23.345 3.901 -5.706 1.00 65.69 439 GLY A CA 1
ATOM 3403 C C . GLY A 1 439 ? 22.302 4.987 -5.427 1.00 65.69 439 GLY A C 1
ATOM 3404 O O . GLY A 1 439 ? 21.780 5.078 -4.320 1.00 65.69 439 GLY A O 1
ATOM 3405 N N . ARG A 1 440 ? 21.903 5.754 -6.451 1.00 68.12 440 ARG A N 1
ATOM 3406 C CA . ARG A 1 440 ? 20.885 6.812 -6.313 1.00 68.12 440 ARG A CA 1
ATOM 3407 C C . ARG A 1 440 ? 19.496 6.266 -5.972 1.00 68.12 440 ARG A C 1
ATOM 3409 O O . ARG A 1 440 ? 18.763 6.892 -5.213 1.00 68.12 440 ARG A O 1
ATOM 3416 N N . ARG A 1 441 ? 19.132 5.100 -6.516 1.00 66.88 441 ARG A N 1
ATOM 3417 C CA . ARG A 1 441 ? 17.853 4.427 -6.225 1.00 66.88 441 ARG A CA 1
ATOM 3418 C C . ARG A 1 441 ? 17.831 3.851 -4.811 1.00 66.88 441 ARG A C 1
ATOM 3420 O O . ARG A 1 441 ? 16.839 4.019 -4.112 1.00 66.88 441 ARG A O 1
ATOM 3427 N N . LEU A 1 442 ? 18.933 3.236 -4.378 1.00 69.88 442 LEU A N 1
ATOM 3428 C CA . LEU A 1 442 ? 19.096 2.764 -3.001 1.00 69.88 442 LEU A CA 1
ATOM 3429 C C . LEU A 1 442 ? 19.078 3.926 -1.999 1.00 69.88 442 LEU A C 1
ATOM 3431 O O . LEU A 1 442 ? 18.443 3.813 -0.958 1.00 69.88 442 LEU A O 1
ATOM 3435 N N . ALA A 1 443 ? 19.705 5.061 -2.323 1.00 72.81 443 ALA A N 1
ATOM 3436 C CA . ALA A 1 443 ? 19.677 6.248 -1.471 1.00 72.81 443 ALA A CA 1
ATOM 3437 C C . ALA A 1 443 ? 18.248 6.779 -1.269 1.00 72.81 443 ALA A C 1
ATOM 3439 O O . ALA A 1 443 ? 17.838 7.013 -0.135 1.00 72.81 443 ALA A O 1
ATOM 3440 N N . TRP A 1 444 ? 17.457 6.896 -2.342 1.00 70.94 444 TRP A N 1
ATOM 3441 C CA . TRP A 1 444 ? 16.049 7.295 -2.232 1.00 70.94 444 TRP A CA 1
ATOM 3442 C C . TRP A 1 444 ? 15.207 6.304 -1.423 1.00 70.94 444 TRP A C 1
ATOM 3444 O O . TRP A 1 444 ? 14.371 6.730 -0.635 1.00 70.94 444 TRP A O 1
ATOM 3454 N N . MET A 1 445 ? 15.469 5.002 -1.549 1.00 69.56 445 MET A N 1
ATOM 3455 C CA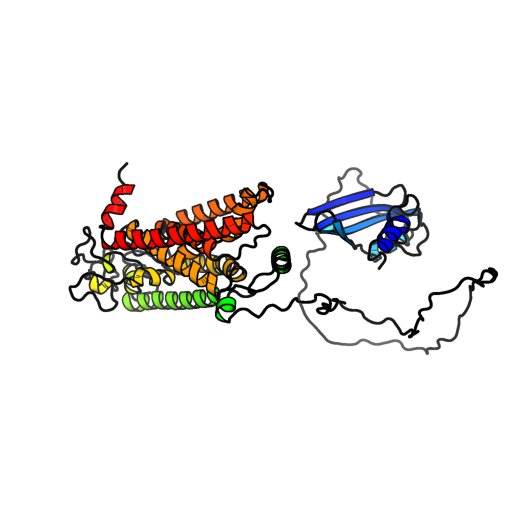 . MET A 1 445 ? 14.814 3.971 -0.737 1.00 69.56 445 MET A CA 1
ATOM 3456 C C . MET A 1 445 ? 15.123 4.132 0.758 1.00 69.56 445 MET A C 1
ATOM 3458 O O . MET A 1 445 ? 14.226 4.025 1.589 1.00 69.56 445 MET A O 1
ATOM 3462 N N . VAL A 1 446 ? 16.381 4.408 1.110 1.00 75.44 446 VAL A N 1
ATOM 3463 C CA . VAL A 1 446 ? 16.770 4.665 2.505 1.00 75.44 446 VAL A CA 1
ATOM 3464 C C . VAL A 1 446 ? 16.061 5.909 3.038 1.00 75.44 446 VAL A C 1
ATOM 3466 O O . VAL A 1 446 ? 15.559 5.887 4.157 1.00 75.44 446 VAL A O 1
ATOM 3469 N N . VAL A 1 447 ? 15.950 6.968 2.231 1.00 76.81 447 VAL A N 1
ATOM 3470 C CA . VAL A 1 447 ? 15.193 8.175 2.600 1.00 76.81 447 VAL A CA 1
ATOM 3471 C C . VAL A 1 447 ? 13.714 7.854 2.837 1.00 76.81 447 VAL A C 1
ATOM 3473 O O . VAL A 1 447 ? 13.166 8.263 3.857 1.00 76.81 447 VAL A O 1
ATOM 3476 N N . GLU A 1 448 ? 13.072 7.090 1.949 1.00 73.69 448 GLU A N 1
ATOM 3477 C CA . GLU A 1 448 ? 11.675 6.660 2.116 1.00 73.69 448 GLU A CA 1
ATOM 3478 C C . GLU A 1 448 ? 11.478 5.830 3.393 1.00 73.69 448 GLU A C 1
ATOM 3480 O O . GLU A 1 448 ? 10.514 6.057 4.123 1.00 73.69 448 GLU A O 1
ATOM 3485 N N . LEU A 1 449 ? 12.414 4.928 3.710 1.00 73.94 449 LEU A N 1
ATOM 3486 C CA . LEU A 1 449 ? 12.384 4.127 4.935 1.00 73.94 449 LEU A CA 1
ATOM 3487 C C . LEU A 1 449 ? 12.550 4.989 6.197 1.00 73.94 449 LEU A C 1
ATOM 3489 O O . LEU A 1 449 ? 11.838 4.782 7.176 1.00 73.94 449 LEU A O 1
ATOM 3493 N N . ILE A 1 450 ? 13.450 5.978 6.174 1.00 80.69 450 ILE A N 1
ATOM 3494 C CA . ILE A 1 450 ? 13.643 6.918 7.289 1.00 80.69 450 ILE A CA 1
ATOM 3495 C C . ILE A 1 450 ? 12.373 7.738 7.521 1.00 80.69 450 ILE A C 1
ATOM 3497 O O . ILE A 1 450 ? 11.936 7.874 8.661 1.00 80.69 450 ILE A O 1
ATOM 3501 N N . ILE A 1 451 ? 11.755 8.253 6.454 1.00 77.88 451 ILE A N 1
ATOM 3502 C CA . ILE A 1 451 ? 10.491 8.994 6.551 1.00 77.88 451 ILE A CA 1
ATOM 3503 C C . ILE A 1 451 ? 9.394 8.084 7.111 1.00 77.88 451 ILE A C 1
ATOM 3505 O O . ILE A 1 451 ? 8.687 8.479 8.033 1.00 77.88 451 ILE A O 1
ATOM 3509 N N . ALA A 1 452 ? 9.276 6.854 6.606 1.00 72.81 452 ALA A N 1
ATOM 3510 C CA . ALA A 1 452 ? 8.297 5.883 7.084 1.00 72.81 452 ALA A CA 1
ATOM 3511 C C . ALA A 1 452 ? 8.453 5.571 8.577 1.00 72.81 452 ALA A C 1
ATOM 3513 O O . ALA A 1 452 ? 7.447 5.464 9.277 1.00 72.81 452 ALA A O 1
ATOM 3514 N N . PHE A 1 453 ? 9.695 5.452 9.052 1.00 79.06 453 PHE A N 1
ATOM 3515 C CA . PHE A 1 453 ? 10.006 5.217 10.459 1.00 79.06 453 PHE A CA 1
ATOM 3516 C C . PHE A 1 453 ? 9.734 6.453 11.330 1.00 79.06 453 PHE A C 1
ATOM 3518 O O . PHE A 1 453 ? 9.189 6.342 12.426 1.00 79.06 453 PHE A O 1
ATOM 3525 N N . ALA A 1 454 ? 10.055 7.650 10.826 1.00 80.19 454 ALA A N 1
ATOM 3526 C CA . ALA A 1 454 ? 9.775 8.913 11.505 1.00 80.19 454 ALA A CA 1
ATOM 3527 C C . ALA A 1 454 ? 8.264 9.144 11.689 1.00 80.19 454 ALA A C 1
ATOM 3529 O O . ALA A 1 454 ? 7.825 9.565 12.757 1.00 80.19 454 ALA A O 1
ATOM 3530 N N . VAL A 1 455 ? 7.457 8.820 10.672 1.00 76.56 455 VAL A N 1
ATOM 3531 C CA . VAL A 1 455 ? 5.989 8.917 10.737 1.00 76.56 455 VAL A CA 1
ATOM 3532 C C . VAL A 1 455 ? 5.402 7.922 11.745 1.00 76.56 455 VAL A C 1
ATOM 3534 O O . VAL A 1 455 ? 4.387 8.230 12.361 1.00 76.56 455 VAL A O 1
ATOM 3537 N N . GLY A 1 456 ? 6.045 6.777 11.991 1.00 76.56 456 GLY A N 1
ATOM 3538 C CA . GLY A 1 456 ? 5.591 5.809 12.997 1.00 76.56 456 GLY A CA 1
ATOM 3539 C C . GLY A 1 456 ? 5.779 6.225 14.458 1.00 76.56 456 GLY A C 1
ATOM 3540 O O . GLY A 1 456 ? 5.353 5.498 15.347 1.00 76.56 456 GLY A O 1
ATOM 3541 N N . TYR A 1 457 ? 6.373 7.392 14.732 1.00 80.44 457 TYR A N 1
ATOM 3542 C CA . TYR A 1 457 ? 6.304 8.013 16.063 1.00 80.44 457 TYR A CA 1
ATOM 3543 C C . TYR A 1 457 ? 4.982 8.750 16.308 1.00 80.44 457 TYR A C 1
ATOM 3545 O O . TYR A 1 457 ? 4.691 9.143 17.439 1.00 80.44 457 TYR A O 1
ATOM 3553 N N . ILE A 1 458 ? 4.177 8.957 15.263 1.00 80.88 458 ILE A N 1
ATOM 3554 C CA . ILE A 1 458 ? 2.845 9.537 15.395 1.00 80.88 458 ILE A CA 1
ATOM 3555 C C . ILE A 1 458 ? 1.896 8.452 15.933 1.00 80.88 458 ILE A C 1
ATOM 3557 O O . ILE A 1 458 ? 1.936 7.320 15.443 1.00 80.88 458 ILE A O 1
ATOM 3561 N N . PRO A 1 459 ? 1.017 8.768 16.906 1.00 80.25 459 PRO A N 1
ATOM 3562 C CA . PRO A 1 459 ? 0.029 7.820 17.411 1.00 80.25 459 PRO A CA 1
ATOM 3563 C C . PRO A 1 459 ? -0.759 7.137 16.289 1.00 80.25 459 PRO A C 1
ATOM 3565 O O . PRO A 1 459 ? -1.058 7.758 15.268 1.00 80.25 459 PRO A O 1
ATOM 3568 N N . PHE A 1 460 ? -1.123 5.870 16.511 1.00 82.94 460 PHE A N 1
ATOM 3569 C CA . PHE A 1 460 ? -1.858 4.993 15.584 1.00 82.94 460 PHE A CA 1
ATOM 3570 C C . PHE A 1 460 ? -1.079 4.479 14.363 1.00 82.94 460 PHE A C 1
ATOM 3572 O O . PHE A 1 460 ? -1.549 3.546 13.704 1.00 82.94 460 PHE A O 1
ATOM 3579 N N . VAL A 1 461 ? 0.102 5.034 14.075 1.00 82.75 461 VAL A N 1
ATOM 3580 C CA . VAL A 1 461 ? 0.993 4.554 13.011 1.00 82.75 461 VAL A CA 1
ATOM 3581 C C . VAL A 1 461 ? 1.969 3.532 13.587 1.00 82.75 461 VAL A C 1
ATOM 3583 O O . VAL A 1 461 ? 2.567 3.746 14.635 1.00 82.75 461 VAL A O 1
ATOM 3586 N N . ASP A 1 462 ? 2.129 2.401 12.901 1.00 85.44 462 ASP A N 1
ATOM 3587 C CA . ASP A 1 462 ? 2.890 1.262 13.408 1.00 85.44 462 ASP A CA 1
ATOM 3588 C C . ASP A 1 462 ? 4.146 0.980 12.567 1.00 85.44 462 ASP A C 1
ATOM 3590 O O . ASP A 1 462 ? 4.075 0.533 11.419 1.00 85.44 462 ASP A O 1
ATOM 3594 N N . ASN A 1 463 ? 5.311 1.190 13.185 1.00 86.81 463 ASN A N 1
ATOM 3595 C CA . ASN A 1 463 ? 6.617 0.915 12.587 1.00 86.81 463 ASN A CA 1
ATOM 3596 C C . ASN A 1 463 ? 6.830 -0.565 12.238 1.00 86.81 463 ASN A C 1
ATOM 3598 O O . ASN A 1 463 ? 7.387 -0.865 11.181 1.00 86.81 463 ASN A O 1
ATOM 3602 N N . PHE A 1 464 ? 6.374 -1.503 13.072 1.00 88.75 464 PHE A N 1
ATOM 3603 C CA . PHE A 1 464 ? 6.474 -2.930 12.760 1.00 88.75 464 PHE A CA 1
ATOM 3604 C C . PHE A 1 464 ? 5.563 -3.296 11.593 1.00 88.75 464 PHE A C 1
ATOM 3606 O O . PHE A 1 464 ? 5.965 -4.081 10.736 1.00 88.75 464 PHE A O 1
ATOM 3613 N N . ALA A 1 465 ? 4.385 -2.679 11.485 1.00 88.56 465 ALA A N 1
ATOM 3614 C CA . ALA A 1 465 ? 3.530 -2.880 10.320 1.00 88.56 465 ALA A CA 1
ATOM 3615 C C . ALA A 1 465 ? 4.187 -2.378 9.024 1.00 88.56 465 ALA A C 1
ATOM 3617 O O . ALA A 1 465 ? 4.112 -3.055 7.996 1.00 88.56 465 ALA A O 1
ATOM 3618 N N . HIS A 1 466 ? 4.899 -1.248 9.077 1.00 85.62 466 HIS A N 1
ATOM 3619 C CA . HIS A 1 466 ? 5.667 -0.735 7.939 1.00 85.62 466 HIS A CA 1
ATOM 3620 C C . HIS A 1 466 ? 6.812 -1.682 7.549 1.00 85.62 466 HIS A C 1
ATOM 3622 O O . HIS A 1 466 ? 6.950 -2.023 6.375 1.00 85.62 466 HIS A O 1
ATOM 3628 N N . ILE A 1 467 ? 7.600 -2.155 8.522 1.00 86.00 467 ILE A N 1
ATOM 3629 C CA . ILE A 1 467 ? 8.718 -3.086 8.290 1.00 86.00 467 ILE A CA 1
ATOM 3630 C C . ILE A 1 467 ? 8.214 -4.420 7.725 1.00 86.00 467 ILE A C 1
ATOM 3632 O O . ILE A 1 467 ? 8.783 -4.950 6.770 1.00 86.00 467 ILE A O 1
ATOM 3636 N N . GLY A 1 468 ? 7.135 -4.961 8.293 1.00 88.62 468 GLY A N 1
ATOM 3637 C CA . GLY A 1 468 ? 6.543 -6.215 7.840 1.00 88.62 468 GLY A CA 1
ATOM 3638 C C . GLY A 1 468 ? 6.001 -6.092 6.424 1.00 88.62 468 GLY A C 1
ATOM 3639 O O . GLY A 1 468 ? 6.325 -6.911 5.563 1.00 88.62 468 GLY A O 1
ATOM 3640 N N . GLY A 1 469 ? 5.239 -5.034 6.155 1.00 87.62 469 GLY A N 1
ATOM 3641 C CA . GLY A 1 469 ? 4.697 -4.780 4.830 1.00 87.62 469 GLY A CA 1
ATOM 3642 C C . GLY A 1 469 ? 5.781 -4.572 3.770 1.00 87.62 469 GLY A C 1
ATOM 3643 O O . GLY A 1 469 ? 5.707 -5.170 2.699 1.00 87.62 469 GLY A O 1
ATOM 3644 N N . PHE A 1 470 ? 6.855 -3.854 4.105 1.00 83.88 470 PHE A N 1
ATOM 3645 C CA . PHE A 1 470 ? 8.044 -3.734 3.262 1.00 83.88 470 PHE A CA 1
ATOM 3646 C C . PHE A 1 470 ? 8.667 -5.099 2.941 1.00 83.88 470 PHE A C 1
ATOM 3648 O O . PHE A 1 470 ? 8.840 -5.447 1.773 1.00 83.88 470 PHE A O 1
ATOM 3655 N N . LEU A 1 471 ? 8.967 -5.903 3.966 1.00 87.31 471 LEU A N 1
ATOM 3656 C CA . LEU A 1 471 ? 9.588 -7.218 3.805 1.00 87.31 471 LEU A CA 1
ATOM 3657 C C . LEU A 1 471 ? 8.729 -8.149 2.939 1.00 87.31 471 LEU A C 1
ATOM 3659 O O . LEU A 1 471 ? 9.233 -8.789 2.015 1.00 87.31 471 LEU A O 1
ATOM 3663 N N . MET A 1 472 ? 7.428 -8.217 3.215 1.00 89.94 472 MET A N 1
ATOM 3664 C CA . MET A 1 472 ? 6.519 -9.081 2.467 1.00 89.94 472 MET A CA 1
ATOM 3665 C C . MET A 1 472 ? 6.254 -8.559 1.053 1.00 89.94 472 MET A C 1
ATOM 3667 O O . MET A 1 472 ? 6.149 -9.357 0.119 1.00 89.94 472 MET A O 1
ATOM 3671 N N . GLY A 1 473 ? 6.219 -7.239 0.865 1.00 86.12 473 GLY A N 1
ATOM 3672 C CA . GLY A 1 473 ? 6.176 -6.600 -0.448 1.00 86.12 473 GLY A CA 1
ATOM 3673 C C . GLY A 1 473 ? 7.368 -7.008 -1.314 1.00 86.12 473 GLY A C 1
ATOM 3674 O O . GLY A 1 473 ? 7.175 -7.419 -2.451 1.00 86.12 473 GLY A O 1
ATOM 3675 N N . LEU A 1 474 ? 8.585 -7.034 -0.757 1.00 83.00 474 LEU A N 1
ATOM 3676 C CA . LEU A 1 474 ? 9.778 -7.511 -1.472 1.00 83.00 474 LEU A CA 1
ATOM 3677 C C . LEU A 1 474 ? 9.690 -8.983 -1.875 1.00 83.00 474 LEU A C 1
ATOM 3679 O 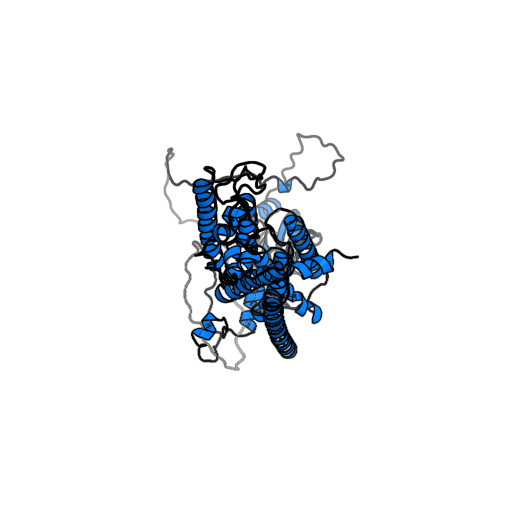O . LEU A 1 474 ? 10.018 -9.345 -3.007 1.00 83.00 474 LEU A O 1
ATOM 3683 N N . LEU A 1 475 ? 9.259 -9.844 -0.952 1.00 87.81 475 LEU A N 1
ATOM 3684 C CA . LEU A 1 475 ? 9.161 -11.280 -1.207 1.00 87.81 475 LEU A CA 1
ATOM 3685 C C . LEU A 1 475 ? 8.096 -11.581 -2.268 1.00 87.81 475 LEU A C 1
ATOM 3687 O O . LEU A 1 475 ? 8.365 -12.281 -3.244 1.00 87.81 475 LEU A O 1
ATOM 3691 N N . THR A 1 476 ? 6.897 -11.022 -2.113 1.00 86.62 476 THR A N 1
ATOM 3692 C CA . THR A 1 476 ? 5.779 -11.242 -3.044 1.00 86.62 476 THR A CA 1
ATOM 3693 C C . THR A 1 476 ? 5.977 -10.515 -4.375 1.00 86.62 476 THR A C 1
ATOM 3695 O O . THR A 1 476 ? 5.640 -11.065 -5.427 1.00 86.62 476 THR A O 1
ATOM 3698 N N . GLY A 1 477 ? 6.624 -9.351 -4.360 1.00 83.44 477 GLY A N 1
ATOM 3699 C CA . GLY A 1 477 ? 7.095 -8.640 -5.542 1.00 83.44 477 GLY A CA 1
ATOM 3700 C C . GLY A 1 477 ? 8.092 -9.471 -6.350 1.00 83.44 477 GLY A C 1
ATOM 3701 O O . GLY A 1 477 ? 7.898 -9.655 -7.552 1.00 83.44 477 GLY A O 1
ATOM 3702 N N . MET A 1 478 ? 9.097 -10.088 -5.711 1.00 83.88 478 MET A N 1
ATOM 3703 C CA . MET A 1 478 ? 10.035 -11.002 -6.386 1.00 83.88 478 MET A CA 1
ATOM 3704 C C . MET A 1 478 ? 9.308 -12.164 -7.087 1.00 83.88 478 MET A C 1
ATOM 3706 O O . MET A 1 478 ? 9.677 -12.559 -8.200 1.00 83.88 478 MET A O 1
ATOM 3710 N N . VAL A 1 479 ? 8.248 -12.690 -6.464 1.00 86.12 479 VAL A N 1
ATOM 3711 C CA . VAL A 1 479 ? 7.428 -13.784 -7.005 1.00 86.12 479 VAL A CA 1
ATOM 3712 C C . VAL A 1 479 ? 6.620 -13.341 -8.230 1.00 86.12 479 VAL A C 1
ATOM 3714 O O . VAL A 1 479 ? 6.667 -14.010 -9.268 1.00 86.12 479 VAL A O 1
ATOM 3717 N N . LEU A 1 480 ? 5.891 -12.226 -8.131 1.00 84.06 480 LEU A N 1
ATOM 3718 C CA . LEU A 1 480 ? 4.842 -11.858 -9.091 1.00 84.06 480 LEU A CA 1
ATOM 3719 C C . LEU A 1 480 ? 5.278 -10.849 -10.156 1.00 84.06 480 LEU A C 1
ATOM 3721 O O . LEU A 1 480 ? 4.695 -10.816 -11.244 1.00 84.06 480 LEU A O 1
ATOM 3725 N N . TYR A 1 481 ? 6.315 -10.055 -9.901 1.00 81.06 481 TYR A N 1
ATOM 3726 C CA . TYR A 1 481 ? 6.717 -9.001 -10.822 1.00 81.06 481 TYR A CA 1
ATOM 3727 C C . TYR A 1 481 ? 7.259 -9.564 -12.141 1.00 81.06 481 TYR A C 1
ATOM 3729 O O . TYR A 1 481 ? 8.041 -10.526 -12.144 1.00 81.06 481 TYR A O 1
ATOM 3737 N N . PRO A 1 482 ? 6.875 -8.993 -13.298 1.00 73.12 482 PRO A N 1
ATOM 3738 C CA . PRO A 1 482 ? 7.240 -9.527 -14.604 1.00 73.12 482 PRO A CA 1
ATOM 3739 C C . PRO A 1 482 ? 8.713 -9.246 -14.955 1.00 73.12 482 PRO A C 1
ATOM 3741 O O . PRO A 1 482 ? 9.050 -8.288 -15.651 1.00 73.12 482 PRO A O 1
ATOM 3744 N N . ILE A 1 483 ? 9.613 -10.139 -14.538 1.00 74.31 483 ILE A N 1
ATOM 3745 C CA . ILE A 1 483 ? 11.037 -10.087 -14.898 1.00 74.31 483 ILE A CA 1
ATOM 3746 C C . ILE A 1 483 ? 11.242 -10.711 -16.285 1.00 74.31 483 ILE A C 1
ATOM 3748 O O . ILE A 1 483 ? 10.813 -11.835 -16.561 1.00 74.31 483 ILE A O 1
ATOM 3752 N N . ILE A 1 484 ? 11.912 -9.980 -17.175 1.00 69.38 484 ILE A N 1
ATOM 3753 C CA . ILE A 1 484 ? 12.277 -10.459 -18.512 1.00 69.38 484 ILE A CA 1
ATOM 3754 C C . ILE A 1 484 ? 13.674 -11.062 -18.432 1.00 69.38 484 ILE A C 1
ATOM 3756 O O . ILE A 1 484 ? 14.619 -10.385 -18.035 1.00 69.38 484 ILE A O 1
ATOM 3760 N N . SER A 1 485 ? 13.805 -12.334 -18.810 1.00 72.25 485 SER A N 1
ATOM 3761 C CA . SER A 1 485 ? 15.089 -13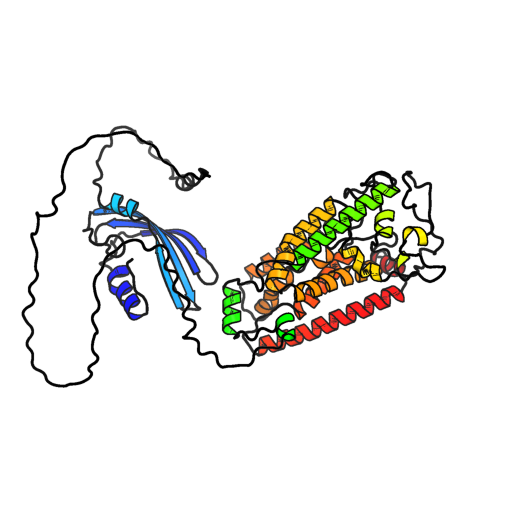.035 -18.798 1.00 72.25 485 SER A CA 1
ATOM 3762 C C . SER A 1 485 ? 15.592 -13.294 -20.211 1.00 72.25 485 SER A C 1
ATOM 3764 O O . SER A 1 485 ? 14.969 -14.059 -20.938 1.00 72.25 485 SER A O 1
ATOM 3766 N N . ALA A 1 486 ? 16.717 -12.672 -20.582 1.00 68.25 486 ALA A N 1
ATOM 3767 C CA . ALA A 1 486 ? 17.332 -12.843 -21.901 1.00 68.25 486 ALA A CA 1
ATOM 3768 C C . ALA A 1 486 ? 18.143 -14.147 -22.030 1.00 68.25 486 ALA A C 1
ATOM 3770 O O . ALA A 1 486 ? 18.213 -14.719 -23.111 1.00 68.25 486 ALA A O 1
ATOM 3771 N N . THR A 1 487 ? 18.732 -14.638 -20.933 1.00 75.62 487 THR A N 1
ATOM 3772 C CA . THR A 1 487 ? 19.570 -15.849 -20.921 1.00 75.62 487 THR A CA 1
ATOM 3773 C C . THR A 1 487 ? 18.927 -16.980 -20.115 1.00 75.62 487 THR A C 1
ATOM 3775 O O . THR A 1 487 ? 18.163 -16.741 -19.175 1.00 75.62 487 THR A O 1
ATOM 3778 N N . THR A 1 488 ? 19.255 -18.231 -20.455 1.00 78.25 488 THR A N 1
ATOM 3779 C CA . THR A 1 488 ? 18.786 -19.427 -19.729 1.00 78.25 488 THR A CA 1
ATOM 3780 C C . THR A 1 488 ? 19.279 -19.438 -18.285 1.00 78.25 488 THR A C 1
ATOM 3782 O O . THR A 1 488 ? 18.484 -19.689 -17.384 1.00 78.25 488 THR A O 1
ATOM 3785 N N . ARG A 1 489 ? 20.547 -19.071 -18.051 1.00 78.81 489 ARG A N 1
ATOM 3786 C CA . ARG A 1 489 ? 21.127 -18.926 -16.706 1.00 78.81 489 ARG A CA 1
ATOM 3787 C C . ARG A 1 489 ? 20.342 -17.923 -15.861 1.00 78.81 489 ARG A C 1
ATOM 3789 O O . ARG A 1 489 ? 19.957 -18.247 -14.743 1.00 78.81 489 ARG A O 1
ATOM 3796 N N . HIS A 1 490 ? 20.061 -16.736 -16.403 1.00 76.69 490 HIS A N 1
ATOM 3797 C CA . HIS A 1 490 ? 19.282 -15.718 -15.697 1.00 76.69 490 HIS A CA 1
ATOM 3798 C C . HIS A 1 490 ? 17.859 -16.201 -15.404 1.00 76.69 490 HIS A C 1
ATOM 3800 O O . HIS A 1 490 ? 17.383 -16.046 -14.284 1.00 76.69 490 HIS A O 1
ATOM 3806 N N . ARG A 1 491 ? 17.210 -16.870 -16.366 1.00 80.62 491 ARG A N 1
ATOM 3807 C CA . ARG A 1 491 ? 15.883 -17.462 -16.166 1.00 80.62 491 ARG A CA 1
ATOM 3808 C C . ARG A 1 491 ? 15.883 -18.462 -15.007 1.00 80.62 491 ARG A C 1
ATOM 3810 O O . ARG A 1 491 ? 15.018 -18.368 -14.145 1.00 80.62 491 ARG A O 1
ATOM 3817 N N . THR A 1 492 ? 16.843 -19.386 -14.962 1.00 83.25 492 THR A N 1
ATOM 3818 C CA . THR A 1 492 ? 16.946 -20.377 -13.879 1.00 83.25 492 THR A CA 1
ATOM 3819 C C . THR A 1 492 ? 17.170 -19.711 -12.521 1.00 83.25 492 THR A C 1
ATOM 3821 O O . THR A 1 492 ? 16.487 -20.062 -11.564 1.00 83.25 492 THR A O 1
ATOM 3824 N N . ILE A 1 493 ? 18.057 -18.710 -12.444 1.00 85.12 493 ILE A N 1
ATOM 3825 C CA . ILE A 1 493 ? 18.301 -17.942 -11.211 1.00 85.12 493 ILE A CA 1
ATOM 3826 C C . ILE A 1 493 ? 17.019 -17.243 -10.746 1.00 85.12 493 ILE A C 1
ATOM 3828 O O . ILE A 1 493 ? 16.649 -17.359 -9.583 1.00 85.12 493 ILE A O 1
ATOM 3832 N N . VAL A 1 494 ? 16.304 -16.566 -11.648 1.00 81.38 494 VAL A N 1
ATOM 3833 C CA . VAL A 1 494 ? 15.048 -15.876 -11.320 1.00 81.38 494 VAL A CA 1
ATOM 3834 C C . VAL A 1 494 ? 13.998 -16.855 -10.797 1.00 81.38 494 VAL A C 1
ATOM 3836 O O . VAL A 1 494 ? 13.368 -16.576 -9.783 1.00 81.38 494 VAL A O 1
ATOM 3839 N N . TRP A 1 495 ? 13.811 -18.012 -11.437 1.00 86.31 495 TRP A N 1
ATOM 3840 C CA . TRP A 1 495 ? 12.853 -19.017 -10.960 1.00 86.31 495 TRP A CA 1
ATOM 3841 C C . TRP A 1 495 ? 13.253 -19.633 -9.616 1.00 86.31 495 TRP A C 1
ATOM 3843 O O . TRP A 1 495 ? 12.380 -19.838 -8.774 1.00 86.31 495 TRP A O 1
ATOM 3853 N N . ALA A 1 496 ? 14.546 -19.867 -9.380 1.00 88.50 496 ALA A N 1
ATOM 3854 C CA . ALA A 1 496 ? 15.041 -20.321 -8.083 1.00 88.50 496 ALA A CA 1
ATOM 3855 C C . ALA A 1 496 ? 14.776 -19.276 -6.985 1.00 88.50 496 ALA A C 1
ATOM 3857 O O . ALA A 1 496 ? 14.227 -19.612 -5.938 1.00 88.50 496 ALA A O 1
ATOM 3858 N N . LEU A 1 497 ? 15.079 -17.999 -7.251 1.00 87.38 497 LEU A N 1
ATOM 3859 C CA . LEU A 1 497 ? 14.799 -16.891 -6.333 1.00 87.38 497 LEU A CA 1
ATOM 3860 C C . LEU A 1 497 ? 13.301 -16.732 -6.059 1.00 87.38 497 LEU A C 1
ATOM 3862 O O . LEU A 1 497 ? 12.919 -16.490 -4.921 1.00 87.38 497 LEU A O 1
ATOM 3866 N N . ARG A 1 498 ? 12.441 -16.920 -7.066 1.00 89.00 498 ARG A N 1
ATOM 3867 C CA . ARG A 1 498 ? 10.979 -16.920 -6.888 1.00 89.00 498 ARG A CA 1
ATOM 3868 C C . ARG A 1 498 ? 10.508 -18.047 -5.977 1.00 89.00 498 ARG A C 1
ATOM 3870 O O . ARG A 1 498 ? 9.709 -17.799 -5.082 1.00 89.00 498 ARG A O 1
ATOM 3877 N N . GLY A 1 499 ? 11.005 -19.266 -6.192 1.00 91.06 499 GLY A N 1
ATOM 3878 C CA . GLY A 1 499 ? 10.684 -20.411 -5.339 1.00 91.06 499 GLY A CA 1
ATOM 3879 C C . GLY A 1 499 ? 11.124 -20.187 -3.891 1.00 91.06 499 GLY A C 1
ATOM 3880 O O . GLY A 1 499 ? 10.337 -20.396 -2.971 1.00 91.06 499 GLY A O 1
ATOM 3881 N N . ALA A 1 500 ? 12.346 -19.683 -3.697 1.00 93.38 500 ALA A N 1
ATOM 3882 C CA . ALA A 1 500 ? 12.872 -19.344 -2.378 1.00 93.38 500 ALA A CA 1
ATOM 3883 C C . ALA A 1 500 ? 12.062 -18.224 -1.701 1.00 93.38 500 ALA A C 1
ATOM 3885 O O . ALA A 1 500 ? 11.661 -18.378 -0.552 1.00 93.38 500 ALA A O 1
ATOM 3886 N N . ALA A 1 501 ? 11.764 -17.133 -2.414 1.00 90.25 501 ALA A N 1
ATOM 3887 C CA . ALA A 1 501 ? 10.982 -16.016 -1.886 1.00 90.25 501 ALA A CA 1
ATOM 3888 C C . ALA A 1 501 ? 9.567 -16.446 -1.475 1.00 90.25 501 ALA A C 1
ATOM 3890 O O . ALA A 1 501 ? 9.103 -16.063 -0.404 1.00 90.25 501 ALA A O 1
ATOM 3891 N N . LEU A 1 502 ? 8.907 -17.291 -2.277 1.00 94.31 502 LEU A N 1
ATOM 3892 C CA . LEU A 1 502 ? 7.597 -17.846 -1.939 1.00 94.31 502 LEU A CA 1
ATOM 3893 C C . LEU A 1 502 ? 7.661 -18.734 -0.689 1.00 94.31 502 LEU A C 1
ATOM 3895 O O . LEU A 1 502 ? 6.826 -18.593 0.199 1.00 94.31 502 LEU A O 1
ATOM 3899 N N . ALA A 1 503 ? 8.657 -19.621 -0.597 1.00 96.19 503 ALA A N 1
ATOM 3900 C CA . ALA A 1 503 ? 8.833 -20.482 0.570 1.00 96.19 503 ALA A CA 1
ATOM 3901 C C . ALA A 1 503 ? 9.069 -19.658 1.846 1.00 96.19 503 ALA A C 1
ATOM 3903 O O . ALA A 1 503 ? 8.413 -19.894 2.858 1.00 96.19 503 ALA A O 1
ATOM 3904 N N . VAL A 1 504 ? 9.944 -18.649 1.781 1.00 96.00 504 VAL A N 1
ATOM 3905 C CA . VAL A 1 504 ? 10.210 -17.735 2.901 1.00 96.00 504 VAL A CA 1
ATOM 3906 C C . VAL A 1 504 ? 8.949 -16.963 3.286 1.00 96.00 504 VAL A C 1
ATOM 3908 O O . VAL A 1 504 ? 8.620 -16.912 4.467 1.00 96.00 504 VAL A O 1
ATOM 3911 N N . ALA A 1 505 ? 8.203 -16.421 2.320 1.00 94.00 505 ALA A N 1
ATOM 3912 C CA . ALA A 1 505 ? 6.958 -15.701 2.587 1.00 94.00 505 ALA A CA 1
ATOM 3913 C C . ALA A 1 505 ? 5.930 -16.571 3.330 1.00 94.00 505 ALA A C 1
ATOM 3915 O O . ALA A 1 505 ? 5.361 -16.135 4.330 1.00 94.00 505 ALA A O 1
ATOM 3916 N N . VAL A 1 506 ? 5.730 -17.818 2.885 1.00 96.38 506 VAL A N 1
ATOM 3917 C CA . VAL A 1 506 ? 4.803 -18.765 3.526 1.00 96.38 506 VAL A CA 1
ATOM 3918 C C . VAL A 1 506 ? 5.269 -19.129 4.934 1.00 96.38 506 VAL A C 1
ATOM 3920 O O . VAL A 1 506 ? 4.466 -19.094 5.865 1.00 96.38 506 VAL A O 1
ATOM 3923 N N . VAL A 1 507 ? 6.557 -19.438 5.116 1.00 96.69 507 VAL A N 1
ATOM 3924 C CA . VAL A 1 507 ? 7.118 -19.761 6.437 1.00 96.69 507 VAL A CA 1
ATOM 3925 C C . VAL A 1 507 ? 6.941 -18.589 7.399 1.00 96.69 507 VAL A C 1
ATOM 3927 O O . VAL A 1 507 ? 6.473 -18.799 8.513 1.00 96.69 507 VAL A O 1
ATOM 3930 N N . LEU A 1 508 ? 7.245 -17.362 6.971 1.00 94.88 508 LEU A N 1
ATOM 3931 C CA . LEU A 1 508 ? 7.076 -16.170 7.801 1.00 94.88 508 LEU A CA 1
ATOM 3932 C C . LEU A 1 508 ? 5.615 -15.964 8.217 1.00 94.88 508 LEU A C 1
ATOM 3934 O O . LEU A 1 508 ? 5.354 -15.724 9.395 1.00 94.88 508 LEU A O 1
ATOM 3938 N N . PHE A 1 509 ? 4.664 -16.099 7.286 1.00 94.56 509 PHE A N 1
ATOM 3939 C CA . PHE A 1 509 ? 3.235 -16.011 7.598 1.00 94.56 509 PHE A CA 1
ATOM 3940 C C . PHE A 1 509 ? 2.814 -17.051 8.640 1.00 94.56 509 PHE A C 1
ATOM 3942 O O . PHE A 1 509 ? 2.206 -16.703 9.650 1.00 94.56 509 PHE A O 1
ATOM 3949 N N . VAL A 1 510 ? 3.160 -18.322 8.415 1.00 95.38 510 VAL A N 1
ATOM 3950 C CA . VAL A 1 510 ? 2.768 -19.426 9.302 1.00 95.38 510 VAL A CA 1
ATOM 3951 C C . VAL A 1 510 ? 3.396 -19.271 10.684 1.00 95.38 510 VAL A C 1
ATOM 3953 O O . VAL A 1 510 ? 2.704 -19.415 11.689 1.00 95.38 510 VAL A O 1
ATOM 3956 N N . VAL A 1 511 ? 4.693 -18.962 10.749 1.00 94.75 511 VAL A N 1
ATOM 3957 C CA . VAL A 1 511 ? 5.421 -18.835 12.016 1.00 94.75 511 VAL A CA 1
ATOM 3958 C C . VAL A 1 511 ? 4.893 -17.664 12.835 1.00 94.75 511 VAL A C 1
ATOM 3960 O O . VAL A 1 511 ? 4.637 -17.852 14.019 1.00 94.75 511 VAL A O 1
ATOM 3963 N N . LEU A 1 512 ? 4.684 -16.487 12.238 1.00 93.38 512 LEU A N 1
ATOM 3964 C CA . LEU A 1 512 ? 4.242 -15.311 12.992 1.00 93.38 512 LEU A CA 1
ATOM 3965 C C . LEU A 1 512 ? 2.764 -15.349 13.376 1.00 93.38 512 LEU A C 1
ATOM 3967 O O . LEU A 1 512 ? 2.418 -14.872 14.454 1.00 93.38 512 LEU A O 1
ATOM 3971 N N . ILE A 1 513 ? 1.894 -15.936 12.548 1.00 93.06 513 ILE A N 1
ATOM 3972 C CA . ILE A 1 513 ? 0.498 -16.172 12.947 1.00 93.06 513 ILE A CA 1
ATOM 3973 C C . ILE A 1 513 ? 0.457 -17.187 14.087 1.00 93.06 513 ILE A C 1
ATOM 3975 O O . ILE A 1 513 ? -0.216 -16.956 15.087 1.00 93.06 513 ILE A O 1
ATOM 3979 N N . ARG A 1 514 ? 1.204 -18.294 13.978 1.00 92.88 514 ARG A N 1
ATOM 3980 C CA . ARG A 1 514 ? 1.278 -19.278 15.061 1.00 92.88 514 ARG A CA 1
ATOM 3981 C C . ARG A 1 514 ? 1.815 -18.635 16.335 1.00 92.88 514 ARG A C 1
ATOM 3983 O O . ARG A 1 514 ? 1.187 -18.789 17.371 1.00 92.88 514 ARG A O 1
ATOM 3990 N N . ASN A 1 515 ? 2.914 -17.887 16.242 1.00 91.00 515 ASN A N 1
ATOM 3991 C CA . ASN A 1 515 ? 3.504 -17.189 17.379 1.00 91.00 515 ASN A CA 1
ATOM 3992 C C . ASN A 1 515 ? 2.504 -16.235 18.038 1.00 91.00 515 ASN A C 1
ATOM 3994 O O . ASN A 1 515 ? 2.394 -16.250 19.253 1.00 91.00 515 ASN A O 1
ATOM 3998 N N . PHE A 1 516 ? 1.727 -15.483 17.258 1.00 89.56 516 PHE A N 1
ATOM 3999 C CA . PHE A 1 516 ? 0.709 -14.580 17.794 1.00 89.56 516 PHE A CA 1
ATOM 4000 C C . PHE A 1 516 ? -0.359 -15.291 18.642 1.00 89.56 516 PHE A C 1
ATOM 4002 O O . PHE A 1 516 ? -0.794 -14.755 19.656 1.00 89.56 516 PHE A O 1
ATOM 4009 N N . TYR A 1 517 ? -0.786 -16.490 18.236 1.00 88.69 517 TYR A N 1
ATOM 4010 C CA . TYR A 1 517 ? -1.821 -17.245 18.951 1.00 88.69 517 TYR A CA 1
ATOM 4011 C C . TYR A 1 517 ? -1.276 -18.163 20.052 1.00 88.69 517 TYR A C 1
ATOM 4013 O O . TYR A 1 517 ? -2.032 -18.558 20.935 1.00 88.69 517 TYR A O 1
ATOM 4021 N N . THR A 1 518 ? 0.005 -18.542 20.010 1.00 86.31 518 THR A N 1
ATOM 4022 C CA . THR A 1 518 ? 0.600 -19.457 21.002 1.00 86.31 518 THR A CA 1
ATOM 4023 C C . THR A 1 518 ? 1.467 -18.766 22.044 1.00 86.31 518 THR A C 1
ATOM 4025 O O . THR A 1 518 ? 1.645 -19.306 23.132 1.00 86.31 518 THR A O 1
ATOM 4028 N N . SER A 1 519 ? 2.052 -17.623 21.698 1.00 79.31 519 SER A N 1
ATOM 4029 C CA . SER A 1 519 ? 2.968 -16.863 22.545 1.00 79.31 519 SER A CA 1
ATOM 4030 C C . SER A 1 519 ? 2.266 -15.603 23.041 1.00 79.31 519 SER A C 1
ATOM 4032 O O . SER A 1 519 ? 1.450 -15.025 22.330 1.00 79.31 519 SER A O 1
ATOM 4034 N N . ASP A 1 520 ? 2.589 -15.152 24.252 1.00 68.12 520 ASP A N 1
ATOM 4035 C CA . ASP A 1 520 ? 2.010 -13.918 24.784 1.00 68.12 520 ASP A CA 1
ATOM 4036 C C . ASP A 1 520 ? 2.602 -12.695 24.056 1.00 68.12 520 ASP A C 1
ATOM 4038 O O . ASP A 1 520 ? 3.818 -12.483 24.143 1.00 68.12 520 ASP A O 1
ATOM 4042 N N . PRO A 1 521 ? 1.804 -11.863 23.359 1.00 62.25 521 PRO A N 1
ATOM 4043 C CA . PRO A 1 521 ? 2.316 -10.692 22.643 1.00 62.25 521 PRO A CA 1
ATOM 4044 C C . PRO A 1 521 ? 2.996 -9.665 23.566 1.00 62.25 521 PRO A C 1
ATOM 4046 O O . PRO A 1 521 ? 3.839 -8.896 23.105 1.00 62.25 521 PRO A O 1
ATOM 4049 N N . TYR A 1 522 ? 2.723 -9.685 24.878 1.00 58.34 522 TYR A N 1
ATOM 4050 C CA . TYR A 1 522 ? 3.453 -8.865 25.858 1.00 58.34 522 TYR A CA 1
ATOM 4051 C C . TYR A 1 522 ? 4.938 -9.243 25.981 1.00 58.34 522 TYR A C 1
ATOM 4053 O O . TYR A 1 522 ? 5.785 -8.382 26.225 1.00 58.34 522 TYR A O 1
ATOM 4061 N N . SER A 1 523 ? 5.281 -10.517 25.773 1.00 52.28 523 SER A N 1
ATOM 4062 C CA . SER A 1 523 ? 6.661 -11.006 25.893 1.00 52.28 523 SER A CA 1
ATOM 4063 C C . SER A 1 523 ? 7.578 -10.524 24.759 1.00 52.28 523 SER A C 1
ATOM 4065 O O . SER A 1 523 ? 8.778 -10.355 24.973 1.00 52.28 523 SER A O 1
ATOM 4067 N N . GLY A 1 524 ? 7.026 -10.217 23.577 1.00 51.72 524 GLY A N 1
ATOM 4068 C CA . GLY A 1 524 ? 7.783 -9.691 22.434 1.00 51.72 524 GLY A CA 1
ATOM 4069 C C . GLY A 1 524 ? 8.300 -8.264 22.644 1.00 51.72 524 GLY A C 1
ATOM 4070 O O . GLY A 1 524 ? 9.394 -7.931 22.190 1.00 51.72 524 GLY A O 1
ATOM 4071 N N . VAL A 1 525 ? 7.556 -7.442 23.392 1.00 50.59 525 VAL A N 1
ATOM 4072 C CA . VAL A 1 525 ? 7.939 -6.061 23.741 1.00 50.59 525 VAL A CA 1
ATOM 4073 C C . VAL A 1 525 ? 9.084 -6.042 24.765 1.00 50.59 525 VAL A C 1
ATOM 4075 O O . VAL A 1 525 ? 9.955 -5.174 24.708 1.00 50.59 525 VAL A O 1
ATOM 4078 N N . LEU A 1 526 ? 9.138 -7.033 25.664 1.00 41.72 526 LEU A N 1
ATOM 4079 C CA . LEU A 1 526 ? 10.173 -7.136 26.699 1.00 41.72 526 LEU A CA 1
ATOM 4080 C C . LEU A 1 526 ? 11.560 -7.493 26.124 1.00 41.72 526 LEU A C 1
ATOM 4082 O O . LEU A 1 526 ? 12.574 -7.054 26.660 1.00 41.72 526 LEU A O 1
ATOM 4086 N N . ILE A 1 527 ? 11.613 -8.233 25.008 1.00 39.91 527 ILE A N 1
ATOM 4087 C CA . ILE A 1 527 ? 12.871 -8.667 24.365 1.00 39.91 527 ILE A CA 1
ATOM 4088 C C . ILE A 1 527 ? 13.634 -7.492 23.719 1.00 39.91 527 ILE A C 1
ATOM 4090 O O . ILE A 1 527 ? 14.847 -7.572 23.559 1.00 39.91 527 ILE A O 1
ATOM 4094 N N . LEU A 1 528 ? 12.961 -6.384 23.386 1.00 38.34 528 LEU A N 1
ATOM 4095 C CA . LEU A 1 528 ? 13.594 -5.194 22.793 1.00 38.34 528 LEU A CA 1
ATOM 4096 C C . LEU A 1 528 ? 13.879 -4.068 23.800 1.00 38.34 528 LEU A C 1
ATOM 4098 O O . LEU A 1 528 ? 14.551 -3.100 23.449 1.00 38.34 528 LEU A O 1
ATOM 4102 N N . LEU A 1 529 ? 13.375 -4.178 25.034 1.00 34.41 529 LEU A N 1
ATOM 4103 C CA . LEU A 1 529 ? 13.520 -3.155 26.078 1.00 34.41 529 LEU A CA 1
ATOM 4104 C C . LEU A 1 529 ? 14.463 -3.557 27.221 1.00 34.41 529 LEU A C 1
ATOM 4106 O O . LEU A 1 529 ? 14.677 -2.755 28.129 1.00 34.41 529 LEU A O 1
ATOM 4110 N N . HIS A 1 530 ? 15.064 -4.747 27.168 1.00 25.52 530 HIS A N 1
ATOM 4111 C CA . HIS A 1 530 ? 16.183 -5.102 28.038 1.00 25.52 530 HIS A CA 1
ATOM 4112 C C . HIS A 1 530 ? 17.513 -4.997 27.267 1.00 25.52 530 HIS A C 1
ATOM 4114 O O . HIS A 1 530 ? 17.685 -5.740 26.299 1.00 25.52 530 HIS A O 1
ATOM 4120 N N . PRO A 1 531 ? 18.423 -4.074 27.647 1.00 33.62 531 PRO A N 1
ATOM 4121 C CA . PRO A 1 531 ? 19.792 -4.048 27.134 1.00 33.62 531 PRO A CA 1
ATOM 4122 C C . PRO A 1 531 ? 20.616 -5.262 27.576 1.00 33.62 531 PRO A C 1
ATOM 4124 O O . PRO A 1 531 ? 20.307 -5.838 28.648 1.00 33.62 531 PRO A O 1
#